Protein AF-A0A0P4WDW1-F1 (afdb_monomer)

pLDDT: mean 84.58, std 13.95, range [30.84, 97.62]

Structure (mmCIF, N/CA/C/O backbone):
data_AF-A0A0P4WDW1-F1
#
_entry.id   AF-A0A0P4WDW1-F1
#
loop_
_atom_site.group_PDB
_atom_site.id
_atom_site.type_symbol
_atom_site.label_atom_id
_atom_site.label_alt_id
_atom_site.label_comp_id
_atom_site.label_asym_id
_atom_site.label_entity_id
_atom_site.label_seq_id
_atom_site.pdbx_PDB_ins_code
_atom_site.Cartn_x
_atom_site.Cartn_y
_atom_site.Cartn_z
_atom_site.occupancy
_atom_site.B_iso_or_equiv
_atom_site.auth_seq_id
_atom_site.auth_comp_id
_atom_site.auth_asym_id
_atom_site.auth_atom_id
_atom_site.pdbx_PDB_model_num
ATOM 1 N N . MET A 1 1 ? -31.279 11.068 1.359 1.00 45.69 1 MET A N 1
ATOM 2 C CA . MET A 1 1 ? -31.077 9.663 0.953 1.00 45.69 1 MET A CA 1
ATOM 3 C C . MET A 1 1 ? -29.898 9.162 1.772 1.00 45.69 1 MET A C 1
ATOM 5 O O . MET A 1 1 ? -28.872 9.822 1.716 1.00 45.69 1 MET A O 1
ATOM 9 N N . GLU A 1 2 ? -30.047 8.151 2.633 1.00 50.56 2 GLU A N 1
ATOM 10 C CA . GLU A 1 2 ? -28.879 7.557 3.308 1.00 50.56 2 GLU A CA 1
ATOM 11 C C . GLU A 1 2 ? -28.129 6.709 2.281 1.00 50.56 2 GLU A C 1
ATOM 13 O O . GLU A 1 2 ? -28.702 5.845 1.631 1.00 50.56 2 GLU A O 1
ATOM 18 N N . VAL A 1 3 ? -26.875 7.075 2.056 1.00 60.88 3 VAL A N 1
ATOM 19 C CA . VAL A 1 3 ? -26.110 6.735 0.851 1.00 60.88 3 VAL A CA 1
ATOM 20 C C . VAL A 1 3 ? -25.359 5.414 0.987 1.00 60.88 3 VAL A C 1
ATOM 22 O O . VAL A 1 3 ? -25.230 4.650 0.038 1.00 60.88 3 VAL A O 1
ATOM 25 N N . LEU A 1 4 ? -24.897 5.145 2.199 1.00 67.38 4 LEU A N 1
ATOM 26 C CA . LEU A 1 4 ? -24.491 3.827 2.643 1.00 67.38 4 LEU A CA 1
ATOM 27 C C . LEU A 1 4 ? -25.477 3.431 3.730 1.00 67.38 4 LEU A C 1
ATOM 29 O O . LEU A 1 4 ? -25.936 4.288 4.494 1.00 67.38 4 LEU A O 1
ATOM 33 N N . GLN A 1 5 ? -25.787 2.141 3.822 1.00 78.06 5 GLN A N 1
ATOM 34 C CA . GLN A 1 5 ? -26.541 1.598 4.946 1.00 78.06 5 GLN A CA 1
ATOM 35 C C . GLN A 1 5 ? -25.645 1.591 6.195 1.00 78.06 5 GLN A C 1
ATOM 37 O O . GLN A 1 5 ? -25.257 0.545 6.702 1.00 78.06 5 GLN A O 1
ATOM 42 N N . TRP A 1 6 ? -25.269 2.777 6.683 1.00 80.19 6 TRP A N 1
ATOM 43 C CA . TRP A 1 6 ? -24.348 2.968 7.807 1.00 80.19 6 TRP A CA 1
ATOM 44 C C . TRP A 1 6 ? -24.807 2.216 9.053 1.00 80.19 6 TRP A C 1
ATOM 46 O O . TRP A 1 6 ? -23.985 1.652 9.769 1.00 80.19 6 TRP A O 1
ATOM 56 N N . ASN A 1 7 ? -26.125 2.162 9.257 1.00 74.88 7 ASN A N 1
ATOM 57 C CA . ASN A 1 7 ? -26.770 1.457 10.362 1.00 74.88 7 ASN A CA 1
ATOM 58 C C . ASN A 1 7 ? -26.654 -0.077 10.242 1.00 74.88 7 ASN A C 1
ATOM 60 O O . ASN A 1 7 ? -26.857 -0.780 11.227 1.00 74.88 7 ASN A O 1
ATOM 64 N N . CYS A 1 8 ? -26.319 -0.597 9.058 1.00 83.81 8 CYS A N 1
ATOM 65 C CA . CYS A 1 8 ? -26.085 -2.019 8.800 1.00 83.81 8 CYS A CA 1
ATOM 66 C C . CYS A 1 8 ? -24.598 -2.399 8.889 1.00 83.81 8 CYS A C 1
ATOM 68 O O . CYS A 1 8 ? -24.279 -3.583 8.994 1.00 83.81 8 CYS A O 1
ATOM 70 N N . LEU A 1 9 ? -23.682 -1.423 8.871 1.00 90.94 9 LEU A N 1
ATOM 71 C CA . LEU A 1 9 ? -22.256 -1.684 9.049 1.00 90.94 9 LEU A CA 1
ATOM 72 C C . LEU A 1 9 ? -21.948 -1.920 10.524 1.00 90.94 9 LEU A C 1
ATOM 74 O O . LEU A 1 9 ? -22.282 -1.102 11.381 1.00 90.94 9 LEU A O 1
ATOM 78 N N . SER A 1 10 ? -21.257 -3.021 10.818 1.00 94.56 10 SER A N 1
ATOM 79 C CA . SER A 1 10 ? -20.767 -3.258 12.172 1.00 94.56 10 SER A CA 1
ATOM 80 C C . SER A 1 10 ? -19.735 -2.187 12.558 1.00 94.56 10 SER A C 1
ATOM 82 O O . SER A 1 10 ? -18.996 -1.710 11.688 1.00 94.56 10 SER A O 1
ATOM 84 N N . PRO A 1 11 ? -19.614 -1.835 13.850 1.00 95.19 11 PRO A N 1
ATOM 85 C CA . PRO A 1 11 ? -18.596 -0.885 14.290 1.00 95.19 11 PRO A CA 1
ATOM 86 C C . PRO A 1 11 ? -17.177 -1.283 13.859 1.00 95.19 11 PRO A C 1
ATOM 88 O O . PRO A 1 11 ? -16.416 -0.435 13.410 1.00 95.19 11 PRO A O 1
ATOM 91 N N . ALA A 1 12 ? -16.845 -2.579 13.885 1.00 96.00 12 ALA A N 1
ATOM 92 C CA . ALA A 1 12 ? -15.556 -3.085 13.408 1.00 96.00 12 ALA A CA 1
ATOM 93 C C . ALA A 1 12 ? -15.291 -2.727 11.936 1.00 96.00 12 ALA A C 1
ATOM 95 O O . ALA A 1 12 ? -14.209 -2.246 11.602 1.00 96.00 12 ALA A O 1
ATOM 96 N N . VAL A 1 13 ? -16.287 -2.890 11.058 1.00 96.25 13 VAL A N 1
ATOM 97 C CA . VAL A 1 13 ? -16.164 -2.513 9.640 1.00 96.25 13 VAL A CA 1
ATOM 98 C C . VAL A 1 13 ? -16.002 -1.001 9.487 1.00 96.25 13 VAL A C 1
ATOM 100 O O . VAL A 1 13 ? -15.175 -0.563 8.694 1.00 96.25 13 VAL A O 1
ATOM 103 N N . GLN A 1 14 ? -16.730 -0.195 10.264 1.00 95.25 14 GLN A N 1
ATOM 104 C CA . GLN A 1 14 ? -16.605 1.266 10.218 1.00 95.25 14 GLN A CA 1
ATOM 105 C C . GLN A 1 14 ? -15.207 1.740 10.643 1.00 95.25 14 GLN A C 1
ATOM 107 O O . GLN A 1 14 ? -14.618 2.594 9.982 1.00 95.25 14 GLN A O 1
ATOM 112 N N . VAL A 1 15 ? -14.644 1.166 11.709 1.00 96.62 15 VAL A N 1
ATOM 113 C CA . VAL A 1 15 ? -13.287 1.502 12.163 1.00 96.62 15 VAL A CA 1
ATOM 114 C C . VAL A 1 15 ? -12.252 1.104 11.106 1.00 96.62 15 VAL A C 1
ATOM 116 O O . VAL A 1 15 ? -11.408 1.927 10.754 1.00 96.62 15 VAL A O 1
ATOM 119 N N . LYS A 1 16 ? -12.338 -0.115 10.551 1.00 96.50 16 LYS A N 1
ATOM 120 C CA . LYS A 1 16 ? -11.454 -0.575 9.463 1.00 96.50 16 LYS A CA 1
ATOM 121 C C . LYS A 1 16 ? -11.543 0.334 8.240 1.00 96.50 16 LYS A C 1
ATOM 123 O O . LYS A 1 16 ? -10.515 0.721 7.691 1.00 96.50 16 LYS A O 1
ATOM 128 N N . LEU A 1 17 ? -12.759 0.713 7.848 1.00 94.62 17 LEU A N 1
ATOM 129 C CA . LEU A 1 17 ? -13.012 1.631 6.740 1.00 94.62 17 LEU A CA 1
ATOM 130 C C . LEU A 1 17 ? -12.333 2.982 6.990 1.00 94.62 17 LEU A C 1
ATOM 132 O O . LEU A 1 17 ? -11.591 3.455 6.135 1.00 94.62 17 LEU A O 1
ATOM 136 N N . LEU A 1 18 ? -12.520 3.581 8.171 1.00 94.06 18 LEU A N 1
ATOM 137 C CA . LEU A 1 18 ? -11.876 4.851 8.510 1.00 94.06 18 LEU A CA 1
ATOM 138 C C . LEU A 1 18 ? -10.347 4.734 8.534 1.00 94.06 18 LEU A C 1
ATOM 140 O O . LEU A 1 18 ? -9.671 5.615 8.010 1.00 94.06 18 LEU A O 1
ATOM 144 N N . PHE A 1 19 ? -9.804 3.650 9.093 1.00 93.88 19 PHE A N 1
ATOM 145 C CA . PHE A 1 19 ? -8.362 3.414 9.125 1.00 93.88 19 PHE A CA 1
ATOM 146 C C . PHE A 1 19 ? -7.775 3.328 7.714 1.00 93.88 19 PHE A C 1
ATOM 148 O O . PHE A 1 19 ? -6.835 4.057 7.411 1.00 93.88 19 PHE A O 1
ATOM 155 N N . LEU A 1 20 ? -8.345 2.490 6.844 1.00 91.75 20 LEU A N 1
ATOM 156 C CA . LEU A 1 20 ? -7.846 2.287 5.481 1.00 91.75 20 LEU A CA 1
ATOM 157 C C . LEU A 1 20 ? -7.961 3.546 4.607 1.00 91.75 20 LEU A C 1
ATOM 159 O O . LEU A 1 20 ? -7.142 3.736 3.709 1.00 91.75 20 LEU A O 1
ATOM 163 N N . LEU A 1 21 ? -8.961 4.391 4.871 1.00 88.62 21 LEU A N 1
ATOM 164 C CA . LEU A 1 21 ? -9.183 5.647 4.156 1.00 88.62 21 LEU A CA 1
ATOM 165 C C . LEU A 1 21 ? -8.302 6.802 4.641 1.00 88.62 21 LEU A C 1
ATOM 167 O O . LEU A 1 21 ? -8.182 7.813 3.944 1.00 88.62 21 LEU A O 1
ATOM 171 N N . ASP A 1 22 ? -7.755 6.712 5.848 1.00 85.31 22 ASP A N 1
ATOM 172 C CA . ASP A 1 22 ? -6.811 7.696 6.363 1.00 85.31 22 ASP A CA 1
ATOM 173 C C . ASP A 1 22 ? -5.398 7.308 5.917 1.00 85.31 22 ASP A C 1
ATOM 175 O O . ASP A 1 22 ? -4.972 6.158 6.053 1.00 85.31 22 ASP A O 1
ATOM 179 N N . ILE A 1 23 ? -4.666 8.254 5.341 1.00 69.19 23 ILE A N 1
ATOM 180 C CA . ILE A 1 23 ? -3.298 8.011 4.882 1.00 69.19 23 ILE A CA 1
ATOM 181 C C . ILE A 1 23 ? -2.401 8.228 6.097 1.00 69.19 23 ILE A C 1
ATOM 183 O O . ILE A 1 23 ? -2.037 9.359 6.398 1.00 69.19 23 ILE A O 1
ATOM 187 N N . GLY A 1 24 ? -2.087 7.171 6.846 1.00 55.03 24 GLY A N 1
ATOM 188 C CA . GLY A 1 24 ? -1.156 7.302 7.975 1.00 55.03 24 GLY A CA 1
ATOM 189 C C . GLY A 1 24 ? 0.318 7.207 7.601 1.00 55.03 24 GLY A C 1
ATOM 190 O O . GLY A 1 24 ? 1.169 7.307 8.478 1.00 55.03 24 GLY A O 1
ATOM 191 N N . ASP A 1 25 ? 0.647 7.085 6.312 1.00 52.59 25 ASP A N 1
ATOM 192 C CA . ASP A 1 25 ? 2.027 7.200 5.856 1.00 52.59 25 ASP A CA 1
ATOM 193 C C . ASP A 1 25 ? 2.290 8.587 5.257 1.00 52.59 25 ASP A C 1
ATOM 195 O O . ASP A 1 25 ? 1.861 8.913 4.151 1.00 52.59 25 ASP A O 1
ATOM 199 N N . MET A 1 26 ? 3.061 9.397 5.984 1.00 49.31 26 MET A N 1
ATOM 200 C CA . MET A 1 26 ? 3.617 10.680 5.539 1.00 49.31 26 MET A CA 1
ATOM 201 C C . MET A 1 26 ? 4.697 10.526 4.445 1.00 49.31 26 MET A C 1
ATOM 203 O O . MET A 1 26 ? 5.619 11.336 4.351 1.00 49.31 26 MET A O 1
ATOM 207 N N . THR A 1 27 ? 4.650 9.487 3.604 1.00 42.03 27 THR A N 1
ATOM 208 C CA . THR A 1 27 ? 5.586 9.332 2.476 1.00 42.03 27 THR A CA 1
ATOM 209 C C . THR A 1 27 ? 5.360 10.334 1.349 1.00 42.03 27 THR A C 1
ATOM 211 O O . THR A 1 27 ? 6.264 10.501 0.530 1.00 42.03 27 THR A O 1
ATOM 214 N N . SER A 1 28 ? 4.227 11.043 1.344 1.00 40.38 28 SER A N 1
ATOM 215 C CA . SER A 1 28 ? 3.905 12.101 0.380 1.00 40.38 28 SER A CA 1
ATOM 216 C C . SER A 1 28 ? 4.111 13.532 0.890 1.00 40.38 28 SER A C 1
ATOM 218 O O . SER A 1 28 ? 3.751 14.458 0.170 1.00 40.38 28 SER A O 1
ATOM 220 N N . HIS A 1 29 ? 4.638 13.744 2.101 1.00 40.16 29 HIS A N 1
ATOM 221 C CA . HIS A 1 29 ? 4.914 15.096 2.599 1.00 40.16 29 HIS A CA 1
ATOM 222 C C . HIS A 1 29 ? 6.415 15.357 2.748 1.00 40.16 29 HIS A C 1
ATOM 224 O O . HIS A 1 29 ? 7.208 14.462 3.055 1.00 40.16 29 HIS A O 1
ATOM 230 N N . ASP A 1 30 ? 6.792 16.592 2.439 1.00 40.19 30 ASP A N 1
ATOM 231 C CA . ASP A 1 30 ? 8.142 17.138 2.370 1.00 40.19 30 ASP A CA 1
ATOM 232 C C . ASP A 1 30 ? 8.852 17.117 3.732 1.00 40.19 30 ASP A C 1
ATOM 234 O O . ASP A 1 30 ? 9.022 18.138 4.386 1.00 40.19 30 ASP A O 1
ATOM 238 N N . ILE A 1 31 ? 9.328 15.952 4.176 1.00 40.53 31 ILE A N 1
ATOM 239 C CA . ILE A 1 31 ? 10.186 15.836 5.375 1.00 40.53 31 ILE A CA 1
ATOM 240 C C . ILE A 1 31 ? 11.644 16.261 5.077 1.00 40.53 31 ILE A C 1
ATOM 242 O O . ILE A 1 31 ? 12.575 15.661 5.598 1.00 40.53 31 ILE A O 1
ATOM 246 N N . ASP A 1 32 ? 11.849 17.266 4.224 1.00 40.00 32 ASP A N 1
ATOM 247 C CA . ASP A 1 32 ? 13.100 18.047 4.183 1.00 40.00 32 ASP A CA 1
ATOM 248 C C . ASP A 1 32 ? 12.875 19.506 4.627 1.00 40.00 32 ASP A C 1
ATOM 250 O O . ASP A 1 32 ? 13.838 20.226 4.889 1.00 40.00 32 ASP A O 1
ATOM 254 N N . HIS A 1 33 ? 11.620 19.933 4.827 1.00 37.16 33 HIS A N 1
ATOM 255 C CA . HIS A 1 33 ? 11.310 21.201 5.478 1.00 37.16 33 HIS A CA 1
ATOM 256 C C . HIS A 1 33 ? 10.759 20.943 6.879 1.00 37.16 33 HIS A C 1
ATOM 258 O O . HIS A 1 33 ? 9.614 20.554 7.084 1.00 37.16 33 HIS A O 1
ATOM 264 N N . GLN A 1 34 ? 11.622 21.181 7.864 1.00 36.88 34 GLN A N 1
ATOM 265 C CA . GLN A 1 34 ? 11.356 21.069 9.299 1.00 36.88 34 GLN A CA 1
ATOM 266 C C . GLN A 1 34 ? 10.267 22.042 9.804 1.00 36.88 34 GLN A C 1
ATOM 268 O O . GLN A 1 34 ? 9.879 21.961 10.967 1.00 36.88 34 GLN A O 1
ATOM 273 N N . ASP A 1 35 ? 9.750 22.917 8.934 1.00 30.84 35 ASP A N 1
ATOM 274 C CA . ASP A 1 35 ? 8.897 24.050 9.297 1.00 30.84 35 ASP A CA 1
ATOM 275 C C . ASP A 1 35 ? 7.397 23.856 9.017 1.00 30.84 35 ASP A C 1
ATOM 277 O O . ASP A 1 35 ? 6.610 24.698 9.440 1.00 30.84 35 ASP A O 1
ATOM 281 N N . ASP A 1 36 ? 6.963 22.747 8.399 1.00 34.41 36 ASP A N 1
ATOM 282 C CA . ASP A 1 36 ? 5.534 22.522 8.090 1.00 34.41 36 ASP A CA 1
ATOM 283 C C . ASP A 1 36 ? 4.932 21.274 8.764 1.00 34.41 36 ASP A C 1
ATOM 285 O O . ASP A 1 36 ? 4.080 20.559 8.238 1.00 34.41 36 ASP A O 1
ATOM 289 N N . LEU A 1 37 ? 5.338 21.044 10.015 1.00 34.50 37 LEU A N 1
ATOM 290 C CA . LEU A 1 37 ? 4.805 20.028 10.939 1.00 34.50 37 LEU A CA 1
ATOM 291 C C . LEU A 1 37 ? 3.329 20.251 11.360 1.00 34.50 37 LEU A C 1
ATOM 293 O O . LEU A 1 37 ? 2.875 19.664 12.342 1.00 34.50 37 LEU A O 1
ATOM 297 N N . THR A 1 38 ? 2.560 21.089 10.653 1.00 33.31 38 THR A N 1
ATOM 298 C CA . THR A 1 38 ? 1.230 21.557 11.095 1.00 33.31 38 THR A CA 1
ATOM 299 C C . THR A 1 38 ? 0.027 21.094 10.263 1.00 33.31 38 THR A C 1
ATOM 301 O O . THR A 1 38 ? -1.086 21.563 10.502 1.00 33.31 38 THR A O 1
ATOM 304 N N . SER A 1 39 ? 0.148 20.105 9.369 1.00 36.75 39 SER A N 1
ATOM 305 C CA . SER A 1 39 ? -1.047 19.450 8.803 1.00 36.75 39 SER A CA 1
ATOM 306 C C . SER A 1 39 ? -0.774 17.982 8.434 1.00 36.75 39 SER A C 1
ATOM 308 O O . SER A 1 39 ? 0.163 17.696 7.711 1.00 36.75 39 SER A O 1
ATOM 310 N N . ALA A 1 40 ? -1.495 16.964 8.901 1.00 40.94 40 ALA A N 1
ATOM 311 C CA . ALA A 1 40 ? -2.787 16.933 9.560 1.00 40.94 40 ALA A CA 1
ATOM 312 C C . ALA A 1 40 ? -2.781 15.922 10.725 1.00 40.94 40 ALA A C 1
ATOM 314 O O . ALA A 1 40 ? -2.196 14.845 10.590 1.00 40.94 40 ALA A O 1
ATOM 315 N N . PRO A 1 41 ? -3.473 16.205 11.844 1.00 47.53 41 PRO A N 1
ATOM 316 C CA . PRO A 1 41 ? -3.873 15.144 12.760 1.00 47.53 41 PRO A CA 1
ATOM 317 C C . PRO A 1 41 ? -4.624 14.071 11.961 1.00 47.53 41 PRO A C 1
ATOM 319 O O . PRO A 1 41 ? -5.504 14.393 11.155 1.00 47.53 41 PRO A O 1
ATOM 322 N N . THR A 1 42 ? -4.270 12.799 12.156 1.00 67.75 42 THR A N 1
ATOM 323 C CA . THR A 1 42 ? -5.027 11.684 11.584 1.00 67.75 42 THR A CA 1
ATOM 324 C C . THR A 1 42 ? -6.420 11.748 12.194 1.00 67.75 42 THR A C 1
ATOM 326 O O . THR A 1 42 ? -6.624 11.394 13.356 1.00 67.75 42 THR A O 1
ATOM 329 N N . LYS A 1 43 ? -7.402 12.254 11.433 1.00 83.94 43 LYS A N 1
ATOM 330 C CA . LYS A 1 43 ? -8.804 12.321 11.882 1.00 83.94 43 LYS A CA 1
ATOM 331 C C . LYS A 1 43 ? -9.265 10.949 12.382 1.00 83.94 43 LYS A C 1
ATOM 333 O O . LYS A 1 43 ? -10.102 10.883 13.277 1.00 83.94 43 LYS A O 1
ATOM 338 N N . ALA A 1 44 ? -8.681 9.869 11.848 1.00 88.75 44 ALA A N 1
ATOM 339 C CA . ALA A 1 44 ? -8.865 8.520 12.354 1.00 88.75 44 ALA A CA 1
ATOM 340 C C . ALA A 1 44 ? -8.352 8.333 13.791 1.00 88.75 44 ALA A C 1
ATOM 342 O O . ALA A 1 44 ? -9.115 7.841 14.615 1.00 88.75 44 ALA A O 1
ATOM 343 N N . ARG A 1 45 ? -7.123 8.758 14.138 1.00 90.50 45 ARG A N 1
ATOM 344 C CA . ARG A 1 45 ? -6.609 8.665 15.521 1.00 90.50 45 ARG A CA 1
ATOM 345 C C . ARG A 1 45 ? -7.549 9.351 16.496 1.00 90.50 45 ARG A C 1
ATOM 347 O O . ARG A 1 45 ? -7.899 8.747 17.502 1.00 90.50 45 ARG A O 1
ATOM 354 N N . ASP A 1 46 ? -7.946 10.586 16.205 1.00 88.81 46 ASP A N 1
ATOM 355 C CA . ASP A 1 46 ? -8.782 11.376 17.118 1.00 88.81 46 ASP A CA 1
ATOM 356 C C . ASP A 1 46 ? -10.173 10.762 17.278 1.00 88.81 46 ASP A C 1
ATOM 358 O O . ASP A 1 46 ? -10.721 10.719 18.383 1.00 88.81 46 ASP A O 1
ATOM 362 N N . ALA A 1 47 ? -10.723 10.215 16.193 1.00 92.19 47 ALA A N 1
ATOM 363 C CA . ALA A 1 47 ? -11.964 9.461 16.240 1.00 92.19 47 ALA A CA 1
ATOM 364 C C . ALA A 1 47 ? -11.823 8.201 17.101 1.00 92.19 47 ALA A C 1
ATOM 366 O O . ALA A 1 47 ? -12.660 7.965 17.969 1.00 92.19 47 ALA A O 1
ATOM 367 N N . PHE A 1 48 ? -10.758 7.420 16.910 1.00 93.44 48 PHE A N 1
ATOM 368 C CA . PHE A 1 48 ? -10.511 6.211 17.695 1.00 93.44 48 PHE A CA 1
ATOM 369 C C . PHE A 1 48 ? -10.282 6.541 19.169 1.00 93.44 48 PHE A C 1
ATOM 371 O O . PHE A 1 48 ? -10.890 5.910 20.027 1.00 93.44 48 PHE A O 1
ATOM 378 N N . LEU A 1 49 ? -9.509 7.584 19.476 1.00 91.44 49 LEU A N 1
ATOM 379 C CA . LEU A 1 49 ? -9.324 8.072 20.840 1.00 91.44 49 LEU A CA 1
ATOM 380 C C . LEU A 1 49 ? -10.664 8.459 21.478 1.00 91.44 49 LEU A C 1
ATOM 382 O O . LEU A 1 49 ? -10.950 8.044 22.599 1.00 91.44 49 LEU A O 1
ATOM 386 N N . SER A 1 50 ? -11.521 9.167 20.738 1.00 91.31 50 SER A N 1
ATOM 387 C CA . SER A 1 50 ? -12.860 9.546 21.207 1.00 91.31 50 SER A CA 1
ATOM 388 C C . SER A 1 50 ? -13.732 8.324 21.525 1.00 91.31 50 SER A C 1
ATOM 390 O O . SER A 1 50 ? -14.423 8.316 22.541 1.00 91.31 50 SER A O 1
ATOM 392 N N . VAL A 1 51 ? -13.675 7.264 20.705 1.00 92.75 51 VAL A N 1
ATOM 393 C CA . VAL A 1 51 ? -14.363 5.986 20.984 1.00 92.75 51 VAL A CA 1
ATOM 394 C C . VAL A 1 51 ? -13.826 5.337 22.262 1.00 92.75 51 VAL A C 1
ATOM 396 O O . VAL A 1 51 ? -14.596 4.845 23.090 1.00 92.75 51 VAL A O 1
ATOM 399 N N . LEU A 1 52 ? -12.504 5.330 22.433 1.00 91.88 52 LEU A N 1
ATOM 400 C CA . LEU A 1 52 ? -11.842 4.696 23.573 1.00 91.88 52 LEU A CA 1
ATOM 401 C C . LEU A 1 52 ? -12.088 5.461 24.890 1.00 91.88 52 LEU A C 1
ATOM 403 O O . LEU A 1 52 ? -12.140 4.840 25.952 1.00 91.88 52 LEU A O 1
ATOM 407 N N . GLN A 1 53 ? -12.285 6.783 24.827 1.00 89.62 53 GLN A N 1
ATOM 408 C CA . GLN A 1 53 ? -12.612 7.644 25.971 1.00 89.62 53 GLN A CA 1
ATOM 409 C C . GLN A 1 53 ? -14.117 7.697 26.300 1.00 89.62 53 GLN A C 1
ATOM 411 O O . GLN A 1 53 ? -14.477 7.966 27.452 1.00 89.62 53 GLN A O 1
ATOM 416 N N . ASP A 1 54 ? -15.011 7.446 25.334 1.00 84.50 54 ASP A N 1
ATOM 417 C CA . ASP A 1 54 ? -16.455 7.392 25.594 1.00 84.50 54 ASP A CA 1
ATOM 418 C C . ASP A 1 54 ? -16.757 6.238 26.565 1.00 84.50 54 ASP A C 1
ATOM 420 O O . ASP A 1 54 ? -16.455 5.076 26.305 1.00 84.50 54 ASP A O 1
ATOM 424 N N . ARG A 1 55 ? -17.405 6.544 27.695 1.00 81.44 55 ARG A N 1
ATOM 425 C CA . ARG A 1 55 ? -17.781 5.544 28.711 1.00 81.44 55 ARG A CA 1
ATOM 426 C C . ARG A 1 55 ? -18.705 4.451 28.170 1.00 81.44 55 ARG A C 1
ATOM 428 O O . ARG A 1 55 ? -18.725 3.357 28.727 1.00 81.44 55 ARG A O 1
ATOM 435 N N . GLN A 1 56 ? -19.482 4.773 27.139 1.00 83.06 56 GLN A N 1
ATOM 436 C CA . GLN A 1 56 ? -20.386 3.877 26.424 1.00 83.06 56 GLN A CA 1
ATOM 437 C C . GLN A 1 56 ? -19.766 3.328 25.129 1.00 83.06 56 GLN A C 1
ATOM 439 O O . GLN A 1 56 ? -20.441 2.583 24.424 1.00 83.06 56 GLN A O 1
ATOM 444 N N . HIS A 1 57 ? -18.521 3.698 24.803 1.00 83.75 57 HIS A N 1
ATOM 445 C CA . HIS A 1 57 ? -17.789 3.254 23.612 1.00 83.75 57 HIS A CA 1
ATOM 446 C C . HIS A 1 57 ? -18.597 3.405 22.316 1.00 83.75 57 HIS A C 1
ATOM 448 O O . HIS A 1 57 ? -18.677 2.497 21.490 1.00 83.75 57 HIS A O 1
ATOM 454 N N . ARG A 1 58 ? -19.251 4.559 22.146 1.00 87.50 58 ARG A N 1
ATOM 455 C CA . ARG A 1 58 ? -20.077 4.826 20.966 1.00 87.50 58 ARG A CA 1
ATOM 456 C C . ARG A 1 58 ? -19.208 5.242 19.785 1.00 87.50 58 ARG A C 1
ATOM 458 O O . ARG A 1 58 ? -18.343 6.101 19.903 1.00 87.50 58 ARG A O 1
ATOM 465 N N . PHE A 1 59 ? -19.533 4.715 18.610 1.00 92.44 59 PHE A N 1
ATOM 466 C CA . PHE A 1 59 ? -18.798 4.943 17.359 1.00 92.44 59 PHE A CA 1
ATOM 467 C C . PHE A 1 59 ? -19.368 6.103 16.523 1.00 92.44 59 PHE A C 1
ATOM 469 O O . PHE A 1 59 ? -19.192 6.155 15.305 1.00 92.44 59 PHE A O 1
ATOM 476 N N . VAL A 1 60 ? -20.067 7.043 17.172 1.00 90.69 60 VAL A N 1
ATOM 477 C CA . VAL A 1 60 ? -20.753 8.162 16.500 1.00 90.69 60 VAL A CA 1
ATOM 478 C C . VAL A 1 60 ? -19.753 9.035 15.742 1.00 90.69 60 VAL A C 1
ATOM 480 O O . VAL A 1 60 ? -19.964 9.305 14.567 1.00 90.69 60 VAL A O 1
ATOM 483 N N . CYS A 1 61 ? -18.613 9.376 16.353 1.00 91.19 61 CYS A N 1
ATOM 484 C CA . CYS A 1 61 ? -17.573 10.177 15.699 1.00 91.19 61 CYS A CA 1
ATOM 485 C C . CYS A 1 61 ? -17.016 9.511 14.427 1.00 91.19 61 CYS A C 1
ATOM 487 O O . CYS A 1 61 ? -16.848 10.176 13.407 1.00 91.19 61 CYS A O 1
ATOM 489 N N . VAL A 1 62 ? -16.776 8.194 14.461 1.00 92.81 62 VAL A N 1
ATOM 490 C CA . VAL A 1 62 ? -16.314 7.412 13.302 1.00 92.81 62 VAL A CA 1
ATOM 491 C C . VAL A 1 62 ? -17.371 7.450 12.198 1.00 92.81 62 VAL A C 1
ATOM 493 O O . VAL A 1 62 ? -17.059 7.758 11.048 1.00 92.81 62 VAL A O 1
ATOM 496 N N . THR A 1 63 ? -18.632 7.200 12.560 1.00 93.00 63 THR A N 1
ATOM 497 C CA . THR A 1 63 ? -19.762 7.233 11.623 1.00 93.00 63 THR A CA 1
ATOM 498 C C . THR A 1 63 ? -19.922 8.612 10.980 1.00 93.00 63 THR A C 1
ATOM 500 O O . THR A 1 63 ? -20.096 8.703 9.767 1.00 93.00 63 THR A O 1
ATOM 503 N N . ASP A 1 64 ? -19.836 9.686 11.762 1.00 91.69 64 ASP A N 1
ATOM 504 C CA . ASP A 1 64 ? -20.027 11.057 11.286 1.00 91.69 64 ASP A CA 1
ATOM 505 C C . ASP A 1 64 ? -18.918 11.490 10.324 1.00 91.69 64 ASP A C 1
ATOM 507 O O . ASP A 1 64 ? -19.202 12.089 9.285 1.00 91.69 64 ASP A O 1
ATOM 511 N N . ILE A 1 65 ? -17.662 11.130 10.612 1.00 91.62 65 ILE A N 1
ATOM 512 C CA . ILE A 1 65 ? -16.529 11.397 9.714 1.00 91.62 65 ILE A CA 1
ATOM 513 C C . ILE A 1 65 ? -16.724 10.681 8.378 1.00 91.62 65 ILE A C 1
ATOM 515 O O . ILE A 1 65 ? -16.551 11.285 7.316 1.00 91.62 65 ILE A O 1
ATOM 519 N N . LEU A 1 66 ? -17.106 9.404 8.417 1.00 91.56 66 LEU A N 1
ATOM 520 C CA . LEU A 1 66 ? -17.341 8.615 7.213 1.00 91.56 66 LEU A CA 1
ATOM 521 C C . LEU A 1 66 ? -18.526 9.162 6.402 1.00 91.56 66 LEU A C 1
ATOM 523 O O . LEU A 1 66 ? -18.401 9.351 5.190 1.00 91.56 66 LEU A O 1
ATOM 527 N N . LYS A 1 67 ? -19.639 9.511 7.062 1.00 91.19 67 LYS A N 1
ATOM 528 C CA . LYS A 1 67 ? -20.801 10.168 6.439 1.00 91.19 67 LYS A CA 1
ATOM 529 C C . LYS A 1 67 ? -20.411 11.476 5.759 1.00 91.19 67 LYS A C 1
ATOM 531 O O . LYS A 1 67 ? -20.782 11.692 4.606 1.00 91.19 67 LYS A O 1
ATOM 536 N N . ALA A 1 68 ? -19.651 12.328 6.446 1.00 90.19 68 ALA A N 1
ATOM 537 C CA . ALA A 1 68 ? -19.191 13.600 5.903 1.00 90.19 68 ALA A CA 1
ATOM 538 C C . ALA A 1 68 ? -18.292 13.404 4.674 1.00 90.19 68 ALA A C 1
ATOM 540 O O . ALA A 1 68 ? -18.474 14.090 3.669 1.00 90.19 68 ALA A O 1
ATOM 541 N N . ARG A 1 69 ? -17.365 12.436 4.719 1.00 89.25 69 ARG A N 1
ATOM 542 C CA . ARG A 1 69 ? -16.462 12.137 3.598 1.00 89.25 69 ARG A CA 1
ATOM 543 C C . ARG A 1 69 ? -17.215 11.616 2.377 1.00 89.25 69 ARG A C 1
ATOM 545 O O . ARG A 1 69 ? -16.975 12.086 1.271 1.00 89.25 69 ARG A O 1
ATOM 552 N N . VAL A 1 70 ? -18.150 10.689 2.569 1.00 89.69 70 VAL A N 1
ATOM 553 C CA . VAL A 1 70 ? -18.959 10.140 1.471 1.00 89.69 70 VAL A CA 1
ATOM 554 C C . VAL A 1 70 ? -19.848 11.215 0.858 1.00 89.69 70 VAL A C 1
ATOM 556 O O . VAL A 1 70 ? -19.862 11.360 -0.361 1.00 89.69 70 VAL A O 1
ATOM 559 N N . LYS A 1 71 ? -20.513 12.027 1.689 1.00 89.75 71 LYS A N 1
ATOM 560 C CA . LYS A 1 71 ? -21.317 13.161 1.221 1.00 89.75 71 LYS A CA 1
ATOM 561 C C . LYS A 1 71 ? -20.484 14.127 0.370 1.00 89.75 71 LYS A C 1
ATOM 563 O O . LYS A 1 71 ? -20.895 14.474 -0.733 1.00 89.75 71 LYS A O 1
ATOM 568 N N . HIS A 1 72 ? -19.293 14.498 0.844 1.00 89.12 72 HIS A N 1
ATOM 569 C CA . HIS A 1 72 ? -18.362 15.348 0.096 1.00 89.12 72 HIS A CA 1
ATOM 570 C C . HIS A 1 72 ? -18.021 14.756 -1.276 1.00 89.12 72 HIS A C 1
ATOM 572 O O . HIS A 1 72 ? -18.152 15.435 -2.288 1.00 89.12 72 HIS A O 1
ATOM 578 N N . LEU A 1 73 ? -17.658 13.472 -1.342 1.00 87.81 73 LEU A N 1
ATOM 579 C CA . LEU A 1 73 ? -17.281 12.817 -2.602 1.00 87.81 73 LEU A CA 1
ATOM 580 C C . LEU A 1 73 ? -18.449 12.674 -3.586 1.00 87.81 73 LEU A C 1
ATOM 582 O O . LEU A 1 73 ? -18.244 12.670 -4.803 1.00 87.81 73 LEU A O 1
ATOM 586 N N . GLN A 1 74 ? -19.683 12.598 -3.095 1.00 86.31 74 GLN A N 1
ATOM 587 C CA . GLN A 1 74 ? -20.874 12.621 -3.942 1.00 86.31 74 GLN A CA 1
ATOM 588 C C . GLN A 1 74 ? -21.162 14.004 -4.515 1.00 86.31 74 GLN A C 1
ATOM 590 O O . GLN A 1 74 ? -21.440 14.120 -5.708 1.00 86.31 74 GLN A O 1
ATOM 595 N N . GLU A 1 75 ? -21.079 15.037 -3.683 1.00 88.19 75 GLU A N 1
ATOM 596 C CA . GLU A 1 75 ? -21.389 16.418 -4.060 1.00 88.19 75 GLU A CA 1
ATOM 597 C C . GLU A 1 75 ? -20.250 17.067 -4.859 1.00 88.19 75 GLU A C 1
ATOM 599 O O . GLU A 1 75 ? -20.479 17.997 -5.631 1.00 88.19 75 GLU A O 1
ATOM 604 N N . TYR A 1 76 ? -19.028 16.545 -4.727 1.00 84.88 76 TYR A N 1
ATOM 605 C CA . TYR A 1 76 ? -17.850 17.053 -5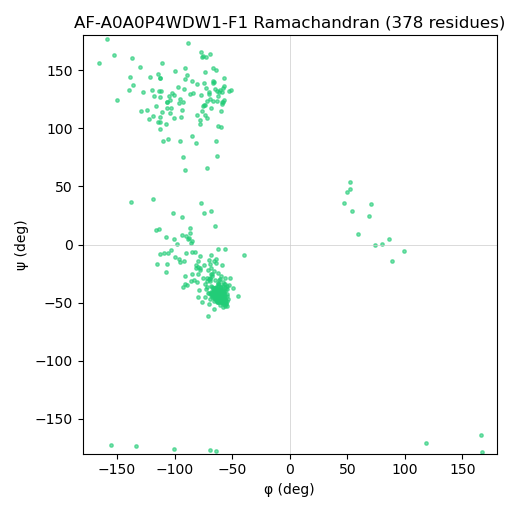.413 1.00 84.88 76 TYR A CA 1
ATOM 606 C C . TYR A 1 76 ? -18.023 17.008 -6.951 1.00 84.88 76 TYR A C 1
ATOM 608 O O . TYR A 1 76 ? -18.237 15.923 -7.513 1.00 84.88 76 TYR A O 1
ATOM 616 N N . PRO A 1 77 ? -17.931 18.152 -7.662 1.00 80.31 77 PRO A N 1
ATOM 617 C CA . PRO A 1 77 ? -18.103 18.193 -9.110 1.00 80.31 77 PRO A CA 1
ATOM 618 C C . PRO A 1 77 ? -16.936 17.509 -9.821 1.00 80.31 77 PRO A C 1
ATOM 620 O O . PRO A 1 77 ? -15.782 17.892 -9.646 1.00 80.31 77 PRO A O 1
ATOM 623 N N . PHE A 1 78 ? -17.230 16.532 -10.680 1.00 74.38 78 PHE A N 1
ATOM 624 C CA . PHE A 1 78 ? -16.210 15.951 -11.550 1.00 74.38 78 PHE A CA 1
ATOM 625 C C . PHE A 1 78 ? -15.766 16.991 -12.586 1.00 74.38 78 PHE A C 1
ATOM 627 O O . PHE A 1 78 ? -16.566 17.437 -13.408 1.00 74.38 78 PHE A O 1
ATOM 634 N N . ILE A 1 79 ? -14.489 17.374 -12.546 1.00 69.19 79 ILE A N 1
ATOM 635 C CA . ILE A 1 79 ? -13.888 18.309 -13.501 1.00 69.19 79 ILE A CA 1
ATOM 636 C C . ILE A 1 79 ? -12.902 17.534 -14.373 1.00 69.19 79 ILE A C 1
ATOM 638 O O . ILE A 1 79 ? -11.867 17.064 -13.890 1.00 69.19 79 ILE A O 1
ATOM 642 N N . SER A 1 80 ? -13.212 17.434 -15.666 1.00 63.69 80 SER A N 1
ATOM 643 C CA . SER A 1 80 ? -12.259 17.004 -16.690 1.00 63.69 80 SER A CA 1
ATOM 644 C C . SER A 1 80 ? -11.624 18.234 -17.325 1.00 63.69 80 SER A C 1
ATOM 646 O O . SER A 1 80 ? -12.338 19.102 -17.828 1.00 63.69 80 SER A O 1
ATOM 648 N N . LEU A 1 81 ? -10.293 18.309 -17.326 1.00 65.44 81 LEU A N 1
ATOM 649 C CA . LEU A 1 81 ? -9.586 19.297 -18.138 1.00 65.44 81 LEU A CA 1
ATOM 650 C C . LEU A 1 81 ? -9.565 18.838 -19.605 1.00 65.44 81 LEU A C 1
ATOM 652 O O . LEU A 1 81 ? -9.885 17.688 -19.920 1.00 65.44 81 LEU A O 1
ATOM 656 N N . ALA A 1 82 ? -9.216 19.751 -20.514 1.00 63.28 82 ALA A N 1
ATOM 657 C CA . ALA A 1 82 ? -9.056 19.414 -21.924 1.00 63.28 82 ALA A CA 1
ATOM 658 C C . ALA A 1 82 ? -7.905 18.409 -22.101 1.00 63.28 82 ALA A C 1
ATOM 660 O O . ALA A 1 82 ? -6.808 18.597 -21.556 1.00 63.28 82 ALA A O 1
ATOM 661 N N . ALA A 1 83 ? -8.170 17.351 -22.871 1.00 61.59 83 ALA A N 1
ATOM 662 C CA . ALA A 1 83 ? -7.193 16.315 -23.179 1.00 61.59 83 ALA A CA 1
ATOM 663 C C . ALA A 1 83 ? -5.939 16.913 -23.844 1.00 61.59 83 ALA A C 1
ATOM 665 O O . ALA A 1 83 ? -6.034 17.849 -24.636 1.00 61.59 83 ALA A O 1
ATOM 666 N N . GLY A 1 84 ? -4.763 16.366 -23.522 1.00 60.19 84 GLY A N 1
ATOM 667 C CA . GLY A 1 84 ? -3.485 16.775 -24.119 1.00 60.19 84 GLY A CA 1
ATOM 668 C C . GLY A 1 84 ? -2.782 17.960 -23.447 1.00 60.19 84 GLY A C 1
ATOM 669 O O . GLY A 1 84 ? -1.741 18.395 -23.933 1.00 60.19 84 GLY A O 1
ATOM 670 N N . THR A 1 85 ? -3.299 18.488 -22.332 1.00 65.31 85 THR A N 1
ATOM 671 C CA . THR A 1 85 ? -2.584 19.503 -21.539 1.00 65.31 85 THR A CA 1
ATOM 672 C C . THR A 1 85 ? -1.729 18.852 -20.448 1.00 65.31 85 THR A C 1
ATOM 674 O O . THR A 1 85 ? -2.163 17.903 -19.799 1.00 65.31 85 THR A O 1
ATOM 677 N N . LEU A 1 86 ? -0.535 19.399 -20.180 1.00 60.19 86 LEU A N 1
ATOM 678 C CA . LEU A 1 86 ? 0.322 18.954 -19.067 1.00 60.19 86 LEU A CA 1
ATOM 679 C C . LEU A 1 86 ? -0.418 19.030 -17.717 1.00 60.19 86 LEU A C 1
ATOM 681 O O . LEU A 1 86 ? -0.228 18.184 -16.849 1.00 60.19 86 LEU A O 1
ATOM 685 N N . ALA A 1 87 ? -1.304 20.024 -17.575 1.00 61.12 87 ALA A N 1
ATOM 686 C CA . ALA A 1 87 ? -2.197 20.153 -16.432 1.00 61.12 87 ALA A CA 1
ATOM 687 C C . ALA A 1 87 ? -3.148 18.953 -16.323 1.00 61.12 87 ALA A C 1
ATOM 689 O O . ALA A 1 87 ? -3.215 18.358 -15.259 1.00 61.12 87 ALA A O 1
ATOM 690 N N . ASN A 1 88 ? -3.817 18.537 -17.404 1.00 64.50 88 ASN A N 1
ATOM 691 C CA . ASN A 1 88 ? -4.686 17.354 -17.400 1.00 64.50 88 ASN A CA 1
ATOM 692 C C . ASN A 1 88 ? -3.930 16.057 -17.066 1.00 64.50 88 ASN A C 1
ATOM 694 O O . ASN A 1 88 ? -4.440 15.227 -16.319 1.00 64.50 88 ASN A O 1
ATOM 698 N N . ASP A 1 89 ? -2.707 15.911 -17.575 1.00 58.03 89 ASP A N 1
ATOM 699 C CA . ASP A 1 89 ? -1.880 14.713 -17.387 1.00 58.03 89 ASP A CA 1
ATOM 700 C C . ASP A 1 89 ? -1.345 14.537 -15.955 1.00 58.03 89 ASP A C 1
ATOM 702 O O . ASP A 1 89 ? -0.997 13.421 -15.560 1.00 58.03 89 ASP A O 1
ATOM 706 N N . LEU A 1 90 ? -1.276 15.625 -15.181 1.00 60.44 90 LEU A N 1
ATOM 707 C CA . LEU A 1 90 ? -0.748 15.647 -13.813 1.00 60.44 90 LEU A CA 1
ATOM 708 C C . LEU A 1 90 ? -1.809 16.003 -12.759 1.00 60.44 90 LEU A C 1
ATOM 710 O O . LEU A 1 90 ? -1.600 15.738 -11.576 1.00 60.44 90 LEU A O 1
ATOM 714 N N . SER A 1 91 ? -2.951 16.581 -13.149 1.00 63.22 91 SER A N 1
ATOM 715 C CA . SER A 1 91 ? -3.989 17.018 -12.212 1.00 63.22 91 SER A CA 1
ATOM 716 C C . SER A 1 91 ? -4.879 15.856 -11.790 1.00 63.22 91 SER A C 1
ATOM 718 O O . SER A 1 91 ? -5.950 15.609 -12.353 1.00 63.22 91 SER A O 1
ATOM 720 N N . VAL A 1 92 ? -4.464 15.159 -10.747 1.00 68.88 92 VAL A N 1
ATOM 721 C CA . VAL A 1 92 ? -5.364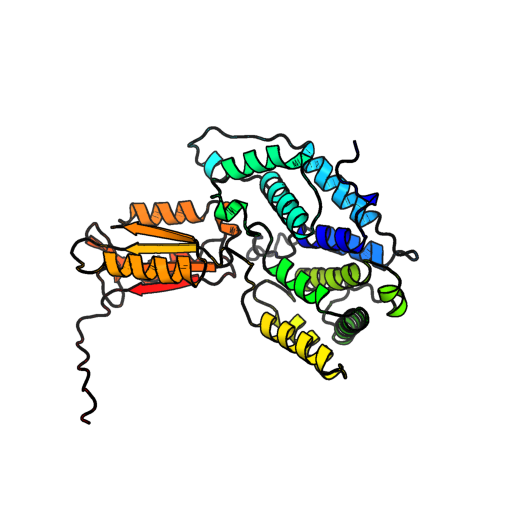 14.295 -9.991 1.00 68.88 92 VAL A CA 1
ATOM 722 C C . VAL A 1 92 ? -5.693 15.044 -8.725 1.00 68.88 92 VAL A C 1
ATOM 724 O O . VAL A 1 92 ? -4.808 15.424 -7.961 1.00 68.88 92 VAL A O 1
ATOM 727 N N . ARG A 1 93 ? -6.973 15.367 -8.556 1.00 77.81 93 ARG A N 1
ATOM 728 C CA . ARG A 1 93 ? -7.395 16.060 -7.346 1.00 77.81 93 ARG A CA 1
ATOM 729 C C . ARG A 1 93 ? -7.368 15.069 -6.200 1.00 77.81 93 ARG A C 1
ATOM 731 O O . ARG A 1 93 ? -7.697 13.907 -6.395 1.00 77.81 93 ARG A O 1
ATOM 738 N N . LYS A 1 94 ? -7.075 15.547 -4.994 1.00 78.88 94 LYS A N 1
ATOM 739 C CA . LYS A 1 94 ? -7.192 14.732 -3.779 1.00 78.88 94 LYS A CA 1
ATOM 740 C C . LYS A 1 94 ? -8.552 14.023 -3.693 1.00 78.88 94 LYS A C 1
ATOM 742 O O . LYS A 1 94 ? -8.605 12.855 -3.342 1.00 78.88 94 LYS A O 1
ATOM 747 N N . ASP A 1 95 ? -9.621 14.694 -4.125 1.00 84.25 95 ASP A N 1
ATOM 748 C CA . ASP A 1 95 ? -10.973 14.124 -4.200 1.00 84.25 95 ASP A CA 1
ATOM 749 C C . ASP A 1 95 ? -11.084 12.930 -5.172 1.00 84.25 95 ASP A C 1
ATOM 751 O O . ASP A 1 95 ? -11.812 11.979 -4.897 1.00 84.25 95 ASP A O 1
ATOM 755 N N . ASP A 1 96 ? -10.359 12.957 -6.298 1.00 86.06 96 ASP A N 1
ATOM 756 C CA . ASP A 1 96 ? -10.315 11.854 -7.269 1.00 86.06 96 ASP A CA 1
ATOM 757 C C . ASP A 1 96 ? -9.649 10.621 -6.631 1.00 86.06 96 ASP A C 1
ATOM 759 O O . ASP A 1 96 ? -10.139 9.499 -6.746 1.00 86.06 96 ASP A O 1
ATOM 763 N N . GLU A 1 97 ? -8.548 10.839 -5.910 1.00 83.44 97 GLU A N 1
ATOM 764 C CA . GLU A 1 97 ? -7.816 9.787 -5.195 1.00 83.44 97 GLU A CA 1
ATOM 765 C C . GLU A 1 97 ? -8.631 9.224 -4.029 1.00 83.44 97 GLU A C 1
ATOM 767 O O . GLU A 1 97 ? -8.695 8.008 -3.844 1.00 83.44 97 GLU A O 1
ATOM 772 N N . ASP A 1 98 ? -9.282 10.103 -3.265 1.00 85.00 98 ASP A N 1
ATOM 773 C CA . ASP A 1 98 ? -10.149 9.751 -2.144 1.00 85.00 98 ASP A CA 1
ATOM 774 C C . ASP A 1 98 ? -11.355 8.931 -2.612 1.00 85.00 98 ASP A C 1
ATOM 776 O O . ASP A 1 98 ? -11.710 7.948 -1.961 1.00 85.00 98 ASP A O 1
ATOM 780 N N . LEU A 1 99 ? -11.957 9.286 -3.753 1.00 89.50 99 LEU A N 1
ATOM 781 C CA . LEU A 1 99 ? -13.048 8.526 -4.366 1.00 89.50 99 LEU A CA 1
ATOM 782 C C . LEU A 1 99 ? -12.606 7.114 -4.754 1.00 89.50 99 LEU A C 1
ATOM 784 O O . LEU A 1 99 ? -13.285 6.134 -4.441 1.00 89.50 99 LEU A O 1
ATOM 788 N N . LEU A 1 100 ? -11.473 7.010 -5.447 1.00 88.00 100 LEU A N 1
ATOM 789 C CA . LEU A 1 100 ? -10.915 5.732 -5.874 1.00 88.00 100 LEU A CA 1
ATOM 790 C C . LEU A 1 100 ? -10.583 4.837 -4.681 1.00 88.00 100 LEU A C 1
ATOM 792 O O . LEU A 1 100 ? -11.001 3.678 -4.653 1.00 88.00 100 LEU A O 1
ATOM 796 N N . THR A 1 101 ? -9.892 5.393 -3.687 1.00 87.31 101 THR A N 1
ATOM 797 C CA . THR A 1 101 ? -9.521 4.692 -2.453 1.00 87.31 101 THR A CA 1
ATOM 798 C C . THR A 1 101 ? -10.772 4.228 -1.709 1.00 87.31 101 THR A C 1
ATOM 800 O O . THR A 1 101 ? -10.861 3.059 -1.347 1.00 87.31 101 THR A O 1
ATOM 803 N N . LEU A 1 102 ? -11.784 5.094 -1.554 1.00 90.56 102 LEU A N 1
ATOM 804 C CA . LEU A 1 102 ? -13.055 4.751 -0.913 1.00 90.56 102 LEU A CA 1
ATOM 805 C C . LEU A 1 102 ? -13.721 3.541 -1.554 1.00 90.56 102 LEU A C 1
ATOM 807 O O . LEU A 1 102 ? -14.041 2.589 -0.849 1.00 90.56 102 LEU A O 1
ATOM 811 N N . VAL A 1 103 ? -13.910 3.553 -2.873 1.00 90.62 103 VAL A N 1
ATOM 812 C CA . VAL A 1 103 ? -14.612 2.457 -3.553 1.00 90.62 103 VAL A CA 1
ATOM 813 C C . VAL A 1 103 ? -13.839 1.141 -3.458 1.00 90.62 103 VAL A C 1
ATOM 815 O O . VAL A 1 103 ? -14.448 0.096 -3.231 1.00 90.62 103 VAL A O 1
ATOM 818 N N . HIS A 1 104 ? -12.507 1.172 -3.557 1.00 88.62 104 HIS A N 1
ATOM 819 C CA . HIS A 1 104 ? -11.693 -0.043 -3.430 1.00 88.62 104 HIS A CA 1
ATOM 820 C C . HIS A 1 104 ? -11.687 -0.578 -1.999 1.00 88.62 104 HIS A C 1
ATOM 822 O O . HIS A 1 104 ? -11.862 -1.777 -1.801 1.00 88.62 104 HIS A O 1
ATOM 828 N N . VAL A 1 105 ? -11.571 0.295 -0.996 1.00 90.56 105 VAL A N 1
ATOM 829 C CA . VAL A 1 105 ? -11.669 -0.098 0.415 1.00 90.56 105 VAL A CA 1
ATOM 830 C C . VAL A 1 105 ? -13.055 -0.662 0.732 1.00 90.56 105 VAL A C 1
ATOM 832 O O . VAL A 1 105 ? -13.154 -1.697 1.388 1.00 90.56 105 VAL A O 1
ATOM 835 N N . CYS A 1 106 ? -14.127 -0.026 0.252 1.00 91.75 106 CYS A N 1
ATOM 836 C CA . CYS A 1 106 ? -15.485 -0.536 0.411 1.00 91.75 106 CYS A CA 1
ATOM 837 C C . CYS A 1 106 ? -15.615 -1.938 -0.192 1.00 91.75 106 CYS A C 1
ATOM 839 O O . CYS A 1 106 ? -16.045 -2.852 0.505 1.00 91.75 106 CYS A O 1
ATOM 841 N N . ARG A 1 107 ? -15.159 -2.140 -1.435 1.00 90.12 107 ARG A N 1
ATOM 842 C CA . ARG A 1 107 ? -15.152 -3.458 -2.086 1.00 90.12 107 ARG A CA 1
ATOM 843 C C . ARG A 1 107 ? -14.360 -4.491 -1.280 1.00 90.12 107 ARG A C 1
ATOM 845 O O . ARG A 1 107 ? -14.867 -5.584 -1.049 1.00 90.12 107 ARG A O 1
ATOM 852 N N . HIS A 1 108 ? -13.164 -4.133 -0.814 1.00 90.25 108 HIS A N 1
ATOM 853 C CA . HIS A 1 108 ? -12.308 -5.001 -0.002 1.00 90.25 108 HIS A CA 1
ATOM 854 C C . HIS A 1 108 ? -12.984 -5.433 1.309 1.00 90.25 108 HIS A C 1
ATOM 856 O O . HIS A 1 108 ? -12.865 -6.583 1.721 1.00 90.25 108 HIS A O 1
ATOM 862 N N . LEU A 1 109 ? -13.739 -4.534 1.945 1.00 92.31 109 LEU A N 1
ATOM 863 C CA . LEU A 1 109 ? -14.471 -4.807 3.185 1.00 92.31 109 LEU A CA 1
ATOM 864 C C . LEU A 1 109 ? -15.886 -5.377 2.964 1.00 92.31 109 LEU A C 1
ATOM 866 O O . LEU A 1 109 ? -16.626 -5.541 3.934 1.00 92.31 109 LEU A O 1
ATOM 870 N N . GLY A 1 110 ? -16.290 -5.658 1.719 1.00 91.19 110 GLY A N 1
ATOM 871 C CA . GLY A 1 110 ? -17.636 -6.150 1.398 1.00 91.19 110 GLY A CA 1
ATOM 872 C C . GLY A 1 110 ? -18.752 -5.118 1.616 1.00 91.19 110 GLY A C 1
ATOM 873 O O . GLY A 1 110 ? -19.901 -5.485 1.851 1.00 91.19 110 GLY A O 1
ATOM 874 N N . VAL A 1 111 ? -18.423 -3.826 1.566 1.00 91.19 111 VAL A N 1
ATOM 875 C CA . VAL A 1 111 ? -19.360 -2.705 1.694 1.00 91.19 111 VAL A CA 1
ATOM 876 C C . VAL A 1 111 ? -19.829 -2.271 0.307 1.00 91.19 111 VAL A C 1
ATOM 878 O O . VAL A 1 111 ? -19.030 -1.892 -0.550 1.00 91.19 111 VAL A O 1
ATOM 881 N N . GLU A 1 112 ? -21.141 -2.292 0.087 1.00 88.25 112 GLU A N 1
ATOM 882 C CA . GLU A 1 112 ? -21.741 -1.863 -1.177 1.00 88.25 112 GLU A CA 1
ATOM 883 C C . GLU A 1 112 ? -21.627 -0.340 -1.356 1.00 88.25 112 GLU A C 1
ATOM 885 O O . GLU A 1 112 ? -22.004 0.415 -0.466 1.00 88.25 112 GLU A O 1
ATOM 890 N N . CYS A 1 113 ? -21.128 0.129 -2.503 1.00 87.19 113 CYS A N 1
ATOM 891 C CA . CYS A 1 113 ? -20.977 1.559 -2.813 1.00 87.19 113 CYS A CA 1
ATOM 892 C C . CYS A 1 113 ? -21.385 1.902 -4.261 1.00 87.19 113 CYS A C 1
ATOM 894 O O . CYS A 1 113 ? -20.791 2.772 -4.900 1.00 87.19 113 CYS A O 1
ATOM 896 N N . SER A 1 114 ? -22.424 1.229 -4.769 1.00 85.06 114 SER A N 1
ATOM 897 C CA . SER A 1 114 ? -22.887 1.304 -6.167 1.00 85.06 114 SER A CA 1
ATOM 898 C C . SER A 1 114 ? -23.154 2.732 -6.665 1.00 85.06 114 SER A C 1
ATOM 900 O O . SER A 1 114 ? -22.847 3.085 -7.801 1.00 85.06 114 SER A O 1
ATOM 902 N N . HIS A 1 115 ? -23.646 3.605 -5.786 1.00 85.44 115 HIS A N 1
ATOM 903 C CA . HIS A 1 115 ? -23.946 5.009 -6.079 1.00 85.44 115 HIS A CA 1
ATOM 904 C C . HIS A 1 115 ? -22.716 5.866 -6.450 1.00 85.44 115 HIS A C 1
ATOM 906 O O . HIS A 1 115 ? -22.890 6.996 -6.904 1.00 85.44 115 HIS A O 1
ATOM 912 N N . LEU A 1 116 ? -21.486 5.377 -6.242 1.00 88.50 116 LEU A N 1
ATOM 913 C CA . LEU A 1 116 ? -20.253 6.057 -6.662 1.00 88.50 116 LEU A CA 1
ATOM 914 C C . LEU A 1 116 ? -19.667 5.497 -7.962 1.00 88.50 116 LEU A C 1
ATOM 916 O O . LEU A 1 116 ? -18.787 6.134 -8.535 1.00 88.50 116 LEU A O 1
ATOM 920 N N . GLU A 1 117 ? -20.153 4.356 -8.460 1.00 85.88 117 GLU A N 1
ATOM 921 C CA . GLU A 1 117 ? -19.510 3.612 -9.551 1.00 85.88 117 GLU A CA 1
ATOM 922 C C . GLU A 1 117 ? -19.343 4.420 -10.837 1.00 85.88 117 GLU A C 1
ATOM 924 O O . GLU A 1 117 ? -18.296 4.346 -11.479 1.00 85.88 117 GLU A O 1
ATOM 929 N N . GLU A 1 118 ? -20.347 5.207 -11.225 1.00 87.88 118 GLU A N 1
ATOM 930 C CA . GLU A 1 118 ? -20.264 6.034 -12.432 1.00 87.88 118 GLU A CA 1
ATOM 931 C C . GLU A 1 118 ? -19.164 7.096 -12.304 1.00 87.88 118 GLU A C 1
ATOM 933 O O . GLU A 1 118 ? -18.327 7.255 -13.198 1.00 87.88 118 GLU A O 1
ATOM 938 N N . LYS A 1 119 ? -19.108 7.784 -11.157 1.00 89.12 119 LYS A N 1
ATOM 939 C CA . LYS A 1 119 ? -18.076 8.792 -10.893 1.00 89.12 119 LYS A CA 1
ATOM 940 C C . LYS A 1 119 ? -16.694 8.143 -10.811 1.00 89.12 119 LYS A C 1
ATOM 942 O O . LYS A 1 119 ? -15.741 8.664 -11.387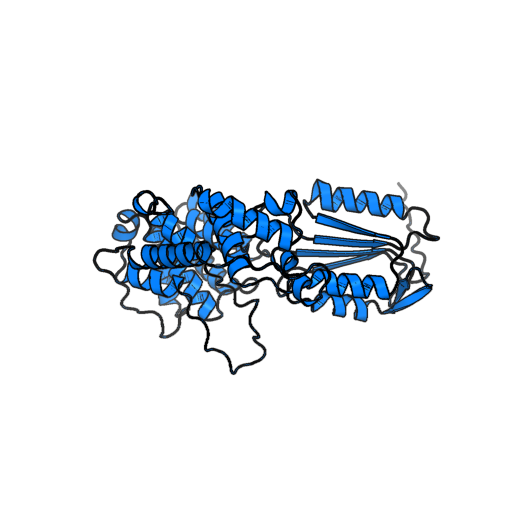 1.00 89.12 119 LYS A O 1
ATOM 947 N N . THR A 1 120 ? -16.598 6.978 -10.176 1.00 89.50 120 THR A N 1
ATOM 948 C CA . THR A 1 120 ? -15.378 6.168 -10.120 1.00 89.50 120 THR A CA 1
ATOM 949 C C . THR A 1 120 ? -14.891 5.805 -11.517 1.00 89.50 120 THR A C 1
ATOM 951 O O . THR A 1 120 ? -13.730 6.062 -11.819 1.00 89.50 120 THR A O 1
ATOM 954 N N . LYS A 1 121 ? -15.766 5.326 -12.411 1.00 88.12 121 LYS A N 1
ATOM 955 C CA . LYS A 1 121 ? -15.417 5.021 -13.811 1.00 88.12 121 LYS A CA 1
ATOM 956 C C . LYS A 1 121 ? -14.874 6.241 -14.553 1.00 88.12 121 LYS A C 1
ATOM 958 O O . LYS A 1 121 ? -13.917 6.123 -15.318 1.00 88.12 121 LYS A O 1
ATOM 963 N N . ASN A 1 122 ? -15.441 7.422 -14.319 1.00 87.44 122 ASN A N 1
ATOM 964 C CA . ASN A 1 122 ? -14.955 8.661 -14.932 1.00 87.44 122 ASN A CA 1
ATOM 965 C C . ASN A 1 122 ? -13.549 9.034 -14.438 1.00 87.44 122 ASN A C 1
ATOM 967 O O . ASN A 1 122 ? -12.691 9.401 -15.243 1.00 87.44 122 ASN A O 1
ATOM 971 N N . VAL A 1 123 ? -13.278 8.875 -13.140 1.00 87.50 123 VAL A N 1
ATOM 972 C CA . VAL A 1 123 ? -11.938 9.094 -12.578 1.00 87.50 123 VAL A CA 1
ATOM 973 C C . VAL A 1 123 ? -10.938 8.035 -13.065 1.00 87.50 123 VAL A C 1
ATOM 975 O O . VAL A 1 123 ? -9.821 8.384 -13.439 1.00 87.50 123 VAL A O 1
ATOM 978 N N . GLN A 1 124 ? -11.326 6.759 -13.141 1.00 87.62 124 GLN A N 1
ATOM 979 C CA . GLN A 1 124 ? -10.470 5.687 -13.669 1.00 87.62 124 GLN A CA 1
ATOM 980 C C . GLN A 1 124 ? -10.048 5.964 -15.121 1.00 87.62 124 GLN A C 1
ATOM 982 O O . GLN A 1 124 ? -8.868 5.845 -15.457 1.00 87.62 124 GLN A O 1
ATOM 987 N N . LYS A 1 125 ? -10.984 6.430 -15.963 1.00 85.75 125 LYS A N 1
ATOM 988 C CA . LYS A 1 125 ? -10.694 6.875 -17.337 1.00 85.75 125 LYS A CA 1
ATOM 989 C C . LYS A 1 125 ? -9.742 8.068 -17.364 1.00 85.75 125 LYS A C 1
ATOM 991 O O . LYS A 1 125 ? -8.779 8.051 -18.126 1.00 85.75 125 LYS A O 1
ATOM 996 N N . LYS A 1 126 ? -9.967 9.073 -16.509 1.00 84.06 126 LYS A N 1
ATOM 997 C CA . LYS A 1 126 ? -9.075 10.238 -16.367 1.00 84.06 126 LYS A CA 1
ATOM 998 C C . LYS A 1 126 ? -7.641 9.817 -16.024 1.00 84.06 126 LYS A C 1
ATOM 1000 O O . LYS A 1 126 ? -6.696 10.369 -16.576 1.00 84.06 126 LYS A O 1
ATOM 1005 N N . LEU A 1 127 ? -7.475 8.813 -15.163 1.00 81.62 127 LEU A N 1
ATOM 1006 C CA . LEU A 1 127 ? -6.169 8.265 -14.787 1.00 81.62 127 LEU A CA 1
ATOM 1007 C C . LEU A 1 127 ? -5.542 7.331 -15.825 1.00 81.62 127 LEU A C 1
ATOM 1009 O O . LEU A 1 127 ? -4.375 6.974 -15.669 1.00 81.62 127 LEU A O 1
ATOM 1013 N N . SER A 1 128 ? -6.276 6.929 -16.867 1.00 84.25 128 SER A N 1
ATOM 1014 C CA . SER A 1 128 ? -5.826 5.903 -17.817 1.00 84.25 128 SER A CA 1
ATOM 1015 C C . SER A 1 128 ? -5.380 4.616 -17.103 1.00 84.25 128 SER A C 1
ATOM 1017 O O . SER A 1 128 ? -4.277 4.109 -17.351 1.00 84.25 128 SER A O 1
ATOM 1019 N N . LEU A 1 129 ? -6.210 4.144 -16.162 1.00 84.06 129 LEU A N 1
ATOM 1020 C CA . LEU A 1 129 ? -6.033 2.836 -15.527 1.00 84.06 129 LEU A CA 1
ATOM 1021 C C . LEU A 1 129 ? -6.442 1.726 -16.501 1.00 84.06 129 LEU A C 1
ATOM 1023 O O . LEU A 1 129 ? -7.433 1.845 -17.219 1.00 84.06 129 LEU A O 1
ATOM 1027 N N . THR A 1 130 ? -5.661 0.658 -16.522 1.00 83.25 130 THR A N 1
ATOM 1028 C CA . THR A 1 130 ? -5.962 -0.591 -17.230 1.00 83.25 130 THR A CA 1
ATOM 1029 C C . THR A 1 130 ? -7.003 -1.416 -16.467 1.00 83.25 130 THR A C 1
ATOM 1031 O O . THR A 1 130 ? -7.193 -1.210 -15.272 1.00 83.25 130 THR A O 1
ATOM 1034 N N . GLU A 1 131 ? -7.663 -2.373 -17.129 1.00 80.94 131 GLU A N 1
ATOM 1035 C CA . GLU A 1 131 ? -8.621 -3.288 -16.473 1.00 80.94 131 GLU A CA 1
ATOM 1036 C C . GLU A 1 131 ? -7.989 -4.017 -15.276 1.00 80.94 131 GLU A C 1
ATOM 1038 O O . GLU A 1 131 ? -8.564 -4.041 -14.193 1.00 80.94 131 GLU A O 1
ATOM 1043 N N . GLU A 1 132 ? -6.748 -4.492 -15.418 1.00 77.56 132 GLU A N 1
ATOM 1044 C CA . GLU A 1 132 ? -6.006 -5.139 -14.328 1.00 77.56 132 GLU A CA 1
ATOM 1045 C C . GLU A 1 132 ? -5.774 -4.192 -13.134 1.00 77.56 132 GLU A C 1
ATOM 1047 O O . GLU A 1 132 ? -5.946 -4.580 -11.978 1.00 77.56 132 GLU A O 1
ATOM 1052 N N . GLU A 1 133 ? -5.445 -2.923 -13.402 1.00 79.12 133 GLU A N 1
ATOM 1053 C CA . GLU A 1 133 ? -5.303 -1.888 -12.368 1.00 79.12 133 GLU A CA 1
ATOM 1054 C C . GLU A 1 133 ? -6.651 -1.515 -11.714 1.00 79.12 133 GLU A C 1
ATOM 1056 O O . GLU A 1 133 ? -6.658 -1.053 -10.573 1.00 79.12 133 GLU A O 1
ATOM 1061 N N . MET A 1 134 ? -7.782 -1.699 -12.408 1.00 77.50 134 MET A N 1
ATOM 1062 C CA . MET A 1 134 ? -9.135 -1.404 -11.906 1.00 77.50 134 MET A CA 1
ATOM 1063 C C . MET A 1 134 ? -9.757 -2.553 -11.098 1.00 77.50 134 MET A C 1
ATOM 1065 O O . MET A 1 134 ? -10.576 -2.306 -10.205 1.00 77.50 134 MET A O 1
ATOM 1069 N N . GLU A 1 135 ? -9.412 -3.796 -11.429 1.00 72.06 135 GLU A N 1
ATOM 1070 C CA . GLU A 1 135 ? -9.905 -5.001 -10.756 1.00 72.06 135 GLU A CA 1
ATOM 1071 C C . GLU A 1 135 ? -9.114 -5.320 -9.479 1.00 72.06 135 GLU A C 1
ATOM 1073 O O . GLU A 1 135 ? -9.673 -5.859 -8.521 1.00 72.06 135 GLU A O 1
ATOM 1078 N N . GLY A 1 136 ? -7.826 -4.964 -9.438 1.00 67.56 136 GLY A N 1
ATOM 1079 C CA . GLY A 1 136 ? -6.963 -5.184 -8.279 1.00 67.56 136 GLY A CA 1
ATOM 1080 C C . GLY A 1 136 ? -7.246 -4.251 -7.094 1.00 67.56 136 GLY A C 1
ATOM 1081 O O . GLY A 1 136 ? -7.779 -3.152 -7.232 1.00 67.56 136 GLY A O 1
ATOM 1082 N N . ASN A 1 137 ? -6.784 -4.639 -5.901 1.00 64.75 137 ASN A N 1
ATOM 1083 C CA . ASN A 1 137 ? -6.757 -3.779 -4.704 1.00 64.75 137 ASN A CA 1
ATOM 1084 C C . ASN A 1 137 ? -5.638 -2.712 -4.768 1.00 64.75 137 ASN A C 1
ATOM 1086 O O . ASN A 1 137 ? -5.148 -2.264 -3.733 1.00 64.75 137 ASN A O 1
ATOM 1090 N N . LEU A 1 138 ? -5.233 -2.301 -5.977 1.00 70.31 138 LEU A N 1
ATOM 1091 C CA . LEU A 1 138 ? -4.087 -1.426 -6.242 1.00 70.31 138 LEU A CA 1
ATOM 1092 C C . LEU A 1 138 ? -4.209 -0.079 -5.515 1.00 70.31 138 LEU A C 1
ATOM 1094 O O . LEU A 1 138 ? -3.218 0.496 -5.089 1.00 70.31 138 LEU A O 1
ATOM 1098 N N . LEU A 1 139 ? -5.432 0.420 -5.335 1.00 80.25 139 LEU A N 1
ATOM 1099 C CA . LEU A 1 139 ? -5.689 1.758 -4.795 1.00 80.25 139 LEU A CA 1
ATOM 1100 C C . LEU A 1 139 ? -5.758 1.808 -3.260 1.00 80.25 139 LEU A C 1
ATOM 1102 O O . LEU A 1 139 ? -6.060 2.861 -2.701 1.00 80.25 139 LEU A O 1
ATOM 1106 N N . ILE A 1 140 ? -5.474 0.695 -2.574 1.00 83.94 140 ILE A N 1
ATOM 1107 C CA . ILE A 1 140 ? -5.339 0.646 -1.116 1.00 83.94 140 ILE A CA 1
ATOM 1108 C C . ILE A 1 140 ? -3.851 0.603 -0.763 1.00 83.94 140 ILE A C 1
ATOM 1110 O O . ILE A 1 140 ? -3.107 -0.232 -1.266 1.00 83.94 140 ILE A O 1
ATOM 1114 N N . TYR A 1 141 ? -3.419 1.475 0.147 1.00 83.62 141 TYR A N 1
ATOM 1115 C CA . TYR A 1 141 ? -2.038 1.499 0.629 1.00 83.62 141 TYR A CA 1
ATOM 1116 C C . TYR A 1 141 ? -1.644 0.159 1.272 1.00 83.62 141 TYR A C 1
ATOM 1118 O O . TYR A 1 141 ? -2.280 -0.294 2.230 1.00 83.62 141 TYR A O 1
ATOM 1126 N N . ALA A 1 142 ? -0.582 -0.471 0.763 1.00 86.12 142 ALA A N 1
ATOM 1127 C CA . ALA A 1 142 ? -0.142 -1.792 1.208 1.00 86.12 142 ALA A CA 1
ATOM 1128 C C . ALA A 1 142 ? 0.261 -1.829 2.692 1.00 86.12 142 ALA A C 1
ATOM 1130 O O . ALA A 1 142 ? 0.075 -2.844 3.360 1.00 86.12 142 ALA A O 1
ATOM 1131 N N . GLU A 1 143 ? 0.767 -0.724 3.244 1.00 85.81 143 GLU A N 1
ATOM 1132 C CA . GLU A 1 143 ? 1.055 -0.576 4.673 1.00 85.81 143 GLU A CA 1
ATOM 1133 C C . GLU A 1 143 ? -0.214 -0.714 5.506 1.00 85.81 143 GLU A C 1
ATOM 1135 O O . GLU A 1 143 ? -0.239 -1.476 6.472 1.00 85.81 143 GLU A O 1
ATOM 1140 N N . ASN A 1 144 ? -1.274 -0.005 5.107 1.00 88.69 144 ASN A N 1
ATOM 1141 C CA . ASN A 1 144 ? -2.567 -0.050 5.774 1.00 88.69 144 ASN A CA 1
ATOM 1142 C C . ASN A 1 144 ? -3.163 -1.467 5.675 1.00 88.69 144 ASN A C 1
ATOM 1144 O O . ASN A 1 144 ? -3.657 -1.985 6.673 1.00 88.69 144 ASN A O 1
ATOM 1148 N N . LEU A 1 145 ? -3.053 -2.140 4.522 1.00 88.94 145 LEU A N 1
ATOM 1149 C CA . LEU A 1 145 ? -3.471 -3.543 4.385 1.00 88.94 145 LEU A CA 1
ATOM 1150 C C . LEU A 1 145 ? -2.665 -4.486 5.289 1.00 88.94 145 LEU A C 1
ATOM 1152 O O . LEU A 1 145 ? -3.240 -5.363 5.930 1.00 88.94 145 LEU A O 1
ATOM 1156 N N . ARG A 1 146 ? -1.345 -4.295 5.392 1.00 90.00 146 ARG A N 1
ATOM 1157 C CA . ARG A 1 146 ? -0.492 -5.071 6.304 1.00 90.00 146 ARG A CA 1
ATOM 1158 C C . ARG A 1 146 ? -0.917 -4.876 7.761 1.00 90.00 146 ARG A C 1
ATOM 1160 O O . ARG A 1 146 ? -1.026 -5.853 8.496 1.00 90.00 146 ARG A O 1
ATOM 1167 N N . MET A 1 147 ? -1.194 -3.637 8.171 1.00 92.81 147 MET A N 1
ATOM 1168 C CA . MET A 1 147 ? -1.675 -3.334 9.525 1.00 92.81 147 MET A CA 1
ATOM 1169 C C . MET A 1 147 ? -3.080 -3.890 9.780 1.00 92.81 147 MET A C 1
ATOM 1171 O O . MET A 1 147 ? -3.345 -4.386 10.871 1.00 92.81 147 MET A O 1
ATOM 1175 N N . LEU A 1 148 ? -3.968 -3.868 8.783 1.00 94.06 148 LEU A N 1
ATOM 1176 C CA . LEU A 1 148 ? -5.282 -4.502 8.872 1.00 94.06 148 LEU A CA 1
ATOM 1177 C C . LEU A 1 148 ? -5.159 -6.015 9.093 1.00 94.06 148 LEU A C 1
ATOM 1179 O O . LEU A 1 148 ? -5.770 -6.542 10.018 1.00 94.06 148 LEU A O 1
ATOM 1183 N N . ARG A 1 149 ? -4.330 -6.703 8.297 1.00 92.88 149 ARG A N 1
ATOM 1184 C CA . ARG A 1 149 ? -4.078 -8.145 8.454 1.00 92.88 149 ARG A CA 1
ATOM 1185 C C . ARG A 1 149 ? -3.512 -8.471 9.834 1.00 92.88 149 ARG A C 1
ATOM 1187 O O . ARG A 1 149 ? -3.934 -9.445 10.445 1.00 92.88 149 ARG A O 1
ATOM 1194 N N . LEU A 1 150 ? -2.606 -7.634 10.343 1.00 94.12 150 LEU A N 1
ATOM 1195 C CA . LEU A 1 150 ? -2.083 -7.771 11.700 1.00 94.12 150 LEU A CA 1
ATOM 1196 C C . LEU A 1 150 ? -3.191 -7.612 12.754 1.00 94.12 150 LEU A C 1
ATOM 1198 O O . LEU A 1 150 ? -3.293 -8.438 13.652 1.00 94.12 150 LEU A O 1
ATOM 1202 N N . CYS A 1 151 ? -4.055 -6.602 12.629 1.00 96.50 151 CYS A N 1
ATOM 1203 C CA . CYS A 1 151 ? -5.200 -6.413 13.527 1.00 96.50 151 CYS A CA 1
ATOM 1204 C C . CYS A 1 151 ? -6.141 -7.630 13.540 1.00 96.50 151 CYS A C 1
ATOM 1206 O O . CYS A 1 151 ? -6.618 -8.049 14.598 1.00 96.50 151 CYS A O 1
ATOM 1208 N N . ASP A 1 152 ? -6.393 -8.202 12.363 1.00 95.19 152 ASP A N 1
ATOM 1209 C CA . ASP A 1 152 ? -7.275 -9.357 12.190 1.00 95.19 152 ASP A CA 1
ATOM 1210 C C . ASP A 1 152 ? -6.669 -10.650 12.733 1.00 95.19 152 ASP A C 1
ATOM 1212 O O . ASP A 1 152 ? -7.401 -11.497 13.242 1.00 95.19 152 ASP A O 1
ATOM 1216 N N . ALA A 1 153 ? -5.343 -10.773 12.686 1.00 93.62 153 ALA A N 1
ATOM 1217 C CA . ALA A 1 153 ? -4.609 -11.910 13.222 1.00 93.62 153 ALA A CA 1
ATOM 1218 C C . ALA A 1 153 ? -4.509 -11.905 14.759 1.00 93.62 153 ALA A C 1
ATOM 1220 O O . ALA A 1 153 ? -4.406 -12.969 15.368 1.00 93.62 153 ALA A O 1
ATOM 1221 N N . LEU A 1 154 ? -4.530 -10.728 15.393 1.00 94.00 154 LEU A N 1
ATOM 1222 C CA . LEU A 1 154 ? -4.408 -10.599 16.846 1.00 94.00 154 LEU A CA 1
ATOM 1223 C C . LEU A 1 154 ? -5.755 -10.764 17.563 1.00 94.00 154 LEU A C 1
ATOM 1225 O O . LEU A 1 154 ? -6.790 -10.230 17.142 1.00 94.00 154 LEU A O 1
ATOM 1229 N N . THR A 1 155 ? -5.718 -11.452 18.705 1.00 93.56 155 THR A N 1
ATOM 1230 C CA . THR A 1 155 ? -6.857 -11.565 19.627 1.00 93.56 155 THR A CA 1
ATOM 1231 C C . THR A 1 155 ? -7.070 -10.274 20.424 1.00 93.56 155 THR A C 1
ATOM 1233 O O . THR A 1 155 ? -6.168 -9.442 20.548 1.00 93.56 155 THR A O 1
ATOM 1236 N N . ASP A 1 156 ? -8.255 -10.109 21.015 1.00 94.44 156 ASP A N 1
ATOM 1237 C CA . ASP A 1 156 ? -8.577 -8.973 21.893 1.00 94.44 156 ASP A CA 1
ATOM 1238 C C . ASP A 1 156 ? -7.557 -8.819 23.032 1.00 94.44 156 ASP A C 1
ATOM 1240 O O . ASP A 1 156 ? -7.005 -7.739 23.266 1.00 94.44 156 ASP A O 1
ATOM 1244 N N . ARG A 1 157 ? -7.233 -9.940 23.690 1.00 92.56 157 ARG A N 1
ATOM 1245 C CA . ARG A 1 157 ? -6.228 -10.009 24.756 1.00 92.56 157 ARG A CA 1
ATOM 1246 C C . ARG A 1 157 ? -4.846 -9.578 24.269 1.00 92.56 157 ARG A C 1
ATOM 1248 O O . ARG A 1 157 ? -4.180 -8.808 24.957 1.00 92.56 157 ARG A O 1
ATOM 1255 N N . GLN A 1 158 ? -4.427 -10.039 23.093 1.00 94.06 158 GLN A N 1
ATOM 1256 C CA . GLN A 1 158 ? -3.133 -9.682 22.514 1.00 94.06 158 GLN A CA 1
ATOM 1257 C C . GLN A 1 158 ? -3.042 -8.197 22.161 1.00 94.06 158 GLN A C 1
ATOM 1259 O O . GLN A 1 158 ? -2.016 -7.575 22.427 1.00 94.06 158 GLN A O 1
ATOM 1264 N N . VAL A 1 159 ? -4.107 -7.599 21.618 1.00 95.31 159 VAL A N 1
ATOM 1265 C CA . VAL A 1 159 ? -4.154 -6.151 21.356 1.00 95.31 159 VAL A CA 1
ATOM 1266 C C . VAL A 1 159 ? -4.061 -5.360 22.664 1.00 95.31 159 VAL A C 1
ATOM 1268 O O . VAL A 1 159 ? -3.324 -4.375 22.732 1.00 95.31 159 VAL A O 1
ATOM 1271 N N . MET A 1 160 ? -4.734 -5.813 23.727 1.00 93.44 160 MET A N 1
ATOM 1272 C CA . MET A 1 160 ? -4.637 -5.181 25.046 1.00 93.44 160 MET A CA 1
ATOM 1273 C C . MET A 1 160 ? -3.224 -5.286 25.642 1.00 93.44 160 MET A C 1
ATOM 1275 O O . MET A 1 160 ? -2.695 -4.307 26.169 1.00 93.44 160 MET A O 1
ATOM 1279 N N . GLN A 1 161 ? -2.584 -6.453 25.536 1.00 93.19 161 GLN A N 1
ATOM 1280 C CA . GLN A 1 161 ? -1.199 -6.650 25.976 1.00 93.19 161 GLN A CA 1
ATOM 1281 C C . GLN A 1 161 ? -0.224 -5.793 25.165 1.00 93.19 161 GLN A C 1
ATOM 1283 O O . GLN A 1 161 ? 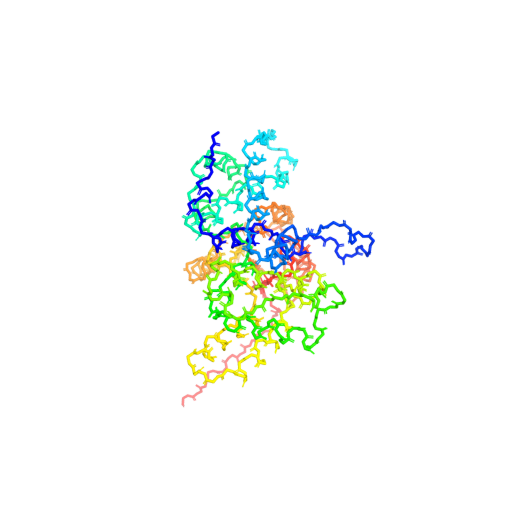0.656 -5.158 25.740 1.00 93.19 161 GLN A O 1
ATOM 1288 N N . LEU A 1 162 ? -0.409 -5.715 23.844 1.00 93.81 162 LEU A N 1
ATOM 1289 C CA . LEU A 1 162 ? 0.387 -4.857 22.973 1.00 93.81 162 LEU A CA 1
ATOM 1290 C C . LEU A 1 162 ? 0.279 -3.388 23.397 1.00 93.81 162 LEU A C 1
ATOM 1292 O O . LEU A 1 162 ? 1.298 -2.707 23.504 1.00 93.81 162 LEU A O 1
ATOM 1296 N N . PHE A 1 163 ? -0.934 -2.913 23.697 1.00 92.44 163 PHE A N 1
ATOM 1297 C CA . PHE A 1 163 ? -1.149 -1.574 24.242 1.00 92.44 163 PHE A CA 1
ATOM 1298 C C . PHE A 1 163 ? -0.407 -1.378 25.573 1.00 92.44 163 PHE A C 1
ATOM 1300 O O . PHE A 1 163 ? 0.343 -0.410 25.705 1.00 92.44 163 PHE A O 1
ATOM 1307 N N . GLY A 1 164 ? -0.521 -2.321 26.514 1.00 90.81 164 GLY A N 1
ATOM 1308 C CA . GLY A 1 164 ? 0.229 -2.294 27.776 1.00 90.81 164 GLY A CA 1
ATOM 1309 C C . GLY A 1 164 ? 1.741 -2.172 27.564 1.00 90.81 164 GLY A C 1
ATOM 1310 O O . GLY A 1 164 ? 2.371 -1.262 28.100 1.00 90.81 164 GLY A O 1
ATOM 1311 N N . LEU A 1 165 ? 2.309 -2.994 26.676 1.00 91.75 165 LEU A N 1
ATOM 1312 C CA . LEU A 1 165 ? 3.728 -2.940 26.319 1.00 91.75 165 LEU A CA 1
ATOM 1313 C C . LEU A 1 165 ? 4.129 -1.576 25.741 1.00 91.75 165 LEU A C 1
ATOM 1315 O O . LEU A 1 165 ? 5.233 -1.100 26.005 1.00 91.75 165 LEU A O 1
ATOM 1319 N N . THR A 1 166 ? 3.265 -0.924 24.961 1.00 88.75 166 THR A N 1
ATOM 1320 C CA . THR A 1 166 ? 3.585 0.396 24.391 1.00 88.75 166 THR A CA 1
ATOM 1321 C C . THR A 1 166 ? 3.671 1.489 25.452 1.00 88.75 166 THR A C 1
ATOM 1323 O O . THR A 1 166 ? 4.550 2.351 25.351 1.00 88.75 166 THR A O 1
ATOM 1326 N N . VAL A 1 167 ? 2.823 1.406 26.484 1.00 85.12 167 VAL A N 1
ATOM 1327 C CA . VAL A 1 167 ? 2.834 2.295 27.652 1.00 85.12 167 VAL A CA 1
ATOM 1328 C C . VAL A 1 167 ? 4.062 2.012 28.519 1.00 85.12 167 VAL A C 1
ATOM 1330 O O . VAL A 1 167 ? 4.838 2.921 28.788 1.00 85.12 167 VAL A O 1
ATOM 1333 N N . GLU A 1 168 ? 4.306 0.750 28.882 1.00 84.44 168 GLU A N 1
ATOM 1334 C CA . GLU A 1 168 ? 5.441 0.340 29.727 1.00 84.44 168 GLU A CA 1
ATOM 1335 C C . GLU A 1 168 ? 6.804 0.722 29.139 1.00 84.44 168 GLU A C 1
ATOM 1337 O O . GLU A 1 168 ? 7.739 1.059 29.863 1.00 84.44 168 GLU A O 1
ATOM 1342 N N . ASN A 1 169 ? 6.936 0.658 27.814 1.00 81.19 169 ASN A N 1
ATOM 1343 C CA . ASN A 1 169 ? 8.194 0.931 27.127 1.00 81.19 169 ASN A CA 1
ATOM 1344 C C . ASN A 1 169 ? 8.363 2.407 26.733 1.00 81.19 169 ASN A C 1
ATOM 1346 O O . ASN A 1 169 ? 9.313 2.715 26.011 1.00 81.19 169 ASN A O 1
ATOM 1350 N N . ASN A 1 170 ? 7.458 3.301 27.162 1.00 78.50 170 ASN A N 1
ATOM 1351 C CA . ASN A 1 170 ? 7.443 4.722 26.791 1.00 78.50 170 ASN A CA 1
ATOM 1352 C C . ASN A 1 170 ? 7.623 4.929 25.274 1.00 78.50 170 ASN A C 1
ATOM 1354 O O . ASN A 1 170 ? 8.313 5.844 24.824 1.00 78.50 170 ASN A O 1
ATOM 1358 N N . VAL A 1 171 ? 7.061 4.026 24.459 1.00 74.44 171 VAL A N 1
ATOM 1359 C CA . VAL A 1 171 ? 7.203 4.086 22.991 1.00 74.44 171 VAL A CA 1
ATOM 1360 C C . VAL A 1 171 ? 6.432 5.281 22.441 1.00 74.44 171 VAL A C 1
ATOM 1362 O O . VAL A 1 171 ? 6.793 5.856 21.413 1.00 74.44 171 VAL A O 1
ATOM 1365 N N . MET A 1 172 ? 5.380 5.654 23.155 1.00 69.81 172 MET A N 1
ATOM 1366 C CA . MET A 1 172 ? 4.517 6.771 22.857 1.00 69.81 172 MET A CA 1
ATOM 1367 C C . MET A 1 172 ? 4.855 7.870 23.886 1.00 69.81 172 MET A C 1
ATOM 1369 O O . MET A 1 172 ? 4.751 7.630 25.086 1.00 69.81 172 MET A O 1
ATOM 1373 N N . ASN A 1 173 ? 5.338 9.034 23.433 1.00 62.06 173 ASN A N 1
ATOM 1374 C CA . ASN A 1 173 ? 5.662 10.185 24.300 1.00 62.06 173 ASN A CA 1
ATOM 1375 C C . ASN A 1 173 ? 4.391 10.748 24.996 1.00 62.06 173 ASN A C 1
ATOM 1377 O O . ASN A 1 173 ? 3.301 10.230 24.763 1.00 62.06 173 ASN A O 1
ATOM 1381 N N . GLU A 1 174 ? 4.518 11.833 25.785 1.00 52.81 174 GLU A N 1
ATOM 1382 C CA . GLU A 1 174 ? 3.494 12.558 26.597 1.00 52.81 174 GLU A CA 1
ATOM 1383 C C . GLU A 1 174 ? 2.079 12.761 25.993 1.00 52.81 174 GLU A C 1
ATOM 1385 O O . GLU A 1 174 ? 1.165 13.178 26.696 1.00 52.81 174 GLU A O 1
ATOM 1390 N N . PHE A 1 175 ? 1.866 12.459 24.712 1.00 51.91 175 PHE A N 1
ATOM 1391 C CA . PHE A 1 175 ? 0.576 12.503 24.020 1.00 51.91 175 PHE A CA 1
ATOM 1392 C C . PHE A 1 175 ? -0.307 11.267 24.222 1.00 51.91 175 PHE A C 1
ATOM 1394 O O . PHE A 1 175 ? -1.449 11.266 23.761 1.00 51.91 175 PHE A O 1
ATOM 1401 N N . VAL A 1 176 ? 0.181 10.204 24.872 1.00 54.31 176 VAL A N 1
ATOM 1402 C CA . VAL A 1 176 ? -0.731 9.146 25.318 1.00 54.31 176 VAL A CA 1
ATOM 1403 C C . VAL A 1 176 ? -1.474 9.646 26.522 1.00 54.31 176 VAL A C 1
ATOM 1405 O O . VAL A 1 176 ? -0.891 9.896 27.575 1.00 54.31 176 VAL A O 1
ATOM 1408 N N . ASP A 1 177 ? -2.787 9.707 26.368 1.00 57.41 177 ASP A N 1
ATOM 1409 C CA . ASP A 1 177 ? -3.675 9.823 27.498 1.00 57.41 177 ASP A CA 1
ATOM 1410 C C . ASP A 1 177 ? -3.532 8.538 28.333 1.00 57.41 177 ASP A C 1
ATOM 1412 O O . ASP A 1 177 ? -4.204 7.530 28.105 1.00 57.41 177 ASP A O 1
ATOM 1416 N N . THR A 1 178 ? -2.589 8.545 29.283 1.00 55.41 178 THR A N 1
ATOM 1417 C CA . THR A 1 178 ? -2.345 7.468 30.267 1.00 55.41 178 THR A CA 1
ATOM 1418 C C . THR A 1 178 ? -3.598 7.146 31.095 1.00 55.41 178 THR A C 1
ATOM 1420 O O . THR A 1 178 ? -3.622 6.201 31.881 1.00 55.41 178 THR A O 1
ATOM 1423 N N . HIS A 1 179 ? -4.675 7.905 30.884 1.00 60.62 179 HIS A N 1
ATOM 1424 C CA . HIS A 1 179 ? -6.005 7.724 31.433 1.00 60.62 179 HIS A CA 1
ATOM 1425 C C . HIS A 1 179 ? -6.965 6.918 30.542 1.00 60.62 179 HIS A C 1
ATOM 1427 O O . HIS A 1 179 ? -8.146 6.824 30.888 1.00 60.62 179 HIS A O 1
ATOM 1433 N N . LEU A 1 180 ? -6.513 6.308 29.439 1.00 76.88 180 LEU A N 1
ATOM 1434 C CA . LEU A 1 180 ? -7.327 5.371 28.656 1.00 76.88 180 LEU A CA 1
ATOM 1435 C C . LEU A 1 180 ? -7.761 4.169 29.517 1.00 76.88 180 LEU A C 1
ATOM 1437 O O . LEU A 1 180 ? -7.002 3.235 29.763 1.00 76.88 180 LEU A O 1
ATOM 1441 N N . LYS A 1 181 ? -9.016 4.188 29.981 1.00 71.50 181 LYS A N 1
ATOM 1442 C CA . LYS A 1 181 ? -9.619 3.138 30.822 1.00 71.50 181 LYS A CA 1
ATOM 1443 C C . LYS A 1 181 ? -10.306 2.075 29.971 1.00 71.50 181 LYS A C 1
ATOM 1445 O O . LYS A 1 181 ? -11.528 1.902 30.032 1.00 71.50 181 LYS A O 1
ATOM 1450 N N . VAL A 1 182 ? -9.511 1.373 29.177 1.00 81.12 182 VAL A N 1
ATOM 1451 C CA . VAL A 1 182 ? -9.972 0.255 28.356 1.00 81.12 182 VAL A CA 1
ATOM 1452 C C . VAL A 1 182 ? -9.508 -1.052 29.007 1.00 81.12 182 VAL A C 1
ATOM 1454 O O . VAL A 1 182 ? -8.341 -1.183 29.359 1.00 81.12 182 VAL A O 1
ATOM 1457 N N . SER A 1 183 ? -10.430 -1.991 29.236 1.00 83.88 183 SER A N 1
ATOM 1458 C CA . SER A 1 183 ? -10.143 -3.306 29.830 1.00 83.88 183 SER A CA 1
ATOM 1459 C C . SER A 1 183 ? -10.311 -4.421 28.799 1.00 83.88 183 SER A C 1
ATOM 1461 O O . SER A 1 183 ? -11.069 -4.262 27.843 1.00 83.88 183 SER A O 1
ATOM 1463 N N . ALA A 1 184 ? -9.649 -5.562 29.017 1.00 84.44 184 ALA A N 1
ATOM 1464 C CA . ALA A 1 184 ? -9.758 -6.732 28.140 1.00 84.44 184 ALA A CA 1
ATOM 1465 C C . ALA A 1 184 ? -11.218 -7.197 27.974 1.00 84.44 184 ALA A C 1
ATOM 1467 O O . ALA A 1 184 ? -11.693 -7.315 26.849 1.00 84.44 184 ALA A O 1
ATOM 1468 N N . ASP A 1 185 ? -11.967 -7.311 29.077 1.00 86.62 185 ASP A N 1
ATOM 1469 C CA . ASP A 1 185 ? -13.385 -7.701 29.048 1.00 86.62 185 ASP A CA 1
ATOM 1470 C C . ASP A 1 185 ? -14.234 -6.787 28.152 1.00 86.62 185 ASP A C 1
ATOM 1472 O O . ASP A 1 185 ? -15.155 -7.234 27.470 1.00 86.62 185 ASP A O 1
ATOM 1476 N N . LYS A 1 186 ? -13.929 -5.482 28.133 1.00 88.31 186 LYS A N 1
ATOM 1477 C CA . LYS A 1 186 ? -14.654 -4.518 27.300 1.00 88.31 186 LYS A CA 1
ATOM 1478 C C . LYS A 1 186 ? -14.338 -4.679 25.820 1.00 88.31 186 LYS A C 1
ATOM 1480 O O . LYS A 1 186 ? -15.249 -4.478 25.016 1.00 88.31 186 LYS A O 1
ATOM 1485 N N . LEU A 1 187 ? -13.088 -5.001 25.468 1.00 90.94 187 LEU A N 1
ATOM 1486 C CA . LEU A 1 187 ? -12.708 -5.295 24.082 1.00 90.94 187 LEU A CA 1
ATOM 1487 C C . LEU A 1 187 ? -13.528 -6.468 23.549 1.00 90.94 187 LEU A C 1
ATOM 1489 O O . LEU A 1 187 ? -14.163 -6.332 22.509 1.00 90.94 187 LEU A O 1
ATOM 1493 N N . GLU A 1 188 ? -13.578 -7.564 24.305 1.00 90.38 188 GLU A N 1
ATOM 1494 C CA . GLU A 1 188 ? -14.293 -8.783 23.911 1.00 90.38 188 GLU A CA 1
ATOM 1495 C C . GLU A 1 188 ? -15.809 -8.553 23.784 1.00 90.38 188 GLU A C 1
ATOM 1497 O O . GLU A 1 188 ? -16.463 -9.072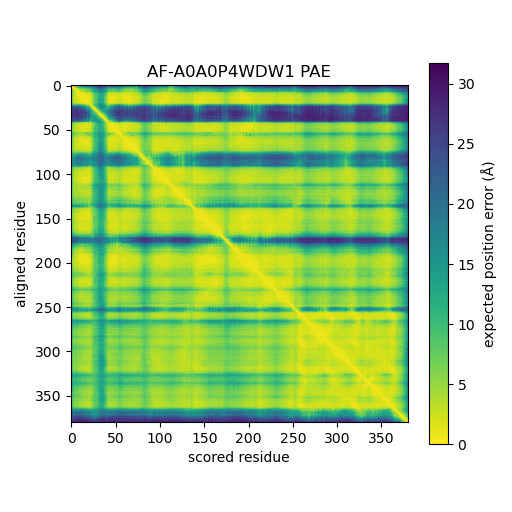 22.878 1.00 90.38 188 GLU A O 1
ATOM 1502 N N . GLN A 1 189 ? -16.390 -7.743 24.676 1.00 91.31 189 GLN A N 1
ATOM 1503 C CA . GLN A 1 189 ? -17.832 -7.469 24.691 1.00 91.31 189 GLN A CA 1
ATOM 1504 C C . GLN A 1 189 ? -18.271 -6.436 23.642 1.00 91.31 189 GLN A C 1
ATOM 1506 O O . GLN A 1 189 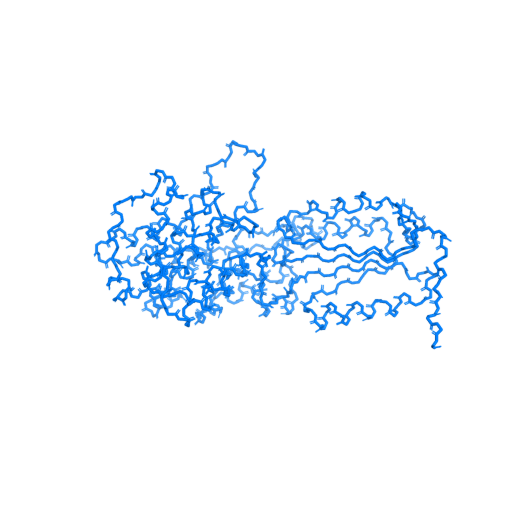? -19.432 -6.436 23.224 1.00 91.31 189 GLN A O 1
ATOM 1511 N N . THR A 1 190 ? -17.373 -5.544 23.213 1.00 93.50 190 THR A N 1
ATOM 1512 C CA . THR A 1 190 ? -17.712 -4.400 22.357 1.00 93.50 190 THR A CA 1
ATOM 1513 C C . THR A 1 190 ? -17.098 -4.559 20.973 1.00 93.50 190 THR A C 1
ATOM 1515 O O . THR A 1 190 ? -15.940 -4.214 20.738 1.00 93.50 190 THR A O 1
ATOM 1518 N N . LYS A 1 191 ? -17.906 -5.018 20.009 1.00 93.94 191 LYS A N 1
ATOM 1519 C CA . LYS A 1 191 ? -17.486 -5.121 18.600 1.00 93.94 191 LYS A CA 1
ATOM 1520 C C . LYS A 1 191 ? -16.894 -3.797 18.108 1.00 93.94 191 LYS A C 1
ATOM 1522 O O . LYS A 1 191 ? -17.511 -2.752 18.292 1.00 93.94 191 LYS A O 1
ATOM 1527 N N . GLY A 1 192 ? -15.743 -3.852 17.440 1.00 95.31 192 GLY A N 1
ATOM 1528 C CA . GLY A 1 192 ? -15.043 -2.679 16.909 1.00 95.31 192 GLY A CA 1
ATOM 1529 C C . GLY A 1 192 ? -14.067 -2.017 17.880 1.00 95.31 192 GLY A C 1
ATOM 1530 O O . GLY A 1 192 ? -13.253 -1.200 17.448 1.00 95.31 192 GLY A O 1
ATOM 1531 N N . LEU A 1 193 ? -14.125 -2.334 19.179 1.00 96.00 193 LEU A N 1
ATOM 1532 C CA . LEU A 1 193 ? -13.262 -1.693 20.172 1.00 96.00 193 LEU A CA 1
ATOM 1533 C C . LEU A 1 193 ? -11.813 -2.192 20.073 1.00 96.00 193 LEU A C 1
ATOM 1535 O O . LEU A 1 193 ? -10.890 -1.394 20.235 1.00 96.00 193 LEU A O 1
ATOM 1539 N N . LYS A 1 194 ? -11.615 -3.472 19.726 1.00 96.25 194 LYS A N 1
ATOM 1540 C CA . LYS A 1 194 ? -10.301 -4.041 19.387 1.00 96.25 194 LYS A CA 1
ATOM 1541 C C . LYS A 1 194 ? -9.649 -3.276 18.244 1.00 96.25 194 LYS A C 1
ATOM 1543 O O . LYS A 1 194 ? -8.519 -2.811 18.374 1.00 96.25 194 LYS A O 1
ATOM 1548 N N . GLU A 1 195 ? -10.372 -3.127 17.136 1.00 97.62 195 GLU A N 1
ATOM 1549 C CA . GLU A 1 195 ? -9.907 -2.412 15.954 1.00 97.62 195 GLU A CA 1
ATOM 1550 C C . GLU A 1 195 ? -9.589 -0.956 16.299 1.00 97.62 195 GLU A C 1
ATOM 1552 O O . GLU A 1 195 ? -8.540 -0.452 15.908 1.00 97.62 195 GLU A O 1
ATOM 1557 N N . ALA A 1 196 ? -10.453 -0.287 17.072 1.00 96.56 196 ALA A N 1
ATOM 1558 C CA . ALA A 1 196 ? -10.231 1.098 17.477 1.00 96.56 196 ALA A CA 1
ATOM 1559 C C . ALA A 1 196 ? -8.951 1.244 18.311 1.00 96.56 196 ALA A C 1
ATOM 1561 O O . ALA A 1 196 ? -8.153 2.138 18.035 1.00 96.56 196 ALA A O 1
ATOM 1562 N N . LEU A 1 197 ? -8.716 0.353 19.283 1.00 95.81 197 LEU A N 1
ATOM 1563 C CA . LEU A 1 197 ? -7.504 0.378 20.106 1.00 95.81 197 LEU A CA 1
ATOM 1564 C C . LEU A 1 197 ? -6.249 0.094 19.276 1.00 95.81 197 LEU A C 1
ATOM 1566 O O . LEU A 1 197 ? -5.265 0.831 19.369 1.00 95.81 197 LEU A O 1
ATOM 1570 N N . PHE A 1 198 ? -6.289 -0.945 18.441 1.00 96.44 198 PHE A N 1
ATOM 1571 C CA . PHE A 1 198 ? -5.160 -1.314 17.597 1.00 96.44 198 PHE A CA 1
ATOM 1572 C C . PHE A 1 198 ? -4.820 -0.199 16.599 1.00 96.44 198 PHE A C 1
ATOM 1574 O O . PHE A 1 198 ? -3.673 0.230 16.513 1.00 96.44 198 PHE A O 1
ATOM 1581 N N . PHE A 1 199 ? -5.798 0.333 15.867 1.00 95.38 199 PHE A N 1
ATOM 1582 C CA . PHE A 1 199 ? -5.527 1.377 14.879 1.00 95.38 199 PHE A CA 1
ATOM 1583 C C . PHE A 1 199 ? -5.192 2.731 15.510 1.00 95.38 199 PHE A C 1
ATOM 1585 O O . PHE A 1 199 ? -4.396 3.476 14.936 1.00 95.38 199 PHE A O 1
ATOM 1592 N N . TYR A 1 200 ? -5.705 3.039 16.706 1.00 92.94 200 TYR A N 1
ATOM 1593 C CA . TYR A 1 200 ? -5.223 4.168 17.506 1.00 92.94 200 TYR A CA 1
ATOM 1594 C C . TYR A 1 200 ? -3.727 4.033 17.815 1.00 92.94 200 TYR A C 1
ATOM 1596 O O . TYR A 1 200 ? -2.974 4.994 17.631 1.00 92.94 200 TYR A O 1
ATOM 1604 N N . LEU A 1 201 ? -3.282 2.838 18.225 1.00 92.25 201 LEU A N 1
ATOM 1605 C CA . LEU A 1 201 ? -1.870 2.552 18.464 1.00 92.25 201 LEU A CA 1
ATOM 1606 C C . LEU A 1 201 ? -1.037 2.813 17.206 1.00 92.25 201 LEU A C 1
ATOM 1608 O O . LEU A 1 201 ? -0.079 3.582 17.255 1.00 92.25 201 LEU A O 1
ATOM 1612 N N . ILE A 1 202 ? -1.426 2.211 16.079 1.00 92.81 202 ILE A N 1
ATOM 1613 C CA . ILE A 1 202 ? -0.710 2.348 14.805 1.00 92.81 202 ILE A CA 1
ATOM 1614 C C . ILE A 1 202 ? -0.595 3.818 14.394 1.00 92.81 202 ILE A C 1
ATOM 1616 O O . ILE A 1 202 ? 0.519 4.296 14.179 1.00 92.81 202 ILE A O 1
ATOM 1620 N N . ARG A 1 203 ? -1.707 4.568 14.378 1.00 89.81 203 ARG A N 1
ATOM 1621 C CA . ARG A 1 203 ? -1.682 5.994 14.008 1.00 89.81 203 ARG A CA 1
ATOM 1622 C C . ARG A 1 203 ? -0.840 6.834 14.964 1.00 89.81 203 ARG A C 1
ATOM 1624 O O . ARG A 1 203 ? -0.203 7.796 14.543 1.00 89.81 203 ARG A O 1
ATOM 1631 N N . THR A 1 204 ? -0.800 6.477 16.243 1.00 86.81 204 THR A N 1
ATOM 1632 C CA . THR A 1 204 ? 0.036 7.187 17.217 1.00 86.81 204 THR A CA 1
ATOM 1633 C C . THR A 1 204 ? 1.522 6.877 17.020 1.00 86.81 204 THR A C 1
ATOM 1635 O O . THR A 1 204 ? 2.350 7.782 17.121 1.00 86.81 204 THR A O 1
ATOM 1638 N N . LEU A 1 205 ? 1.887 5.638 16.683 1.00 86.81 205 LEU A N 1
ATOM 1639 C CA . LEU A 1 205 ? 3.268 5.287 16.335 1.00 86.81 205 LEU A CA 1
ATOM 1640 C C . LEU A 1 205 ? 3.737 6.009 15.065 1.00 86.81 205 LEU A C 1
ATOM 1642 O O . LEU A 1 205 ? 4.872 6.487 15.026 1.00 86.81 205 LEU A O 1
ATOM 1646 N N . GLU A 1 206 ? 2.873 6.119 14.056 1.00 86.06 206 GLU A N 1
ATOM 1647 C CA . GLU A 1 206 ? 3.153 6.846 12.812 1.00 86.06 206 GLU A CA 1
ATOM 1648 C C . GLU A 1 206 ? 3.386 8.340 13.066 1.00 86.06 206 GLU A C 1
ATOM 1650 O O . GLU A 1 206 ? 4.426 8.872 12.679 1.00 86.06 206 GLU A O 1
ATOM 1655 N N . LEU A 1 207 ? 2.493 9.002 13.812 1.00 82.06 207 LEU A N 1
ATOM 1656 C CA . LEU A 1 207 ? 2.638 10.422 14.165 1.00 82.06 207 LEU A CA 1
ATOM 1657 C C . LEU A 1 207 ? 3.902 10.721 14.980 1.00 82.06 207 LEU A C 1
ATOM 1659 O O . LEU A 1 207 ? 4.467 11.805 14.875 1.00 82.06 207 LEU A O 1
ATOM 1663 N N . ASN A 1 208 ? 4.370 9.760 15.777 1.00 80.00 208 ASN A N 1
ATOM 1664 C CA . ASN A 1 208 ? 5.610 9.882 16.544 1.00 80.00 208 ASN A CA 1
ATOM 1665 C C . ASN A 1 208 ? 6.862 9.455 15.752 1.00 80.00 208 ASN A C 1
ATOM 1667 O O . ASN A 1 208 ? 7.939 9.300 16.340 1.00 80.00 208 ASN A O 1
ATOM 1671 N N . ASN A 1 209 ? 6.740 9.227 14.437 1.00 81.25 209 ASN A N 1
ATOM 1672 C CA . ASN A 1 209 ? 7.808 8.732 13.564 1.00 81.25 209 ASN A CA 1
ATOM 1673 C C . ASN A 1 209 ? 8.456 7.426 14.072 1.00 81.25 209 ASN A C 1
ATOM 1675 O O . ASN A 1 209 ? 9.642 7.172 13.848 1.00 81.25 209 ASN A O 1
ATOM 1679 N N . LYS A 1 210 ? 7.697 6.597 14.801 1.00 84.69 210 LYS A N 1
ATOM 1680 C CA . LYS A 1 210 ? 8.134 5.284 15.312 1.00 84.69 210 LYS A CA 1
ATOM 1681 C C . LYS A 1 210 ? 7.714 4.131 14.408 1.00 84.69 210 LYS A C 1
ATOM 1683 O O . LYS A 1 210 ? 8.215 3.022 14.586 1.00 84.69 210 LYS A O 1
ATOM 1688 N N . LEU A 1 211 ? 6.818 4.399 13.462 1.00 86.75 211 LEU A N 1
ATOM 1689 C CA . LEU A 1 211 ? 6.350 3.462 12.455 1.00 86.75 211 LEU A CA 1
ATOM 1690 C C . LEU A 1 211 ? 6.220 4.184 11.110 1.00 86.75 211 LEU A C 1
ATOM 1692 O O . LEU A 1 211 ? 5.669 5.277 11.055 1.00 86.75 211 LEU A O 1
ATOM 1696 N N . ASN A 1 212 ? 6.738 3.596 10.034 1.00 85.31 212 ASN A N 1
ATOM 1697 C CA . ASN A 1 212 ? 6.376 3.951 8.656 1.00 85.31 212 ASN A CA 1
ATOM 1698 C C . ASN A 1 212 ? 6.627 2.758 7.717 1.00 85.31 212 ASN A C 1
ATOM 1700 O O . ASN A 1 212 ? 6.973 1.673 8.191 1.00 85.31 212 ASN A O 1
ATO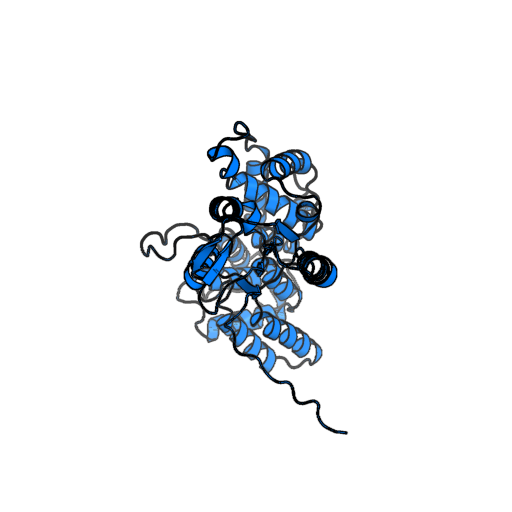M 1704 N N . ARG A 1 213 ? 6.503 2.955 6.392 1.00 84.00 213 ARG A N 1
ATOM 1705 C CA . ARG A 1 213 ? 6.711 1.899 5.381 1.00 84.00 213 ARG A CA 1
ATOM 1706 C C . ARG A 1 213 ? 7.966 1.040 5.611 1.00 84.00 213 ARG A C 1
ATOM 1708 O O . ARG A 1 213 ? 7.868 -0.179 5.496 1.00 84.00 213 ARG A O 1
ATOM 1715 N N . ILE A 1 214 ? 9.110 1.657 5.940 1.00 83.69 214 ILE A N 1
ATOM 1716 C CA . ILE A 1 214 ? 10.409 0.975 6.137 1.00 83.69 214 ILE A CA 1
ATOM 1717 C C . ILE A 1 214 ? 10.858 0.881 7.599 1.00 83.69 214 ILE A C 1
ATOM 1719 O O . ILE A 1 214 ? 11.665 0.022 7.939 1.00 83.69 214 ILE A O 1
ATOM 1723 N N . TYR A 1 215 ? 10.382 1.765 8.475 1.00 85.19 215 TYR A N 1
ATOM 1724 C CA . TYR A 1 215 ? 10.742 1.750 9.889 1.00 85.19 215 TYR A CA 1
ATOM 1725 C C . TYR A 1 215 ? 9.676 0.993 10.669 1.00 85.19 215 TYR A C 1
ATOM 1727 O O . TYR A 1 215 ? 8.713 1.579 11.149 1.00 85.19 215 TYR A O 1
ATOM 1735 N N . THR A 1 216 ? 9.860 -0.318 10.797 1.00 89.06 216 THR A N 1
ATOM 1736 C CA . THR A 1 216 ? 8.945 -1.230 11.507 1.00 89.06 216 THR A CA 1
ATOM 1737 C C . THR A 1 216 ? 9.523 -1.750 12.824 1.00 89.06 216 THR A C 1
ATOM 1739 O O . THR A 1 216 ? 8.813 -2.373 13.611 1.00 89.06 216 THR A O 1
ATOM 1742 N N . SER A 1 217 ? 10.797 -1.464 13.112 1.00 89.81 217 SER A N 1
ATOM 1743 C CA . SER A 1 217 ? 11.562 -2.073 14.210 1.00 89.81 217 SER A CA 1
ATOM 1744 C C . SER A 1 217 ? 10.937 -1.897 15.597 1.00 89.81 217 SER A C 1
ATOM 1746 O O . SER A 1 217 ? 11.031 -2.797 16.427 1.00 89.81 217 SER A O 1
ATOM 1748 N N . LYS A 1 218 ? 10.273 -0.765 15.866 1.00 91.06 218 LYS A N 1
ATOM 1749 C CA . LYS A 1 218 ? 9.598 -0.531 17.154 1.00 91.06 218 LYS A CA 1
ATOM 1750 C C . LYS A 1 218 ? 8.372 -1.416 17.328 1.00 91.06 218 LYS A C 1
ATOM 1752 O O . LYS A 1 218 ? 8.238 -2.043 18.374 1.00 91.06 218 LYS A O 1
ATOM 1757 N N . LEU A 1 219 ? 7.515 -1.496 16.311 1.00 92.75 219 LEU A N 1
ATOM 1758 C CA . LEU A 1 219 ? 6.362 -2.395 16.331 1.00 92.75 219 LEU A CA 1
ATOM 1759 C C . LEU A 1 219 ? 6.819 -3.858 16.370 1.00 92.75 219 LEU A C 1
ATOM 1761 O O . LEU A 1 219 ? 6.296 -4.631 17.163 1.00 92.75 219 LEU A O 1
ATOM 1765 N N . LYS A 1 220 ? 7.852 -4.213 15.598 1.00 94.69 220 LYS A N 1
ATOM 1766 C CA . LYS A 1 220 ? 8.461 -5.547 15.620 1.00 94.69 220 LYS A CA 1
ATOM 1767 C C . LYS A 1 220 ? 8.922 -5.940 17.026 1.00 94.69 220 LYS A C 1
ATOM 1769 O O . LYS A 1 220 ? 8.503 -6.974 17.528 1.00 94.69 220 LYS A O 1
ATOM 1774 N N . ALA A 1 221 ? 9.696 -5.086 17.696 1.00 94.44 221 ALA A N 1
ATOM 1775 C CA . ALA A 1 221 ? 10.172 -5.348 19.055 1.00 94.44 221 ALA A CA 1
ATOM 1776 C C . ALA A 1 221 ? 9.023 -5.502 20.070 1.00 94.44 221 ALA A C 1
ATOM 1778 O O . ALA A 1 221 ? 9.127 -6.275 21.021 1.00 94.44 221 ALA A O 1
ATOM 1779 N N . LEU A 1 222 ? 7.917 -4.773 19.885 1.00 94.94 222 LEU A N 1
ATOM 1780 C CA . LEU A 1 222 ? 6.719 -4.933 20.711 1.00 94.94 222 LEU A CA 1
ATOM 1781 C C . LEU A 1 222 ? 6.029 -6.281 20.459 1.00 94.94 222 LEU A C 1
ATOM 1783 O O . LEU A 1 222 ? 5.641 -6.946 21.416 1.00 94.94 222 LEU A O 1
ATOM 1787 N N . LEU A 1 223 ? 5.925 -6.711 19.200 1.00 95.81 223 LEU A N 1
ATOM 1788 C CA . LEU A 1 223 ? 5.377 -8.021 18.836 1.00 95.81 223 LEU A CA 1
ATOM 1789 C C . LEU A 1 223 ? 6.259 -9.176 19.336 1.00 95.81 223 LEU A C 1
ATOM 1791 O O . LEU A 1 223 ? 5.731 -10.171 19.820 1.00 95.81 223 LEU A O 1
ATOM 1795 N N . GLU A 1 224 ? 7.586 -9.040 19.295 1.00 95.88 224 GLU A N 1
ATOM 1796 C CA . GLU A 1 224 ? 8.529 -10.021 19.858 1.00 95.88 224 GLU A CA 1
ATOM 1797 C C . GLU A 1 224 ? 8.356 -10.167 21.379 1.00 95.88 224 GLU A C 1
ATOM 1799 O O . GLU A 1 224 ? 8.343 -11.279 21.911 1.00 95.88 224 GLU A O 1
ATOM 1804 N N . LYS A 1 225 ? 8.156 -9.050 22.095 1.00 95.81 225 LYS A N 1
ATOM 1805 C CA . LYS A 1 225 ? 7.824 -9.073 23.530 1.00 95.81 225 LYS A CA 1
ATOM 1806 C C . LYS A 1 225 ? 6.464 -9.709 23.797 1.00 95.81 225 LYS A C 1
ATOM 1808 O O . LYS A 1 225 ? 6.330 -10.482 24.739 1.00 95.81 225 LYS A O 1
ATOM 1813 N N . LEU A 1 226 ? 5.467 -9.418 22.966 1.00 95.69 226 LEU A N 1
ATOM 1814 C CA . LEU A 1 226 ? 4.155 -10.049 23.064 1.00 95.69 226 LEU A CA 1
ATOM 1815 C C . LEU A 1 226 ? 4.254 -11.568 22.848 1.00 95.69 226 LEU A C 1
ATOM 1817 O O . LEU A 1 226 ? 3.665 -12.345 23.598 1.00 95.69 226 LEU A O 1
ATOM 1821 N N . GLN A 1 227 ? 5.049 -12.006 21.869 1.00 96.00 227 GLN A N 1
ATOM 1822 C CA . GLN A 1 227 ? 5.271 -13.421 21.574 1.00 96.00 227 GLN A CA 1
ATOM 1823 C C . GLN A 1 227 ? 5.938 -14.156 22.740 1.00 96.00 227 GLN A C 1
ATOM 1825 O O . GLN A 1 227 ? 5.523 -15.268 23.066 1.00 96.00 227 GLN A O 1
ATOM 1830 N N . SER A 1 228 ? 6.923 -13.541 23.405 1.00 94.25 228 SER A N 1
ATOM 1831 C CA . SER A 1 228 ? 7.595 -14.158 24.557 1.00 94.25 228 SER A CA 1
ATOM 1832 C C . SER A 1 228 ? 6.682 -14.317 25.779 1.00 94.25 228 SER A C 1
ATOM 1834 O O . SER A 1 228 ? 6.890 -15.227 26.579 1.00 94.25 228 SER A O 1
ATOM 1836 N N . GLN A 1 229 ? 5.644 -13.482 25.892 1.00 93.06 229 GLN A N 1
ATOM 1837 C CA . GLN A 1 229 ? 4.609 -13.553 26.932 1.00 93.06 229 GLN A CA 1
ATOM 1838 C C . GLN A 1 229 ? 3.404 -14.427 26.544 1.00 93.06 229 GLN A C 1
ATOM 1840 O O . GLN A 1 229 ? 2.520 -14.662 27.366 1.00 93.06 229 GLN A O 1
ATOM 1845 N N . THR A 1 230 ? 3.341 -14.894 25.297 1.00 92.62 230 THR A N 1
ATOM 1846 C CA . THR A 1 230 ? 2.251 -15.738 24.798 1.00 92.62 230 THR A CA 1
ATOM 1847 C C . THR A 1 230 ? 2.534 -17.194 25.154 1.00 92.62 230 THR A C 1
ATOM 1849 O O . THR A 1 230 ? 3.627 -17.688 24.887 1.00 92.62 230 THR A O 1
ATOM 1852 N N . GLU A 1 231 ? 1.568 -17.902 25.739 1.00 90.88 231 GLU A N 1
ATOM 1853 C CA . GLU A 1 231 ? 1.718 -19.319 26.116 1.00 90.88 231 GLU A CA 1
ATOM 1854 C C . GLU A 1 231 ? 1.262 -20.277 25.008 1.00 90.88 231 GLU A C 1
ATOM 1856 O O . GLU A 1 231 ? 1.850 -21.341 24.831 1.00 90.88 231 GLU A O 1
ATOM 1861 N N . SER A 1 232 ? 0.238 -19.893 24.241 1.00 93.69 232 SER A N 1
ATOM 1862 C CA . SER A 1 232 ? -0.341 -20.725 23.186 1.00 93.69 232 SER A CA 1
ATOM 1863 C C . SER A 1 232 ? 0.592 -20.845 21.980 1.00 93.69 232 SER A C 1
ATOM 1865 O O . SER A 1 232 ? 0.940 -19.850 21.341 1.00 93.69 232 SER A O 1
ATOM 1867 N N . ASP A 1 233 ? 0.946 -22.076 21.604 1.00 92.00 233 ASP A N 1
ATOM 1868 C CA . ASP A 1 233 ? 1.774 -22.341 20.420 1.00 92.00 233 ASP A CA 1
ATOM 1869 C C . ASP A 1 233 ? 1.110 -21.878 19.117 1.00 92.00 233 ASP A C 1
ATOM 1871 O O . ASP A 1 233 ? 1.795 -21.428 18.198 1.00 92.00 233 ASP A O 1
ATOM 1875 N N . ALA A 1 234 ? -0.221 -21.959 19.029 1.00 91.38 234 ALA A N 1
ATOM 1876 C CA . ALA A 1 234 ? -0.961 -21.476 17.867 1.00 91.38 234 ALA A CA 1
ATOM 1877 C C . ALA A 1 234 ? -0.836 -19.951 17.731 1.00 91.38 234 ALA A C 1
ATOM 1879 O O . ALA A 1 234 ? -0.506 -19.446 16.660 1.00 91.38 234 ALA A O 1
ATOM 1880 N N . GLU A 1 235 ? -1.009 -19.223 18.835 1.00 92.19 235 GLU A N 1
ATOM 1881 C CA . GLU A 1 235 ? -0.861 -17.765 18.868 1.00 92.19 235 GLU A CA 1
ATOM 1882 C C . GLU A 1 235 ? 0.590 -17.331 18.612 1.00 92.19 235 GLU A C 1
ATOM 1884 O O . GLU A 1 235 ? 0.832 -16.357 17.899 1.00 92.19 235 GLU A O 1
ATOM 1889 N N . ARG A 1 236 ? 1.576 -18.083 19.120 1.00 93.31 236 ARG A N 1
ATOM 1890 C CA . ARG A 1 236 ? 2.999 -17.836 18.839 1.00 93.31 236 ARG A CA 1
ATOM 1891 C C . ARG A 1 236 ? 3.338 -17.956 17.359 1.00 93.31 236 ARG A C 1
ATOM 1893 O O . ARG A 1 236 ? 4.159 -17.172 16.884 1.00 93.31 236 ARG A O 1
ATOM 1900 N N . ARG A 1 237 ? 2.738 -18.914 16.641 1.00 93.38 237 ARG A N 1
ATOM 1901 C CA . ARG A 1 237 ? 2.930 -19.066 15.187 1.00 93.38 237 ARG A CA 1
ATOM 1902 C C . ARG A 1 237 ? 2.388 -17.860 14.435 1.00 93.38 237 ARG A C 1
ATOM 1904 O O . ARG A 1 237 ? 3.124 -17.281 13.645 1.00 93.38 237 ARG A O 1
ATOM 1911 N N . VAL A 1 238 ? 1.169 -17.428 14.763 1.00 92.25 238 VAL A N 1
ATOM 1912 C CA . VAL A 1 238 ? 0.560 -16.220 14.182 1.00 92.25 238 VAL A CA 1
ATOM 1913 C C . VAL A 1 238 ? 1.444 -14.991 14.420 1.00 92.25 238 VAL A C 1
ATOM 1915 O O . VAL A 1 238 ? 1.732 -14.237 13.493 1.00 92.25 238 VAL A O 1
ATOM 1918 N N . LEU A 1 239 ? 1.952 -14.817 15.645 1.00 94.25 239 LEU A N 1
ATOM 1919 C CA . LEU A 1 239 ? 2.886 -13.733 15.960 1.00 94.25 239 LEU A CA 1
ATOM 1920 C C . LEU A 1 239 ? 4.214 -13.864 15.210 1.00 94.25 239 LEU A C 1
ATOM 1922 O O . LEU A 1 239 ? 4.760 -12.857 14.775 1.00 94.25 239 LEU A O 1
ATOM 1926 N N . SER A 1 240 ? 4.728 -15.080 15.019 1.00 94.44 240 SER A N 1
ATOM 1927 C CA . SER A 1 240 ? 5.965 -15.310 14.267 1.00 94.44 240 SER A CA 1
ATOM 1928 C C . SER A 1 240 ? 5.824 -14.887 12.806 1.00 94.44 240 SER A C 1
ATOM 1930 O O . SER A 1 240 ? 6.726 -14.255 12.262 1.00 94.44 240 SER A O 1
ATOM 1932 N N . GLU A 1 241 ? 4.695 -15.216 12.179 1.00 92.12 241 GLU A N 1
ATOM 1933 C CA . GLU A 1 241 ? 4.377 -14.800 10.811 1.00 92.12 241 GLU A CA 1
ATOM 1934 C C . GLU A 1 241 ? 4.245 -13.274 10.723 1.00 92.12 241 GLU A C 1
ATOM 1936 O O . GLU A 1 241 ? 4.847 -12.642 9.852 1.00 92.12 241 GLU A O 1
ATOM 1941 N N . ALA A 1 242 ? 3.542 -12.661 11.681 1.00 91.00 242 ALA A N 1
ATOM 1942 C CA . ALA A 1 242 ? 3.423 -11.211 11.785 1.00 91.00 242 ALA A CA 1
ATOM 1943 C C . ALA A 1 242 ? 4.788 -10.516 11.936 1.00 91.00 242 ALA A C 1
ATOM 1945 O O . ALA A 1 242 ? 5.068 -9.564 11.207 1.00 91.00 242 ALA A O 1
ATOM 1946 N N . ILE A 1 243 ? 5.645 -10.999 12.841 1.00 93.75 243 ILE A N 1
ATOM 1947 C CA . ILE A 1 243 ? 6.998 -10.472 13.078 1.00 93.75 243 ILE A CA 1
ATOM 1948 C C . ILE A 1 243 ? 7.844 -10.590 11.810 1.00 93.75 243 ILE A C 1
ATOM 1950 O O . ILE A 1 243 ? 8.474 -9.608 11.423 1.00 93.75 243 ILE A O 1
ATOM 1954 N N . SER A 1 244 ? 7.820 -11.746 11.138 1.00 91.81 244 SER A N 1
ATOM 1955 C CA . SER A 1 244 ? 8.547 -11.948 9.880 1.00 91.81 244 SER A CA 1
ATOM 1956 C C . SER A 1 244 ? 8.099 -10.947 8.814 1.00 91.81 244 SER A C 1
ATOM 1958 O O . SER A 1 244 ? 8.932 -10.339 8.154 1.00 91.81 244 SER A O 1
ATOM 1960 N N . SER A 1 245 ? 6.791 -10.695 8.699 1.00 89.25 245 SER A N 1
ATOM 1961 C CA . SER A 1 245 ? 6.251 -9.743 7.716 1.00 89.25 245 SER A CA 1
ATOM 1962 C C . SER A 1 245 ? 6.655 -8.278 7.961 1.00 89.25 245 SER A C 1
ATOM 1964 O O . SER A 1 245 ? 6.468 -7.424 7.090 1.00 89.25 245 SER A O 1
ATOM 1966 N N . MET A 1 246 ? 7.180 -7.952 9.152 1.00 89.75 246 MET A N 1
ATOM 1967 C CA . MET A 1 246 ? 7.690 -6.611 9.458 1.00 89.75 246 MET A CA 1
ATOM 1968 C C . MET A 1 246 ? 9.071 -6.353 8.851 1.00 89.75 246 MET A C 1
ATOM 1970 O O . MET A 1 246 ? 9.429 -5.183 8.709 1.00 89.75 246 MET A O 1
ATOM 1974 N N . ASP A 1 247 ? 9.825 -7.400 8.505 1.00 88.19 247 ASP A N 1
ATOM 1975 C CA . ASP A 1 247 ? 11.138 -7.284 7.854 1.00 88.19 247 ASP A CA 1
ATOM 1976 C C . ASP A 1 247 ? 11.026 -7.058 6.340 1.00 88.19 247 ASP A C 1
ATOM 1978 O O . ASP A 1 247 ? 11.964 -6.568 5.709 1.00 88.19 247 ASP A O 1
ATOM 1982 N N . ASP A 1 248 ? 9.859 -7.356 5.771 1.00 89.00 248 ASP A N 1
ATOM 1983 C CA . ASP A 1 248 ? 9.592 -7.219 4.349 1.00 89.00 248 ASP A CA 1
ATOM 1984 C C . ASP A 1 248 ? 9.014 -5.840 3.998 1.00 89.00 248 ASP A C 1
ATOM 1986 O O . ASP A 1 248 ? 8.299 -5.190 4.778 1.00 89.00 248 ASP A O 1
ATOM 1990 N N . TYR A 1 249 ? 9.267 -5.405 2.759 1.00 88.44 249 TYR A N 1
ATOM 1991 C CA . TYR A 1 249 ? 8.497 -4.309 2.182 1.00 88.44 249 TYR A CA 1
ATOM 1992 C C . TYR A 1 249 ? 7.020 -4.715 2.113 1.00 88.44 249 TYR A C 1
ATOM 1994 O O . TYR A 1 249 ? 6.715 -5.806 1.626 1.00 88.44 249 TYR A O 1
ATOM 2002 N N . PRO A 1 250 ? 6.087 -3.851 2.550 1.00 85.69 250 PRO A N 1
ATOM 2003 C CA . PRO A 1 250 ? 4.676 -4.146 2.391 1.00 85.69 250 PRO A CA 1
ATOM 2004 C C . PRO A 1 250 ? 4.345 -4.266 0.902 1.00 85.69 250 PRO A C 1
ATOM 2006 O O . PRO A 1 250 ? 4.724 -3.412 0.098 1.00 85.69 250 PRO A O 1
ATOM 2009 N N . ALA A 1 251 ? 3.647 -5.343 0.563 1.00 77.62 251 ALA A N 1
ATOM 2010 C CA . ALA A 1 251 ? 3.178 -5.635 -0.779 1.00 77.62 251 ALA A CA 1
ATOM 2011 C C . ALA A 1 251 ? 1.672 -5.915 -0.734 1.00 77.62 251 ALA A C 1
ATOM 2013 O O . ALA A 1 251 ? 1.189 -6.681 0.110 1.00 77.62 251 ALA A O 1
ATOM 2014 N N . GLY A 1 252 ? 0.937 -5.262 -1.630 1.00 72.31 252 GLY A N 1
ATOM 2015 C CA . GLY A 1 252 ? -0.459 -5.542 -1.916 1.00 72.31 252 GLY A CA 1
ATOM 2016 C C . GLY A 1 252 ? -0.638 -6.888 -2.615 1.00 72.31 252 GLY A C 1
ATOM 2017 O O . GLY A 1 252 ? 0.300 -7.658 -2.812 1.00 72.31 252 GLY A O 1
ATOM 2018 N N . GLU A 1 253 ? -1.882 -7.197 -2.970 1.00 67.25 253 GLU A N 1
ATOM 2019 C CA . GLU A 1 253 ? -2.213 -8.497 -3.559 1.00 67.25 253 GLU A CA 1
ATOM 2020 C C . GLU A 1 253 ? -1.789 -8.577 -5.027 1.00 67.25 253 GLU A C 1
ATOM 2022 O O . GLU A 1 253 ? -1.103 -9.539 -5.365 1.00 67.25 253 GLU A O 1
ATOM 2027 N N . ARG A 1 254 ? -2.137 -7.579 -5.865 1.00 66.69 254 ARG A N 1
ATOM 2028 C CA . ARG A 1 254 ? -1.686 -7.385 -7.263 1.00 66.69 254 ARG A CA 1
ATOM 2029 C C . ARG A 1 254 ? -2.006 -5.970 -7.784 1.00 66.69 254 ARG A C 1
ATOM 2031 O O . ARG A 1 254 ? -2.997 -5.393 -7.327 1.00 66.69 254 ARG A O 1
ATOM 2038 N N . PRO A 1 255 ? -1.271 -5.479 -8.804 1.00 72.25 255 PRO A N 1
ATOM 2039 C CA . PRO A 1 255 ? 0.024 -5.979 -9.290 1.00 72.25 255 PRO A CA 1
ATOM 2040 C 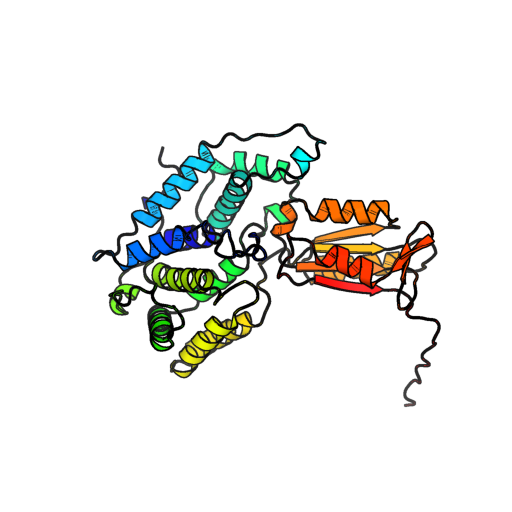C . PRO A 1 255 ? 1.141 -5.790 -8.252 1.00 72.25 255 PRO A C 1
ATOM 2042 O O . PRO A 1 255 ? 1.104 -4.861 -7.450 1.00 72.25 255 PRO A O 1
ATOM 2045 N N . ALA A 1 256 ? 2.160 -6.654 -8.280 1.00 78.94 256 ALA A N 1
ATOM 2046 C CA . ALA A 1 256 ? 3.299 -6.582 -7.349 1.00 78.94 256 ALA A CA 1
ATOM 2047 C C . ALA A 1 256 ? 4.158 -5.315 -7.550 1.00 78.94 256 ALA A C 1
ATOM 2049 O O . ALA A 1 256 ? 4.890 -4.868 -6.661 1.00 78.94 256 ALA A O 1
ATOM 2050 N N . GLY A 1 257 ? 4.092 -4.732 -8.746 1.00 89.75 257 GLY A N 1
ATOM 2051 C CA . GLY A 1 257 ? 4.880 -3.576 -9.134 1.00 89.75 257 GLY A CA 1
ATOM 2052 C C . GLY A 1 257 ? 4.830 -3.314 -10.634 1.00 89.75 257 GLY A C 1
ATOM 2053 O O . GLY A 1 257 ? 4.176 -4.031 -11.396 1.00 89.75 257 GLY A O 1
ATOM 2054 N N . LEU A 1 258 ? 5.558 -2.282 -11.051 1.00 93.38 258 LEU A N 1
ATOM 2055 C CA . LEU A 1 258 ? 5.794 -1.968 -12.456 1.00 93.38 258 LEU A CA 1
ATOM 2056 C C . LEU A 1 258 ? 7.152 -2.533 -12.885 1.00 93.38 258 LEU A C 1
ATOM 2058 O O . LEU A 1 258 ? 8.136 -2.378 -12.167 1.00 93.38 258 LEU A O 1
ATOM 2062 N N . CYS A 1 259 ? 7.231 -3.169 -14.048 1.00 96.25 259 CYS A N 1
ATOM 2063 C CA . CYS A 1 259 ? 8.484 -3.612 -14.652 1.00 96.25 259 CYS A CA 1
ATOM 2064 C C . CYS A 1 259 ? 8.661 -2.908 -15.997 1.00 96.25 259 CYS A C 1
ATOM 2066 O O . CYS A 1 259 ? 7.913 -3.173 -16.933 1.00 96.25 259 CYS A O 1
ATOM 2068 N N . VAL A 1 260 ? 9.630 -2.002 -16.095 1.00 97.12 260 VAL A N 1
ATOM 2069 C CA . VAL A 1 260 ? 9.929 -1.258 -17.323 1.00 97.12 260 VAL A CA 1
ATOM 2070 C C . VAL A 1 260 ? 11.186 -1.832 -17.962 1.00 97.12 260 VAL A C 1
ATOM 2072 O O . VAL A 1 260 ? 12.236 -1.910 -17.324 1.00 97.12 260 VAL A O 1
ATOM 2075 N N . VAL A 1 261 ? 11.087 -2.241 -19.222 1.00 97.62 261 VAL A N 1
ATOM 2076 C CA . VAL A 1 261 ? 12.177 -2.852 -19.981 1.00 97.62 261 VAL A CA 1
ATOM 2077 C C . VAL A 1 261 ? 12.600 -1.922 -21.102 1.00 97.62 261 VAL A C 1
ATOM 2079 O O . VAL A 1 261 ? 11.896 -1.782 -22.091 1.00 97.62 261 VAL A O 1
ATOM 2082 N N . PHE A 1 262 ? 13.780 -1.340 -20.966 1.00 96.81 262 PHE A N 1
ATOM 2083 C CA . PHE A 1 262 ? 14.470 -0.583 -21.999 1.00 96.81 262 PHE A CA 1
ATOM 2084 C C . PHE A 1 262 ? 15.439 -1.519 -22.723 1.00 96.81 262 PHE A C 1
ATOM 2086 O O . PHE A 1 262 ? 16.437 -1.946 -22.137 1.00 96.81 262 PHE A O 1
ATOM 2093 N N . CYS A 1 263 ? 15.158 -1.868 -23.979 1.00 96.56 263 CYS A N 1
ATOM 2094 C CA . CYS A 1 263 ? 15.971 -2.830 -24.723 1.00 96.56 263 CYS A CA 1
ATOM 2095 C C . CYS A 1 263 ? 16.395 -2.295 -26.090 1.00 96.56 263 CYS A C 1
ATOM 2097 O O . CYS A 1 263 ? 15.569 -2.109 -26.978 1.00 96.56 263 CYS A O 1
ATOM 2099 N N . VAL A 1 264 ? 17.698 -2.098 -26.293 1.00 94.94 264 VAL A N 1
ATOM 2100 C CA . VAL A 1 264 ? 18.260 -1.843 -27.624 1.00 94.94 264 VAL A CA 1
ATOM 2101 C C . VAL A 1 264 ? 18.351 -3.182 -28.353 1.00 94.94 264 VAL A C 1
ATOM 2103 O O . VAL A 1 264 ? 19.176 -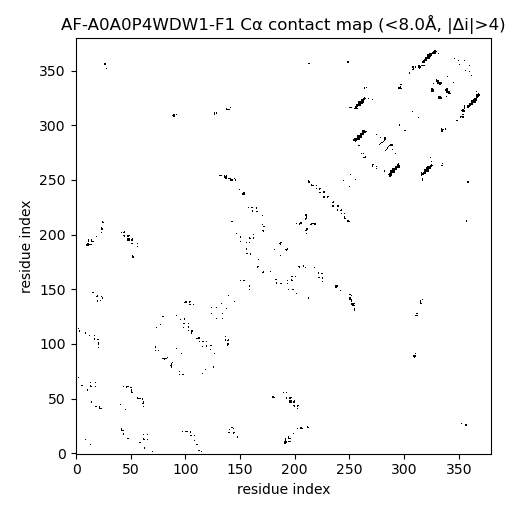4.031 -28.003 1.00 94.94 264 VAL A O 1
ATOM 2106 N N . THR A 1 265 ? 17.475 -3.394 -29.335 1.00 93.06 265 THR A N 1
ATOM 2107 C CA . THR A 1 265 ? 17.388 -4.641 -30.112 1.00 93.06 265 THR A CA 1
ATOM 2108 C C . THR A 1 265 ? 18.261 -4.594 -31.367 1.00 93.06 265 THR A C 1
ATOM 2110 O O . THR A 1 265 ? 18.774 -5.625 -31.815 1.00 93.06 265 THR A O 1
ATOM 2113 N N . ARG A 1 266 ? 18.513 -3.395 -31.910 1.00 87.44 266 ARG A N 1
ATOM 2114 C CA . ARG A 1 266 ? 19.377 -3.187 -33.084 1.00 87.44 266 ARG A CA 1
ATOM 2115 C C . ARG A 1 266 ? 20.785 -3.742 -32.844 1.00 87.44 266 ARG A C 1
ATOM 2117 O O . ARG A 1 266 ? 21.453 -3.380 -31.883 1.00 87.44 266 ARG A O 1
ATOM 2124 N N . GLY A 1 267 ? 21.237 -4.634 -33.726 1.00 83.19 267 GLY A N 1
ATOM 2125 C CA . GLY A 1 267 ? 22.571 -5.243 -33.645 1.00 83.19 267 GLY A CA 1
ATOM 2126 C C . GLY A 1 267 ? 22.749 -6.297 -32.541 1.00 83.19 267 GLY A C 1
ATOM 2127 O O . GLY A 1 267 ? 23.815 -6.905 -32.464 1.00 83.19 267 GLY A O 1
ATOM 2128 N N . ARG A 1 268 ? 21.717 -6.587 -31.731 1.00 89.19 268 ARG A N 1
ATOM 2129 C CA . ARG A 1 268 ? 21.776 -7.553 -30.619 1.00 89.19 268 ARG A CA 1
ATOM 2130 C C . ARG A 1 268 ? 20.957 -8.806 -30.917 1.00 89.19 268 ARG A C 1
ATOM 2132 O O . ARG A 1 268 ? 19.784 -8.921 -30.563 1.00 89.19 268 ARG A O 1
ATOM 2139 N N . LYS A 1 269 ? 21.597 -9.797 -31.548 1.00 89.38 269 LYS A N 1
ATOM 2140 C CA . LYS A 1 269 ? 20.971 -11.105 -31.797 1.00 89.38 269 LYS A CA 1
ATOM 2141 C C . LYS A 1 269 ? 20.542 -11.747 -30.472 1.00 89.38 269 LYS A C 1
ATOM 2143 O O . LYS A 1 269 ? 21.377 -11.993 -29.608 1.00 89.38 269 LYS A O 1
ATOM 2148 N N . GLY A 1 270 ? 19.253 -12.059 -30.351 1.00 90.81 270 GLY A N 1
ATOM 2149 C CA . GLY A 1 270 ? 18.664 -12.667 -29.154 1.00 90.81 270 GLY A CA 1
ATOM 2150 C C . GLY A 1 270 ? 17.957 -11.690 -28.210 1.00 90.81 270 GLY A C 1
ATOM 2151 O O . GLY A 1 270 ? 17.306 -12.163 -27.285 1.00 90.81 270 GLY A O 1
ATOM 2152 N N . ALA A 1 271 ? 18.007 -10.376 -28.462 1.00 92.12 271 ALA A N 1
ATOM 2153 C CA . ALA A 1 271 ? 17.351 -9.371 -27.620 1.00 92.12 271 ALA A CA 1
ATOM 2154 C C . ALA A 1 271 ? 15.830 -9.590 -27.490 1.00 92.12 271 ALA A C 1
ATOM 2156 O O . ALA A 1 271 ? 15.281 -9.509 -26.395 1.00 92.12 271 ALA A O 1
ATOM 2157 N N . GLU A 1 272 ? 15.152 -9.965 -28.578 1.00 93.69 272 GLU A N 1
ATOM 2158 C CA . GLU A 1 272 ? 13.721 -10.313 -28.551 1.00 93.69 272 GLU A CA 1
ATOM 2159 C C . GLU A 1 272 ? 13.434 -11.500 -27.617 1.00 93.69 272 GLU A C 1
ATOM 2161 O O . GLU A 1 272 ? 12.483 -11.483 -26.837 1.00 93.69 272 GLU A O 1
ATOM 2166 N N . ALA A 1 273 ? 14.300 -12.518 -27.624 1.00 94.25 273 ALA A N 1
ATOM 2167 C CA . ALA A 1 273 ? 14.158 -13.667 -26.735 1.00 94.25 273 ALA A CA 1
ATOM 2168 C C . ALA A 1 273 ? 14.412 -13.301 -25.259 1.00 94.25 273 ALA A C 1
ATOM 2170 O O . ALA A 1 273 ? 13.838 -13.930 -24.370 1.00 94.25 273 ALA A O 1
ATOM 2171 N N . GLU A 1 274 ? 15.259 -12.305 -24.975 1.00 93.62 274 GLU A N 1
ATOM 2172 C CA . GLU A 1 274 ? 15.439 -11.758 -23.621 1.00 93.62 274 GLU A CA 1
ATOM 2173 C C . GLU A 1 274 ? 14.177 -11.025 -23.146 1.00 93.62 274 GLU A C 1
ATOM 2175 O O . GLU A 1 274 ? 13.714 -11.277 -22.032 1.00 93.62 274 GLU A O 1
ATOM 2180 N N . ILE A 1 275 ? 13.581 -10.190 -24.007 1.00 95.75 275 ILE A N 1
ATOM 2181 C CA . ILE A 1 275 ? 12.322 -9.484 -23.728 1.00 95.75 275 ILE A CA 1
ATOM 2182 C C . ILE A 1 275 ? 11.218 -10.483 -23.365 1.00 95.75 275 ILE A C 1
ATOM 2184 O O . ILE A 1 275 ? 10.570 -10.335 -22.327 1.00 95.75 275 ILE A O 1
ATOM 2188 N N . GLU A 1 276 ? 11.029 -11.534 -24.166 1.00 96.50 276 GLU A N 1
ATOM 2189 C CA . GLU A 1 276 ? 9.985 -12.535 -23.913 1.00 96.50 276 GLU A CA 1
ATOM 2190 C C . GLU A 1 276 ? 10.208 -13.307 -22.605 1.00 96.50 276 GLU A C 1
ATOM 2192 O O . GLU A 1 276 ? 9.258 -13.574 -21.862 1.00 96.50 276 GLU A O 1
ATOM 2197 N N . LYS A 1 277 ? 11.465 -13.601 -22.253 1.00 96.31 277 LYS A N 1
ATOM 2198 C CA . LYS A 1 277 ? 11.792 -14.205 -20.953 1.00 96.31 277 LYS A CA 1
ATOM 2199 C C . LYS A 1 277 ? 11.440 -13.281 -19.792 1.00 96.31 277 LYS A C 1
ATOM 2201 O O . LYS A 1 277 ? 10.885 -13.758 -18.803 1.00 96.31 277 LYS A O 1
ATOM 2206 N N . VAL A 1 278 ? 11.719 -11.981 -19.903 1.00 96.12 278 VAL A N 1
ATOM 2207 C CA . VAL A 1 278 ? 11.360 -11.009 -18.859 1.00 96.12 278 VAL A CA 1
ATOM 2208 C C . VAL A 1 278 ? 9.849 -10.853 -18.744 1.00 96.12 278 VAL A C 1
ATOM 2210 O O . VAL A 1 278 ? 9.335 -10.915 -17.628 1.00 96.12 278 VAL A O 1
ATOM 2213 N N . LYS A 1 279 ? 9.115 -10.753 -19.860 1.00 96.25 279 LYS A N 1
ATOM 2214 C CA . LYS A 1 279 ? 7.641 -10.741 -19.845 1.00 96.25 279 LYS A CA 1
ATOM 2215 C C . LYS A 1 279 ? 7.072 -11.973 -19.148 1.00 96.25 279 LYS A C 1
ATOM 2217 O O . LYS A 1 279 ? 6.163 -11.858 -18.331 1.00 96.25 279 LYS A O 1
ATOM 2222 N N . HIS A 1 280 ? 7.612 -13.155 -19.438 1.00 96.12 280 HIS A N 1
ATOM 2223 C CA . HIS A 1 280 ? 7.169 -14.386 -18.794 1.00 96.12 280 HIS A CA 1
ATOM 2224 C C . HIS A 1 280 ? 7.492 -14.403 -17.291 1.00 96.12 280 HIS A C 1
ATOM 2226 O O . HIS A 1 280 ? 6.629 -14.713 -16.468 1.00 96.12 280 HIS A O 1
ATOM 2232 N N . ALA A 1 281 ? 8.729 -14.079 -16.916 1.00 95.88 281 ALA A N 1
ATOM 2233 C CA . ALA A 1 281 ? 9.162 -14.106 -15.524 1.00 95.88 281 ALA A CA 1
ATOM 2234 C C . ALA A 1 281 ? 8.418 -13.055 -14.686 1.00 95.88 281 ALA A C 1
ATOM 2236 O O . ALA A 1 281 ? 7.747 -13.401 -13.720 1.00 95.88 281 ALA A O 1
ATOM 2237 N N . PHE A 1 282 ? 8.472 -11.784 -15.082 1.00 94.38 282 PHE A N 1
ATOM 2238 C CA . PHE A 1 282 ? 7.894 -10.694 -14.300 1.00 94.38 282 PHE A CA 1
ATOM 2239 C C . PHE A 1 282 ? 6.383 -10.586 -14.477 1.00 94.38 282 PHE A C 1
ATOM 2241 O O . PHE A 1 282 ? 5.674 -10.488 -13.484 1.00 94.38 282 PHE A O 1
ATOM 2248 N N . GLY A 1 283 ? 5.883 -10.674 -15.709 1.00 91.81 283 GLY A N 1
ATOM 2249 C CA . GLY A 1 283 ? 4.451 -10.567 -15.983 1.00 91.81 283 GLY A CA 1
ATOM 2250 C C . GLY A 1 283 ? 3.677 -11.783 -15.492 1.00 91.81 283 GLY A C 1
ATOM 2251 O O . GLY A 1 283 ? 2.829 -11.675 -14.613 1.00 91.81 283 GLY A O 1
ATOM 2252 N N . LYS A 1 284 ? 3.995 -12.970 -16.023 1.00 90.06 284 LYS A N 1
ATOM 2253 C CA . LYS A 1 284 ? 3.207 -14.179 -15.727 1.00 90.06 284 LYS A CA 1
ATOM 2254 C C . LYS A 1 284 ? 3.523 -14.803 -14.371 1.00 90.06 284 LYS A C 1
ATOM 2256 O O . LYS A 1 284 ? 2.612 -15.301 -13.720 1.00 90.06 284 LYS A O 1
ATOM 2261 N N . SER A 1 285 ? 4.797 -14.829 -13.972 1.00 92.25 285 SER A N 1
ATOM 2262 C CA . SER A 1 285 ? 5.217 -15.594 -12.784 1.00 92.25 285 SER A CA 1
ATOM 2263 C C . SER A 1 285 ? 5.221 -14.746 -11.511 1.00 92.25 285 SER A C 1
ATOM 2265 O O . SER A 1 285 ? 4.863 -15.251 -10.452 1.00 92.25 285 SER A O 1
ATOM 2267 N N . LEU A 1 286 ? 5.600 -13.467 -11.610 1.00 90.75 286 LEU A N 1
ATOM 2268 C CA . LEU A 1 286 ? 5.715 -12.558 -10.461 1.00 90.75 286 LEU A CA 1
ATOM 2269 C C . LEU A 1 286 ? 4.585 -11.516 -10.367 1.00 90.75 286 LEU A C 1
ATOM 2271 O O . LEU A 1 286 ? 4.514 -10.807 -9.369 1.00 90.75 286 LEU A O 1
ATOM 2275 N N . GLY A 1 287 ? 3.698 -11.417 -11.365 1.00 88.56 287 GLY A N 1
ATOM 2276 C CA . GLY A 1 287 ? 2.530 -10.529 -11.323 1.00 88.56 287 GLY A CA 1
ATOM 2277 C C . GLY A 1 287 ? 2.855 -9.033 -11.419 1.00 88.56 287 GLY A C 1
ATOM 2278 O O . GLY A 1 287 ? 2.202 -8.219 -10.766 1.00 88.56 287 GLY A O 1
ATOM 2279 N N . TYR A 1 288 ? 3.887 -8.669 -12.183 1.00 91.75 288 TYR A N 1
ATOM 2280 C CA . TYR A 1 288 ? 4.214 -7.281 -12.512 1.00 91.75 288 TYR A CA 1
ATOM 2281 C C . TYR A 1 288 ? 3.490 -6.820 -13.776 1.00 91.75 288 TYR A C 1
ATOM 2283 O O . TYR A 1 288 ? 3.416 -7.554 -14.761 1.00 91.75 288 TYR A O 1
ATOM 2291 N N . THR A 1 289 ? 3.120 -5.543 -13.816 1.00 91.50 289 THR A N 1
ATOM 2292 C CA . THR A 1 289 ? 2.758 -4.882 -15.074 1.00 91.50 289 THR A CA 1
ATOM 2293 C C . THR A 1 289 ? 4.036 -4.637 -15.876 1.00 91.50 289 THR A C 1
ATOM 2295 O O . THR A 1 289 ? 4.876 -3.834 -15.467 1.00 91.50 289 THR A O 1
ATOM 2298 N N . VAL A 1 290 ? 4.220 -5.335 -17.001 1.00 94.19 290 VAL A N 1
ATOM 2299 C CA . VAL A 1 290 ? 5.437 -5.223 -17.825 1.00 94.19 290 VAL A CA 1
ATOM 2300 C C . VAL A 1 290 ? 5.227 -4.238 -18.977 1.00 94.19 290 VAL A C 1
ATOM 2302 O O . VAL A 1 290 ? 4.356 -4.439 -19.819 1.00 94.19 290 VAL A O 1
ATOM 2305 N N . GLN A 1 291 ? 6.061 -3.202 -19.042 1.00 95.25 291 GLN A N 1
ATOM 2306 C CA . GLN A 1 291 ? 6.127 -2.230 -20.135 1.00 95.25 291 GLN A CA 1
ATOM 2307 C C . GLN A 1 291 ? 7.444 -2.399 -20.887 1.00 95.25 291 GLN A C 1
ATOM 2309 O O . GLN A 1 291 ? 8.502 -2.490 -20.267 1.00 95.25 291 GLN A O 1
ATOM 2314 N N . ILE A 1 292 ? 7.381 -2.460 -22.217 1.00 96.44 292 ILE A N 1
ATOM 2315 C CA . ILE A 1 292 ? 8.555 -2.633 -23.073 1.00 96.44 292 ILE A CA 1
ATOM 2316 C C . ILE A 1 292 ? 8.764 -1.369 -23.889 1.00 96.44 292 ILE A C 1
ATOM 2318 O O . ILE A 1 292 ? 7.838 -0.889 -24.536 1.00 96.44 292 ILE A O 1
ATOM 2322 N N . GLU A 1 293 ? 10.001 -0.899 -23.890 1.00 96.62 293 GLU A N 1
ATOM 2323 C CA . GLU A 1 293 ? 10.491 0.170 -24.732 1.00 96.62 293 GLU A CA 1
ATOM 2324 C C . GLU A 1 293 ? 11.675 -0.342 -25.557 1.00 96.62 293 GLU A C 1
ATOM 2326 O O . GLU A 1 293 ? 12.766 -0.609 -25.036 1.00 96.62 293 GLU A O 1
ATOM 2331 N N . GLU A 1 294 ? 11.448 -0.519 -26.857 1.00 96.00 294 GLU A N 1
ATOM 2332 C CA . GLU A 1 294 ? 12.460 -1.011 -27.785 1.00 96.00 294 GLU A CA 1
ATOM 2333 C C . GLU A 1 294 ? 13.224 0.137 -28.432 1.00 96.00 294 GLU A C 1
ATOM 2335 O O . GLU A 1 294 ? 12.642 1.074 -28.965 1.00 96.00 294 GLU A O 1
ATOM 2340 N N . ASN A 1 295 ? 14.547 0.002 -28.472 1.00 95.75 295 ASN A N 1
ATOM 2341 C CA . ASN A 1 295 ? 15.467 0.972 -29.054 1.00 95.75 295 ASN A CA 1
ATOM 2342 C C . ASN A 1 295 ? 15.262 2.404 -28.516 1.00 95.75 295 ASN A C 1
ATOM 2344 O O . ASN A 1 295 ? 15.113 3.326 -29.321 1.00 95.75 295 ASN A O 1
ATOM 2348 N N . PRO A 1 296 ? 15.288 2.609 -27.183 1.00 95.75 296 PRO A N 1
ATOM 2349 C CA . PRO A 1 296 ? 15.129 3.937 -26.612 1.00 95.75 296 PRO A CA 1
ATOM 2350 C C . PRO A 1 296 ? 16.314 4.839 -26.971 1.00 95.75 296 PRO A C 1
ATOM 2352 O O . PRO A 1 296 ? 17.474 4.412 -26.935 1.00 95.75 296 PRO A O 1
ATOM 2355 N N . ASP A 1 297 ? 16.004 6.097 -27.262 1.00 94.75 297 ASP A N 1
ATOM 2356 C CA . ASP A 1 297 ? 16.945 7.214 -27.265 1.00 94.75 297 ASP A CA 1
ATOM 2357 C C . ASP A 1 297 ? 16.814 8.030 -25.964 1.00 94.75 297 ASP A C 1
ATOM 2359 O O . ASP A 1 297 ? 16.079 7.671 -25.034 1.00 94.75 297 ASP A O 1
ATOM 2363 N N . MET A 1 298 ? 17.559 9.131 -25.872 1.00 92.44 298 MET A N 1
ATOM 2364 C CA . MET A 1 298 ? 17.535 9.983 -24.685 1.00 92.44 298 MET A CA 1
ATOM 2365 C C . MET A 1 298 ? 16.170 10.654 -24.467 1.00 92.44 298 MET A C 1
ATOM 2367 O O . MET A 1 298 ? 15.722 10.780 -23.326 1.00 92.44 298 MET A O 1
ATOM 2371 N N . GLU A 1 299 ? 15.493 11.067 -25.541 1.00 93.56 299 GLU A N 1
ATOM 2372 C CA . GLU A 1 299 ? 14.175 11.701 -25.456 1.00 93.56 299 GLU A CA 1
ATOM 2373 C C . GLU A 1 299 ? 13.148 10.729 -24.873 1.00 93.56 299 GLU A C 1
ATOM 2375 O O . GLU A 1 299 ? 12.363 11.103 -23.994 1.00 93.56 299 GLU A O 1
ATOM 2380 N N . LYS A 1 300 ? 13.217 9.459 -25.281 1.00 94.06 300 LYS A N 1
ATOM 2381 C CA . LYS A 1 300 ? 12.332 8.405 -24.798 1.00 94.06 300 LYS A CA 1
ATOM 2382 C C . LYS A 1 300 ? 12.523 8.105 -23.317 1.00 94.06 300 LYS A C 1
ATOM 2384 O O . LYS A 1 300 ? 11.545 7.934 -22.588 1.00 94.06 300 LYS A O 1
ATOM 2389 N N . LEU A 1 301 ? 13.766 8.099 -22.835 1.00 93.81 301 LEU A N 1
ATOM 2390 C CA . LEU A 1 301 ? 14.047 7.951 -21.404 1.00 93.81 301 LEU A CA 1
ATOM 2391 C C . LEU A 1 301 ? 13.467 9.118 -20.589 1.00 93.81 301 LEU A C 1
ATOM 2393 O O . LEU A 1 301 ? 12.854 8.898 -19.541 1.00 93.81 301 LEU A O 1
ATOM 2397 N N . GLU A 1 302 ? 13.605 10.352 -21.078 1.00 92.88 302 GLU A N 1
ATOM 2398 C CA . GLU A 1 302 ? 13.032 11.540 -20.431 1.00 92.88 302 GLU A CA 1
ATOM 2399 C C . GLU A 1 302 ? 11.495 11.576 -20.515 1.00 92.88 302 GLU A C 1
ATOM 2401 O O . GLU A 1 302 ? 10.823 12.087 -19.614 1.00 92.88 302 GLU A O 1
ATOM 2406 N N . GLU A 1 303 ? 10.901 11.021 -21.574 1.00 93.06 303 GLU A N 1
ATOM 2407 C CA . GLU A 1 303 ? 9.459 10.770 -21.662 1.00 93.06 303 GLU A CA 1
ATOM 2408 C C . GLU A 1 303 ? 9.001 9.800 -20.570 1.00 93.06 303 GLU A C 1
ATOM 2410 O O . GLU A 1 303 ? 8.053 10.110 -19.847 1.00 93.06 303 GLU A O 1
ATOM 2415 N N . TYR A 1 304 ? 9.707 8.683 -20.365 1.00 93.12 304 TYR A N 1
ATOM 2416 C CA . TYR A 1 304 ? 9.378 7.733 -19.300 1.00 93.12 304 TYR A CA 1
ATOM 2417 C C . TYR A 1 304 ? 9.517 8.338 -17.904 1.00 93.12 304 TYR A C 1
ATOM 2419 O O . TYR A 1 304 ? 8.657 8.116 -17.056 1.00 93.12 304 TYR A O 1
ATOM 2427 N N . LEU A 1 305 ? 10.541 9.155 -17.648 1.00 92.31 305 LEU A N 1
ATOM 2428 C CA . LEU A 1 305 ? 10.661 9.863 -16.368 1.00 92.31 305 LEU A CA 1
ATOM 2429 C C . LEU A 1 305 ? 9.475 10.804 -16.117 1.00 92.31 305 LEU A C 1
ATOM 2431 O O . LEU A 1 305 ? 9.022 10.937 -14.982 1.00 92.31 305 LEU A O 1
ATOM 2435 N N . ARG A 1 306 ? 8.941 11.454 -17.159 1.00 90.75 306 ARG A N 1
ATOM 2436 C CA . ARG A 1 306 ? 7.710 12.258 -17.062 1.00 90.75 306 ARG A CA 1
ATOM 2437 C C . ARG A 1 306 ? 6.474 11.380 -16.874 1.00 90.75 306 ARG A C 1
ATOM 2439 O O . ARG A 1 306 ? 5.635 11.698 -16.036 1.00 90.75 306 ARG A O 1
ATOM 2446 N N . LEU A 1 307 ? 6.381 10.266 -17.596 1.00 89.94 307 LEU A N 1
ATOM 2447 C CA . LEU A 1 307 ? 5.295 9.297 -17.473 1.00 89.94 307 LEU A CA 1
ATOM 2448 C C . LEU A 1 307 ? 5.202 8.748 -16.047 1.00 89.94 307 LEU A C 1
ATOM 2450 O O . LEU A 1 307 ? 4.128 8.771 -15.456 1.00 89.94 307 LEU A O 1
ATOM 2454 N N . LEU A 1 308 ? 6.323 8.328 -15.462 1.00 91.56 308 LEU A N 1
ATOM 2455 C CA . LEU A 1 308 ? 6.380 7.749 -14.118 1.00 91.56 308 LEU A CA 1
ATOM 2456 C C . LEU A 1 308 ? 6.072 8.754 -12.997 1.00 91.56 308 LEU A C 1
ATOM 2458 O O . LEU A 1 308 ? 5.891 8.339 -11.856 1.00 91.56 308 LEU A O 1
ATOM 2462 N N . ARG A 1 309 ? 5.966 10.055 -13.306 1.00 88.25 309 ARG A N 1
ATOM 2463 C CA . ARG A 1 309 ? 5.441 11.087 -12.395 1.00 88.25 309 ARG A CA 1
ATOM 2464 C C . ARG A 1 309 ? 3.913 11.197 -12.424 1.00 88.25 309 ARG A C 1
ATOM 2466 O O . ARG A 1 309 ? 3.350 11.931 -11.613 1.00 88.25 309 ARG A O 1
ATOM 2473 N N . LYS A 1 310 ? 3.215 10.482 -13.315 1.00 86.19 310 LYS A N 1
ATOM 2474 C CA . LYS A 1 310 ? 1.745 10.477 -13.330 1.00 86.19 310 LYS A CA 1
ATOM 2475 C C . LYS A 1 310 ? 1.196 9.824 -12.050 1.00 86.19 310 LYS A C 1
ATOM 2477 O O . LYS A 1 310 ? 1.728 8.794 -11.630 1.00 86.19 310 LYS A O 1
ATOM 2482 N N . PRO A 1 311 ? 0.112 10.348 -11.444 1.00 81.75 311 PRO A N 1
ATOM 2483 C CA . PRO A 1 311 ? -0.311 9.911 -10.109 1.00 81.75 311 PRO A CA 1
ATOM 2484 C C . PRO A 1 311 ? -0.711 8.441 -9.998 1.00 81.75 311 PRO A C 1
ATOM 2486 O O . PRO A 1 311 ? -0.568 7.863 -8.927 1.00 81.75 311 PRO A O 1
ATOM 2489 N N . LYS A 1 312 ? -1.130 7.787 -11.091 1.00 83.62 312 LYS A N 1
ATOM 2490 C CA . LYS A 1 312 ? -1.449 6.351 -11.064 1.00 83.62 312 LYS A CA 1
ATOM 2491 C C . LYS A 1 312 ? -0.290 5.472 -10.576 1.00 83.62 312 LYS A C 1
ATOM 2493 O O . LYS A 1 312 ? -0.521 4.426 -9.981 1.00 83.62 312 LYS A O 1
ATOM 2498 N N . TYR A 1 313 ? 0.957 5.904 -10.782 1.00 87.12 313 TYR A N 1
ATOM 2499 C CA . TYR A 1 313 ? 2.131 5.113 -10.416 1.00 87.12 313 TYR A CA 1
ATOM 2500 C C . TYR A 1 313 ? 2.400 5.075 -8.909 1.00 87.12 313 TYR A C 1
ATOM 2502 O O . TYR A 1 313 ? 3.074 4.164 -8.430 1.00 87.12 313 TYR A O 1
ATOM 2510 N N . LYS A 1 314 ? 1.821 6.002 -8.136 1.00 82.88 314 LYS A N 1
ATOM 2511 C CA . LYS A 1 314 ? 1.966 6.051 -6.673 1.00 82.88 314 LYS A CA 1
ATOM 2512 C C . LYS A 1 314 ? 1.375 4.839 -5.957 1.00 82.88 314 LYS A C 1
ATOM 2514 O O . LYS A 1 314 ? 1.664 4.629 -4.784 1.00 82.88 314 LYS A O 1
ATOM 2519 N N . TYR A 1 315 ? 0.545 4.066 -6.643 1.00 80.81 315 TYR A N 1
ATOM 2520 C CA . TYR A 1 315 ? -0.137 2.905 -6.091 1.00 80.81 315 TYR A CA 1
ATOM 2521 C C . TYR A 1 315 ? 0.641 1.599 -6.282 1.00 80.81 315 TYR A C 1
ATOM 2523 O O . TYR A 1 315 ? 0.374 0.618 -5.605 1.00 80.81 315 TYR A O 1
ATOM 2531 N N . TYR A 1 316 ? 1.658 1.585 -7.147 1.00 87.38 316 TYR A N 1
ATOM 2532 C CA . TYR A 1 316 ? 2.526 0.421 -7.297 1.00 87.38 316 TYR A CA 1
ATOM 2533 C C . TYR A 1 316 ? 3.450 0.268 -6.090 1.00 87.38 316 TYR A C 1
ATOM 2535 O O . TYR A 1 316 ? 4.085 1.238 -5.669 1.00 87.38 316 TYR A O 1
ATOM 2543 N N . ASP A 1 317 ? 3.580 -0.949 -5.568 1.00 87.88 317 ASP A N 1
ATOM 2544 C CA . ASP A 1 317 ? 4.394 -1.233 -4.379 1.00 87.88 317 ASP A CA 1
ATOM 2545 C C . ASP A 1 317 ? 5.890 -1.345 -4.643 1.00 87.88 317 ASP A C 1
ATOM 2547 O O . ASP A 1 317 ? 6.694 -1.208 -3.720 1.00 87.88 317 ASP A O 1
ATOM 2551 N N . SER A 1 318 ? 6.273 -1.577 -5.894 1.00 92.38 318 SER A N 1
ATOM 2552 C CA . SER A 1 318 ? 7.662 -1.701 -6.316 1.00 92.38 318 SER A CA 1
ATOM 2553 C C . SER A 1 318 ? 7.838 -1.290 -7.775 1.00 92.38 318 SER A C 1
ATOM 2555 O O . SER A 1 318 ? 6.870 -1.222 -8.541 1.00 92.38 318 SER A O 1
ATOM 2557 N N . ILE A 1 319 ? 9.085 -1.024 -8.163 1.00 95.38 319 ILE A N 1
ATOM 2558 C CA . ILE A 1 319 ? 9.446 -0.815 -9.564 1.00 95.38 319 ILE A CA 1
ATOM 2559 C C . ILE A 1 319 ? 10.729 -1.553 -9.927 1.00 95.38 319 ILE A C 1
ATOM 2561 O O . ILE A 1 319 ? 11.706 -1.565 -9.176 1.00 95.38 319 ILE A O 1
ATOM 2565 N N . VAL A 1 320 ? 10.712 -2.171 -11.099 1.00 97.00 320 VAL A N 1
ATOM 2566 C CA . VAL A 1 320 ? 11.826 -2.902 -11.691 1.00 97.00 320 VAL A CA 1
ATOM 2567 C C . VAL A 1 320 ? 12.181 -2.232 -13.008 1.00 97.00 320 VAL A C 1
ATOM 2569 O O . VAL A 1 320 ? 11.305 -1.969 -13.828 1.00 97.00 320 VAL A O 1
ATOM 2572 N N . TYR A 1 321 ? 13.467 -1.993 -13.222 1.00 97.50 321 TYR A N 1
ATOM 2573 C CA . TYR A 1 321 ? 14.002 -1.487 -14.474 1.00 97.50 321 TYR A CA 1
ATOM 2574 C C . TYR A 1 321 ? 14.952 -2.510 -15.072 1.00 97.50 321 TYR A C 1
ATOM 2576 O O . TYR A 1 321 ? 15.897 -2.949 -14.417 1.00 97.50 321 TYR A O 1
ATOM 2584 N N . TRP A 1 322 ? 14.725 -2.852 -16.331 1.00 97.50 322 TRP A N 1
ATOM 2585 C CA . TRP A 1 322 ? 15.671 -3.589 -17.149 1.00 97.50 322 TRP A CA 1
ATOM 2586 C C . TRP A 1 322 ? 16.280 -2.639 -18.167 1.00 97.50 322 TRP A C 1
ATOM 2588 O O . TRP A 1 322 ? 15.559 -2.054 -18.966 1.00 97.50 322 TRP A O 1
ATOM 2598 N N . PHE A 1 323 ? 17.602 -2.517 -18.160 1.00 95.75 323 PHE A N 1
ATOM 2599 C CA . PHE A 1 323 ? 18.365 -1.822 -19.189 1.00 95.75 323 PHE A CA 1
ATOM 2600 C C . PHE A 1 323 ? 19.200 -2.860 -19.937 1.00 95.75 323 PHE A C 1
ATOM 2602 O O . PHE A 1 323 ? 20.169 -3.394 -19.397 1.00 95.75 323 PHE A O 1
ATOM 2609 N N . MET A 1 324 ? 18.780 -3.195 -21.156 1.00 95.19 324 MET A N 1
ATOM 2610 C CA . MET A 1 324 ? 19.392 -4.218 -22.003 1.00 95.19 324 MET A CA 1
ATOM 2611 C C . MET A 1 324 ? 19.997 -3.556 -23.241 1.00 95.19 324 MET A C 1
ATOM 2613 O O . MET A 1 324 ? 19.277 -3.162 -24.160 1.00 95.19 324 MET A O 1
ATOM 2617 N N . SER A 1 325 ? 21.318 -3.431 -23.293 1.00 93.94 325 SER A N 1
ATOM 2618 C CA . SER A 1 325 ? 21.993 -2.739 -24.395 1.00 93.94 325 SER A CA 1
ATOM 2619 C C . SER A 1 325 ? 23.456 -3.159 -24.526 1.00 93.94 325 SER A C 1
ATOM 2621 O O . SER A 1 325 ? 23.986 -3.932 -23.727 1.00 93.94 325 SER A O 1
ATOM 2623 N N . HIS A 1 326 ? 24.143 -2.632 -25.540 1.00 92.31 326 HIS A N 1
ATOM 2624 C CA . HIS A 1 326 ? 25.602 -2.568 -25.489 1.00 92.31 326 HIS A CA 1
ATOM 2625 C C . HIS A 1 326 ? 26.051 -1.548 -24.437 1.00 92.31 326 HIS A C 1
ATOM 2627 O O . HIS A 1 326 ? 25.263 -0.726 -23.961 1.00 92.31 326 HIS A O 1
ATOM 2633 N N . GLY A 1 327 ? 27.318 -1.621 -24.042 1.00 90.00 327 GLY A N 1
ATOM 2634 C CA . GLY A 1 327 ? 27.858 -0.737 -23.023 1.00 90.00 327 GLY A CA 1
ATOM 2635 C C . GLY A 1 327 ? 29.206 -1.194 -22.490 1.00 90.00 327 GLY A C 1
ATOM 2636 O O . GLY A 1 327 ? 29.893 -2.026 -23.086 1.00 90.00 327 GLY A O 1
ATOM 2637 N N . SER A 1 328 ? 29.559 -0.623 -21.349 1.00 87.88 328 SER A N 1
ATOM 2638 C CA . SER A 1 328 ? 30.723 -0.966 -20.546 1.00 87.88 328 SER A CA 1
ATOM 2639 C C . SER A 1 328 ? 30.319 -1.099 -19.074 1.00 87.88 328 SER A C 1
ATOM 2641 O O . SER A 1 328 ? 29.142 -1.017 -18.709 1.00 87.88 328 SER A O 1
ATOM 2643 N N . GLU A 1 329 ? 31.310 -1.273 -18.203 1.00 86.50 329 GLU A N 1
ATOM 2644 C CA . GLU A 1 329 ? 31.104 -1.259 -16.754 1.00 86.50 329 GLU A CA 1
ATOM 2645 C C . GLU A 1 329 ? 30.415 0.031 -16.266 1.00 86.50 329 GLU A C 1
ATOM 2647 O O . GLU A 1 329 ? 29.536 -0.021 -15.405 1.00 86.50 329 GLU A O 1
ATOM 2652 N N . GLU A 1 330 ? 30.740 1.178 -16.868 1.00 91.00 330 GLU A N 1
ATOM 2653 C CA . GLU A 1 330 ? 30.258 2.493 -16.421 1.00 91.00 330 GLU A CA 1
ATOM 2654 C C . GLU A 1 330 ? 29.195 3.114 -17.332 1.00 91.00 330 GLU A C 1
ATOM 2656 O O . GLU A 1 330 ? 28.488 4.029 -16.911 1.00 91.00 330 GLU A O 1
ATOM 2661 N N . THR A 1 331 ? 29.044 2.630 -18.568 1.00 93.56 331 THR A N 1
ATOM 2662 C CA . THR A 1 331 ? 28.165 3.266 -19.563 1.00 93.56 331 THR A CA 1
ATOM 2663 C C . THR A 1 331 ? 27.219 2.281 -20.226 1.00 93.56 331 THR A C 1
ATOM 2665 O O . THR A 1 331 ? 27.533 1.100 -20.355 1.00 93.56 331 THR A O 1
ATOM 2668 N N . MET A 1 332 ? 26.076 2.783 -20.676 1.00 93.12 332 MET A N 1
ATOM 2669 C CA . MET A 1 332 ? 25.141 2.064 -21.536 1.00 93.12 332 MET A CA 1
ATOM 2670 C C . MET A 1 332 ? 24.948 2.836 -22.841 1.00 93.12 332 MET A C 1
ATOM 2672 O O . MET A 1 332 ? 24.976 4.067 -22.838 1.00 93.12 332 MET A O 1
ATOM 2676 N N . GLU A 1 333 ? 24.790 2.119 -23.947 1.00 94.00 333 GLU A N 1
ATOM 2677 C CA . GLU A 1 333 ? 24.596 2.690 -25.279 1.00 94.00 333 GLU A CA 1
ATOM 2678 C C . GLU A 1 333 ? 23.112 2.661 -25.662 1.00 94.00 333 GLU A C 1
ATOM 2680 O O . GLU A 1 333 ? 22.460 1.623 -25.552 1.00 94.00 333 GLU A O 1
ATOM 2685 N N . LEU A 1 334 ? 22.582 3.805 -26.087 1.00 93.94 334 LEU A N 1
ATOM 2686 C CA . LEU A 1 334 ? 21.209 3.982 -26.556 1.00 93.94 334 LEU A CA 1
ATOM 2687 C C . LEU A 1 334 ? 21.098 3.697 -28.061 1.00 93.94 334 LEU A C 1
ATOM 2689 O O . LEU A 1 334 ? 22.094 3.472 -28.749 1.00 93.94 334 LEU A O 1
ATOM 2693 N N . ALA A 1 335 ? 19.878 3.693 -28.598 1.00 92.25 335 ALA A N 1
ATOM 2694 C CA . ALA A 1 335 ? 19.641 3.337 -29.999 1.00 92.25 335 ALA A CA 1
ATOM 2695 C C . ALA A 1 335 ? 20.192 4.339 -31.028 1.00 92.25 335 ALA A C 1
ATOM 2697 O O . ALA A 1 335 ? 20.376 3.978 -32.193 1.00 92.25 335 ALA A O 1
ATOM 2698 N N . ASP A 1 336 ? 20.437 5.578 -30.605 1.00 90.69 336 ASP A N 1
ATOM 2699 C CA . ASP A 1 336 ? 21.081 6.650 -31.370 1.00 90.69 336 ASP A CA 1
ATOM 2700 C C . ASP A 1 336 ? 22.622 6.611 -31.270 1.00 90.69 336 ASP A C 1
ATOM 2702 O O . ASP A 1 336 ? 23.307 7.454 -31.848 1.00 90.69 336 ASP A O 1
ATOM 2706 N N . GLY A 1 337 ? 23.178 5.623 -30.555 1.00 89.75 337 GLY A N 1
ATOM 2707 C CA . GLY A 1 337 ? 24.610 5.487 -30.288 1.00 89.75 337 GLY A CA 1
ATOM 2708 C C . GLY A 1 337 ? 25.112 6.375 -29.147 1.00 89.75 337 GLY A C 1
ATOM 2709 O O . GLY A 1 337 ? 26.304 6.339 -28.824 1.00 89.75 337 GLY A O 1
ATOM 2710 N N . TYR A 1 338 ? 24.236 7.161 -28.510 1.00 93.50 338 TYR A N 1
ATOM 2711 C CA . TYR A 1 338 ? 24.605 7.969 -27.356 1.00 93.50 338 TYR A CA 1
ATOM 2712 C C . TYR A 1 338 ? 24.957 7.076 -26.164 1.00 93.50 338 TYR A C 1
ATOM 2714 O O . TYR A 1 338 ? 24.285 6.082 -25.883 1.00 93.50 338 TYR A O 1
ATOM 2722 N N . ARG A 1 339 ? 26.015 7.441 -25.432 1.00 93.94 339 ARG A N 1
ATOM 2723 C CA . ARG A 1 339 ? 26.454 6.719 -24.234 1.00 93.94 339 ARG A CA 1
ATOM 2724 C C . ARG A 1 339 ? 26.121 7.506 -22.985 1.00 93.94 339 ARG A C 1
ATOM 2726 O O . ARG A 1 339 ? 26.593 8.626 -22.815 1.00 93.94 339 ARG A O 1
ATOM 2733 N N . ILE A 1 340 ? 25.361 6.885 -22.093 1.00 93.50 340 ILE A N 1
ATOM 2734 C CA . ILE A 1 340 ? 24.964 7.476 -20.817 1.00 93.50 340 ILE A CA 1
ATOM 2735 C C . ILE A 1 340 ? 25.617 6.730 -19.657 1.00 93.50 340 ILE A C 1
ATOM 2737 O O . ILE A 1 340 ? 25.797 5.510 -19.691 1.00 93.50 340 ILE A O 1
ATOM 2741 N N . GLU A 1 341 ? 25.991 7.473 -18.619 1.00 94.94 341 GLU A N 1
ATOM 2742 C CA . GLU A 1 341 ? 26.571 6.903 -17.409 1.00 94.94 341 GLU A CA 1
ATOM 2743 C C . GLU A 1 341 ? 25.515 6.117 -16.619 1.00 94.94 341 GLU A C 1
ATOM 2745 O O . GLU A 1 341 ? 24.429 6.619 -16.309 1.00 94.94 341 GLU A O 1
ATOM 2750 N N . ARG A 1 342 ? 25.863 4.888 -16.223 1.00 92.88 342 ARG A N 1
ATOM 2751 C CA . ARG A 1 342 ? 24.998 3.996 -15.441 1.00 92.88 342 ARG A CA 1
ATOM 2752 C C . ARG A 1 342 ? 24.556 4.632 -14.120 1.00 92.88 342 ARG A C 1
ATOM 2754 O O . ARG A 1 342 ? 23.402 4.501 -13.721 1.00 92.88 342 ARG A O 1
ATOM 2761 N N . LYS A 1 343 ? 25.456 5.329 -13.422 1.00 93.62 343 LYS A N 1
ATOM 2762 C CA . LYS A 1 343 ? 25.128 5.973 -12.140 1.00 93.62 343 LYS A CA 1
ATOM 2763 C C . LYS A 1 343 ? 24.146 7.126 -12.322 1.00 93.62 343 LYS A C 1
ATOM 2765 O O . LYS A 1 343 ? 23.211 7.247 -11.534 1.00 93.62 343 LYS A O 1
ATOM 2770 N N . ALA A 1 344 ? 24.309 7.916 -13.383 1.00 93.50 344 ALA A N 1
ATOM 2771 C CA . ALA A 1 344 ? 23.411 9.022 -13.692 1.00 93.50 344 ALA A CA 1
ATOM 2772 C C . ALA A 1 344 ? 21.984 8.531 -13.978 1.00 93.50 344 ALA A C 1
ATOM 2774 O O . ALA A 1 344 ? 21.025 9.083 -13.436 1.00 93.50 344 ALA A O 1
ATOM 2775 N N . ILE A 1 345 ? 21.830 7.463 -14.771 1.00 92.75 345 ILE A N 1
ATOM 2776 C CA . ILE A 1 345 ? 20.502 6.916 -15.080 1.00 92.75 345 ILE A CA 1
ATOM 2777 C C . ILE A 1 345 ? 19.846 6.275 -13.850 1.00 92.75 345 ILE A C 1
ATOM 2779 O O . ILE A 1 345 ? 18.686 6.567 -13.560 1.00 92.75 345 ILE A O 1
ATOM 2783 N N . ILE A 1 346 ? 20.595 5.494 -13.059 1.00 94.31 346 ILE A N 1
ATOM 2784 C CA . ILE A 1 346 ? 20.087 4.913 -11.806 1.00 94.31 346 ILE A CA 1
ATOM 2785 C C . ILE A 1 346 ? 19.618 6.022 -10.864 1.00 94.31 346 ILE A C 1
ATOM 2787 O O . ILE A 1 346 ? 18.526 5.923 -10.306 1.00 94.31 346 ILE A O 1
ATOM 2791 N N . HIS A 1 347 ? 20.397 7.097 -10.711 1.00 94.69 347 HIS A N 1
ATOM 2792 C CA . HIS A 1 347 ? 20.023 8.226 -9.865 1.00 94.69 347 HIS A CA 1
ATOM 2793 C C . HIS A 1 347 ? 18.714 8.881 -10.332 1.00 94.69 347 HIS A C 1
ATOM 2795 O O . HIS A 1 347 ? 17.788 9.007 -9.529 1.00 94.69 347 HIS A O 1
ATOM 2801 N N . LYS A 1 348 ? 18.587 9.205 -11.629 1.00 93.56 348 LYS A N 1
ATOM 2802 C CA . LYS A 1 348 ? 17.371 9.814 -12.204 1.00 93.56 348 LYS A CA 1
ATOM 2803 C C . LYS A 1 348 ? 16.107 8.998 -11.923 1.00 93.56 348 LYS A C 1
ATOM 2805 O O . LYS A 1 348 ? 15.090 9.558 -11.524 1.00 93.56 348 LYS A O 1
ATOM 2810 N N . PHE A 1 349 ? 16.172 7.679 -12.090 1.00 93.69 349 PHE A N 1
ATOM 2811 C CA . PHE A 1 349 ? 15.036 6.786 -11.835 1.00 93.69 349 PHE A CA 1
ATOM 2812 C C . PHE A 1 349 ? 14.832 6.459 -10.342 1.00 93.69 349 PHE A C 1
ATOM 2814 O O . PHE A 1 349 ? 13.768 5.974 -9.948 1.00 93.69 349 PHE A O 1
ATOM 2821 N N . SER A 1 350 ? 15.822 6.742 -9.488 1.00 92.31 350 SER A N 1
ATOM 2822 C CA . SER A 1 350 ? 15.737 6.507 -8.042 1.00 92.31 350 SER A CA 1
ATOM 2823 C C . SER A 1 350 ? 14.976 7.601 -7.295 1.00 92.31 350 SER A C 1
ATOM 2825 O O . SER A 1 350 ? 14.292 7.300 -6.318 1.00 92.31 350 SER A O 1
ATOM 2827 N N . ILE A 1 351 ? 15.042 8.846 -7.767 1.00 90.50 351 ILE A N 1
ATOM 2828 C CA . ILE A 1 351 ? 14.471 10.024 -7.089 1.00 90.50 351 ILE A CA 1
ATOM 2829 C C . ILE A 1 351 ? 12.992 10.293 -7.422 1.00 90.50 351 ILE A C 1
ATOM 2831 O O . ILE A 1 351 ? 12.488 11.375 -7.159 1.00 90.50 351 ILE A O 1
ATOM 2835 N N . LEU A 1 352 ? 12.281 9.332 -8.021 1.00 90.00 352 LEU A N 1
ATOM 2836 C CA . LEU A 1 352 ? 10.852 9.474 -8.320 1.00 90.00 352 LEU A CA 1
ATOM 2837 C C . LEU A 1 352 ? 10.000 9.363 -7.043 1.00 90.00 352 LEU A C 1
ATOM 2839 O O . LEU A 1 352 ? 9.992 8.306 -6.396 1.00 90.00 352 LEU A O 1
ATOM 2843 N N . ASP A 1 353 ? 9.243 10.423 -6.743 1.00 85.38 353 ASP A N 1
ATOM 2844 C CA . ASP A 1 353 ? 8.451 10.587 -5.511 1.00 85.38 353 ASP A CA 1
ATOM 2845 C C . ASP A 1 353 ? 7.433 9.466 -5.290 1.00 85.38 353 ASP A C 1
ATOM 2847 O O . ASP A 1 353 ? 7.355 8.899 -4.201 1.00 85.38 353 ASP A O 1
ATOM 2851 N N . HIS A 1 354 ? 6.727 9.051 -6.347 1.00 86.88 354 HIS A N 1
ATOM 2852 C CA . HIS A 1 354 ? 5.715 7.979 -6.305 1.00 86.88 354 HIS A CA 1
ATOM 2853 C C . HIS A 1 354 ? 6.251 6.621 -5.838 1.00 86.88 354 HIS A C 1
ATOM 2855 O O . HIS A 1 354 ? 5.486 5.740 -5.435 1.00 86.88 354 HIS A O 1
ATOM 2861 N N . PHE A 1 355 ? 7.573 6.454 -5.868 1.00 87.94 355 PHE A N 1
ATOM 2862 C CA . PHE A 1 355 ? 8.271 5.253 -5.434 1.00 87.94 355 PHE A CA 1
ATOM 2863 C C . PHE A 1 355 ? 9.183 5.505 -4.223 1.00 87.94 355 PHE A C 1
ATOM 2865 O O . PHE A 1 355 ? 10.046 4.673 -3.929 1.00 87.94 355 PHE A O 1
ATOM 2872 N N . ARG A 1 356 ? 9.074 6.647 -3.533 1.00 86.62 356 ARG A N 1
ATOM 2873 C CA . ARG A 1 356 ? 9.841 6.929 -2.310 1.00 86.62 356 ARG A CA 1
ATOM 2874 C C . ARG A 1 356 ? 9.562 5.844 -1.265 1.00 86.62 356 ARG A C 1
ATOM 2876 O O . ARG A 1 356 ? 8.424 5.424 -1.094 1.00 86.62 356 ARG A O 1
ATOM 2883 N N . LYS A 1 357 ? 10.611 5.360 -0.585 1.00 86.19 357 LYS A N 1
ATOM 2884 C CA . LYS A 1 357 ? 10.549 4.243 0.386 1.00 86.19 357 LYS A CA 1
ATOM 2885 C C . LYS A 1 357 ? 10.031 2.904 -0.180 1.00 86.19 357 LYS A C 1
ATOM 2887 O O . LYS A 1 357 ? 9.830 1.968 0.588 1.00 86.19 357 LYS A O 1
ATOM 2892 N N . LYS A 1 358 ? 9.863 2.778 -1.499 1.00 89.88 358 LYS A N 1
ATOM 2893 C CA . LYS A 1 358 ? 9.519 1.524 -2.184 1.00 89.88 358 LYS A CA 1
ATOM 2894 C C . LYS A 1 358 ? 10.768 0.891 -2.799 1.00 89.88 358 LYS A C 1
ATOM 2896 O O . LYS A 1 358 ? 11.676 1.632 -3.185 1.00 89.88 358 LYS A O 1
ATOM 2901 N N . PRO A 1 359 ? 10.837 -0.446 -2.909 1.00 92.69 359 PRO A N 1
ATOM 2902 C CA . PRO A 1 359 ? 11.967 -1.111 -3.535 1.00 92.69 359 PRO A CA 1
ATOM 2903 C C . PRO A 1 359 ? 12.048 -0.754 -5.024 1.00 92.69 359 PRO A C 1
ATOM 2905 O O . PRO A 1 359 ? 11.050 -0.770 -5.750 1.00 92.69 359 PRO A O 1
ATOM 2908 N N . LYS A 1 360 ? 13.268 -0.428 -5.458 1.00 94.88 360 LYS A N 1
ATOM 2909 C CA . LYS A 1 360 ? 13.622 -0.098 -6.841 1.00 94.88 360 LYS A CA 1
ATOM 2910 C C . LYS A 1 360 ? 14.729 -1.048 -7.266 1.00 94.88 360 LYS A C 1
ATOM 2912 O O . LYS A 1 360 ? 15.809 -1.028 -6.678 1.00 94.88 360 LYS A O 1
ATOM 2917 N N . ILE A 1 361 ? 14.455 -1.897 -8.246 1.00 96.12 361 ILE A N 1
ATOM 2918 C CA . ILE A 1 361 ? 15.369 -2.964 -8.656 1.00 96.12 361 ILE A CA 1
ATOM 2919 C C . ILE A 1 361 ? 15.875 -2.652 -10.060 1.00 96.12 361 ILE A C 1
ATOM 2921 O O . ILE A 1 361 ? 15.080 -2.421 -10.965 1.00 96.12 361 ILE A O 1
ATOM 2925 N N . PHE A 1 362 ? 17.193 -2.650 -10.244 1.00 96.62 362 PHE A N 1
ATOM 2926 C CA . PHE A 1 362 ? 17.833 -2.342 -11.520 1.00 96.62 362 PHE A CA 1
ATOM 2927 C C . PHE A 1 362 ? 18.583 -3.566 -12.042 1.00 96.62 362 PHE A C 1
ATOM 2929 O O . PHE A 1 362 ? 19.530 -4.038 -11.414 1.00 96.62 362 PHE A O 1
ATOM 2936 N N . PHE A 1 363 ? 18.191 -4.045 -13.217 1.00 95.75 363 PHE A N 1
ATOM 2937 C CA . PHE A 1 363 ? 18.912 -5.054 -13.978 1.00 95.75 363 PHE A CA 1
ATOM 2938 C C . PHE A 1 363 ? 19.637 -4.379 -15.144 1.00 95.75 363 PHE A C 1
ATOM 2940 O O . PHE A 1 363 ? 19.006 -3.865 -16.065 1.00 95.75 363 PHE A O 1
ATOM 2947 N N . MET A 1 364 ? 20.971 -4.385 -15.104 1.00 92.38 364 MET A N 1
ATOM 2948 C CA . MET A 1 364 ? 21.829 -3.777 -16.128 1.00 92.38 364 MET A CA 1
ATOM 2949 C C . MET A 1 364 ? 22.465 -4.880 -16.982 1.00 92.38 364 MET A C 1
ATOM 2951 O O . MET A 1 364 ? 23.526 -5.409 -16.645 1.00 92.38 364 MET A O 1
ATOM 2955 N N . ALA A 1 365 ? 21.795 -5.257 -18.068 1.00 89.62 365 ALA A N 1
ATOM 2956 C CA . ALA A 1 365 ? 22.218 -6.311 -18.985 1.00 89.62 365 ALA A CA 1
ATOM 2957 C C . ALA A 1 365 ? 23.044 -5.721 -20.139 1.00 89.62 365 ALA A C 1
ATOM 2959 O O . ALA A 1 365 ? 22.577 -5.585 -21.270 1.00 89.62 365 ALA A O 1
ATOM 2960 N N . GLN A 1 366 ? 24.287 -5.366 -19.825 1.00 85.50 366 GLN A N 1
ATOM 2961 C CA . GLN A 1 366 ? 25.262 -4.811 -20.762 1.00 85.50 366 GLN A CA 1
ATOM 2962 C C . GLN A 1 366 ? 26.640 -5.439 -20.553 1.00 85.50 366 GLN A C 1
ATOM 2964 O O . GLN A 1 366 ? 26.926 -5.996 -19.490 1.00 85.50 366 GLN A O 1
ATOM 2969 N N . CYS A 1 367 ? 27.511 -5.346 -21.561 1.00 81.94 367 CYS A N 1
ATOM 2970 C CA . CYS A 1 367 ? 28.900 -5.780 -21.418 1.00 81.94 367 CYS A CA 1
ATOM 2971 C C . CYS A 1 367 ? 29.572 -5.015 -20.267 1.00 81.94 367 CYS A C 1
ATOM 2973 O O . CYS A 1 367 ? 29.465 -3.797 -20.195 1.00 81.94 367 CYS A O 1
ATOM 2975 N N . GLN A 1 368 ? 30.313 -5.708 -19.400 1.00 77.50 368 GLN A N 1
ATOM 2976 C CA . GLN A 1 368 ? 31.079 -5.094 -18.299 1.00 77.50 368 GLN A CA 1
ATOM 2977 C C . GLN A 1 368 ? 32.577 -4.988 -18.632 1.00 77.50 368 GLN A C 1
ATOM 2979 O O . GLN A 1 368 ? 33.434 -5.032 -17.758 1.00 77.50 368 GLN A O 1
ATOM 2984 N N . GLY A 1 369 ? 32.902 -4.900 -19.924 1.00 74.62 369 GLY A N 1
ATOM 2985 C CA . GLY A 1 369 ? 34.266 -4.954 -20.450 1.00 74.62 369 GLY A CA 1
ATOM 2986 C C . GLY A 1 369 ? 34.483 -6.139 -21.391 1.00 74.62 369 GLY A C 1
ATOM 2987 O O . GLY A 1 369 ? 33.539 -6.824 -21.781 1.00 74.62 369 GLY A O 1
ATOM 2988 N N . ASN A 1 370 ? 35.746 -6.373 -21.756 1.00 78.81 370 ASN A N 1
ATOM 2989 C CA . ASN A 1 370 ? 36.133 -7.350 -22.786 1.00 78.81 370 ASN A CA 1
ATOM 2990 C C . ASN A 1 370 ? 36.790 -8.617 -22.206 1.00 78.81 370 ASN A C 1
ATOM 2992 O O . ASN A 1 370 ? 37.301 -9.463 -22.944 1.00 78.81 370 ASN A O 1
ATOM 2996 N N . SER A 1 371 ? 36.808 -8.750 -20.880 1.00 78.75 371 SER A N 1
ATOM 2997 C CA . SER A 1 371 ? 37.410 -9.892 -20.194 1.00 78.75 371 SER A CA 1
ATOM 2998 C C . SER A 1 371 ? 36.623 -11.168 -20.482 1.00 78.75 371 SER A C 1
ATOM 3000 O O . SER A 1 371 ? 35.427 -11.256 -20.216 1.00 78.75 371 SER A O 1
ATOM 3002 N N . THR A 1 372 ? 37.301 -12.189 -21.005 1.00 80.50 372 THR A N 1
ATOM 3003 C CA . THR A 1 372 ? 36.691 -13.500 -21.255 1.00 80.50 372 THR A CA 1
ATOM 3004 C C . THR A 1 372 ? 36.935 -14.420 -20.064 1.00 80.50 372 THR A C 1
ATOM 3006 O O . THR A 1 372 ? 38.074 -14.801 -19.789 1.00 80.50 372 THR A O 1
ATOM 3009 N N . ILE A 1 373 ? 35.868 -14.829 -19.377 1.00 78.06 373 ILE A N 1
ATOM 3010 C CA . ILE A 1 373 ? 35.954 -15.838 -18.316 1.00 78.06 373 ILE A CA 1
ATOM 3011 C C . ILE A 1 373 ? 35.998 -17.222 -18.970 1.00 78.06 373 ILE A C 1
ATOM 3013 O O . ILE A 1 373 ? 35.020 -17.684 -19.557 1.00 78.06 373 ILE A O 1
ATOM 3017 N N . ARG A 1 374 ? 37.141 -17.909 -18.872 1.00 78.69 374 ARG A N 1
ATOM 3018 C CA . ARG A 1 374 ? 37.259 -19.304 -19.317 1.00 78.69 374 ARG A CA 1
ATOM 3019 C C . ARG A 1 374 ? 36.645 -20.227 -18.269 1.00 78.69 374 ARG A C 1
ATOM 3021 O O . ARG A 1 374 ? 37.268 -20.515 -17.251 1.00 78.69 374 ARG A O 1
ATOM 3028 N N . LEU A 1 375 ? 35.442 -20.725 -18.538 1.00 77.00 375 LEU A N 1
ATOM 3029 C CA . LEU A 1 375 ? 34.831 -21.775 -17.728 1.00 77.00 375 LEU A CA 1
ATOM 3030 C C . LEU A 1 375 ? 35.563 -23.098 -17.990 1.00 77.00 375 LEU A C 1
ATOM 3032 O O . LEU A 1 375 ? 35.441 -23.686 -19.064 1.00 77.00 375 LEU A O 1
ATOM 3036 N N . ARG A 1 376 ? 36.342 -23.577 -17.015 1.00 69.31 376 ARG A N 1
ATOM 3037 C CA . ARG A 1 376 ? 36.835 -24.958 -17.040 1.00 69.31 376 ARG A CA 1
ATOM 3038 C C . ARG A 1 376 ? 35.682 -25.868 -16.635 1.00 69.31 376 ARG A C 1
ATOM 3040 O O . ARG A 1 376 ? 35.211 -25.789 -15.503 1.00 69.31 376 ARG A O 1
ATOM 3047 N N . ARG A 1 377 ? 35.224 -26.726 -17.551 1.00 66.06 377 ARG A N 1
ATOM 3048 C CA . ARG A 1 377 ? 34.360 -27.847 -17.165 1.00 66.06 377 ARG A CA 1
ATOM 3049 C C . ARG A 1 377 ? 35.133 -28.701 -16.165 1.00 66.06 377 ARG A C 1
ATOM 3051 O O . ARG A 1 377 ? 36.304 -29.001 -16.395 1.00 66.06 377 ARG A O 1
ATOM 3058 N N . LYS A 1 378 ? 34.487 -29.042 -15.052 1.00 64.19 378 LYS A N 1
ATOM 3059 C CA . LYS A 1 378 ? 35.004 -30.026 -14.102 1.00 64.19 378 LYS A CA 1
ATOM 3060 C C . LYS A 1 378 ? 35.160 -31.330 -14.892 1.00 64.19 378 LYS A C 1
ATOM 3062 O O . LYS A 1 378 ? 34.175 -31.800 -15.450 1.00 64.19 378 LYS A O 1
ATOM 3067 N N . SER A 1 379 ? 36.389 -31.811 -15.054 1.00 67.38 379 SER A N 1
ATOM 3068 C CA . SER A 1 379 ? 36.648 -33.130 -15.633 1.00 67.38 379 SER A CA 1
ATOM 3069 C C . SER A 1 379 ? 36.009 -34.176 -14.720 1.00 67.38 379 SER A C 1
ATOM 3071 O O . SER A 1 379 ? 36.218 -34.095 -13.506 1.00 67.38 379 SER A O 1
ATOM 3073 N N . GLU A 1 380 ? 35.188 -35.047 -15.308 1.00 55.50 380 GLU A N 1
ATOM 3074 C CA . GLU A 1 380 ? 34.507 -36.169 -14.643 1.00 55.50 380 GLU A CA 1
ATOM 3075 C C . GLU A 1 380 ? 35.484 -37.145 -13.986 1.00 55.50 380 GLU A C 1
ATOM 3077 O O . GLU A 1 380 ? 36.585 -37.354 -14.554 1.00 55.50 380 GLU A O 1
#

Secondary structure (DSSP, 8-state):
--SS-GGGS-HHHHHHHHHHHS---GGGS-TT-TT-TTS---HHHHHHHHHHHSTT---HHHHHHHHHHHHHHHHSPP-PPPTT-HHHHH---HHHHHHHHHHHHHHHTT---GGGHHHHHHHHHHHT--HHHHHSGGGS-HHHHHHHHHHHHS-HHHHHHHHHHHHHTT-S-TTS-TT----HHHHHHSTTHHHHHHHHHHHHHHHTTS--SS--HHHHHHHHHHHHH---HHHHHHHHHHHHHTTSPP--SS--EEEEEEE--TT-TTHHHHHHHHIIIIIIIT-EEEEEEES--HHHHHHHHHHTTSGGGGG-S-EEEEEESSB-SSEEE-TTS-EEEHHHHHHHHH--GGGTTS-EEEEEES---S----------

Sequence (380 aa):
MEVLQWNCLSPAVQVKLLFLLDIGDMTSHDIDHQDDLTSAPTKARDAFLSVLQDRQHRFVCVTDILKARVKHLQEYPFISLAAGTLANDLSVRKDDEDLLTLVHVCRHLGVECSHLEEKTKNVQKKLSLTEEEMEGNLLIYAENLRMLRLCDALTDRQVMQLFGLTVENNVMNEFVDTHLKVSADKLEQTKGLKEALFFYLIRTLELNNKLNRIYTSKLKALLEKLQSQTESDAERRVLSEAISSMDDYPAGERPAGLCVVFCVTRGRKGAEAEIEKVKHAFGKSLGYTVQIEENPDMEKLEEYLRLLRKPKYKYYDSIVYWFMSHGSEETMELADGYRIERKAIIHKFSILDHFRKKPKIFFMAQCQGNSTIRLRRKSE

Solvent-accessible surface area (backbone atoms only — not comparable to full-atom values): 21802 Å² total; per-residue (Å²): 130,84,83,54,70,64,91,74,52,52,55,40,58,52,43,52,51,43,50,64,70,43,81,69,60,70,73,87,52,72,87,84,52,91,81,66,90,81,74,75,82,57,66,47,34,57,31,26,47,49,26,55,65,36,93,80,53,55,60,59,60,50,51,50,54,51,51,52,52,53,52,48,61,68,70,52,78,90,80,81,64,64,86,92,36,74,62,46,65,58,64,72,52,71,66,54,54,51,47,46,28,47,54,47,51,29,54,76,72,72,42,80,58,73,94,46,48,70,62,43,52,54,48,40,58,72,60,68,59,50,70,69,58,67,73,33,65,30,61,48,60,27,56,52,52,51,52,48,53,51,57,71,71,47,50,51,61,54,48,48,49,47,51,51,51,38,60,77,64,57,73,59,59,95,83,58,67,89,75,64,80,75,51,58,72,53,30,71,72,33,77,26,44,45,55,26,56,49,50,27,49,52,44,52,33,26,76,68,71,47,34,49,79,80,46,33,65,58,59,36,54,49,49,53,54,48,37,74,73,47,83,52,68,69,59,36,49,55,43,51,55,53,46,56,56,51,79,43,76,52,64,54,92,34,54,49,17,42,31,42,35,42,31,37,44,81,96,38,90,59,40,68,62,51,52,53,49,48,44,45,48,40,32,72,71,58,38,22,52,67,46,80,41,74,44,43,40,73,67,54,53,55,48,48,60,55,55,61,66,27,69,71,46,50,48,39,44,26,39,36,40,36,43,35,29,56,46,37,75,57,32,39,38,35,60,80,68,50,71,45,51,49,67,60,53,52,50,65,70,62,71,43,67,50,44,59,91,36,60,75,44,80,44,76,53,45,40,72,60,86,82,79,82,81,80,76,75,80,80,129

Radius of gyration: 24.35 Å; Cα contacts (8 Å, |Δi|>4): 489; chains: 1; bounding box: 68×60×65 Å

Foldseek 3Di:
DQQFPLVPDWLQLLLLLLLQLFDLAPLVDDPVDPPPLPDDQSLSLVLLVVLLPPPVSDSVSSSVVVSVLLVCLLVPDDDQDDPPDPCLQADDDPSLLSLLSNVLSCVVSVTDRPSSVVVNVVSCVSLVPDPQLSPFSLSTDLVSVLLVVLLVLDDLVLLVQLLVLCVVVCLQPPPPPPPRPDDSVCSVVGTNNSSSSSSSVVSRCSSVVCDHQLNLVNVLVSLVVSLVVDDDPVSNVSSVVSSVCSNDRRAGPDDQFAEEEEAAPVPDPCRVVVLVVCCCCNVVPRHHHYHYDYQDDPVNLVVVLSNCLRLSRLSHQEYEYEDHAEDELQWGAGNVRDIDGPVVSCVSVVPRSSQRSGYYHYHYRYYHDDDDDDDDDDDD

Organism: Scylla olivacea (NCBI:txid85551)

Nearest PDB structures (foldseek):
  2p2c-assembly1_A  TM=8.461E-01  e=1.553E-05  Homo sapiens
  3r5j-assembly1_A  TM=8.452E-01  e=2.368E-05  Homo sapiens
  3r6l-assembly3_A  TM=8.463E-01  e=2.156E-05  Homo sapiens
  3r7b-assembly1_A  TM=8.329E-01  e=1.873E-05  Homo sapiens
  4ps1-assembly1_A  TM=8.327E-01  e=6.298E-04  Homo sapiens

Mean predicted aligned error: 7.88 Å

InterPro domains:
  IPR001309 Peptidase C14, p20 domain [PS50208] (284-371)
  IPR011600 Peptidase C14, caspase domain [PF00656] (257-370)
  IPR029030 Caspase-like domain superfamily [SSF52129] (248-371)